Protein AF-A0A2D7Z9T7-F1 (afdb_monomer_lite)

Structure (mmCIF, N/CA/C/O backbone):
data_AF-A0A2D7Z9T7-F1
#
_entry.id   AF-A0A2D7Z9T7-F1
#
loop_
_atom_site.group_PDB
_atom_site.id
_atom_site.type_symbol
_atom_site.label_atom_id
_atom_site.label_alt_id
_atom_site.label_comp_id
_atom_site.label_asym_id
_atom_site.label_entity_id
_atom_site.label_seq_id
_atom_site.pdbx_PDB_ins_code
_atom_site.Cartn_x
_atom_site.Cartn_y
_atom_site.Cartn_z
_atom_site.occupancy
_atom_site.B_iso_or_equiv
_atom_site.auth_seq_id
_atom_site.auth_comp_id
_atom_site.auth_asym_id
_atom_site.auth_atom_id
_atom_site.pdbx_PDB_model_num
ATOM 1 N N . LEU A 1 1 ? -11.580 -12.393 18.324 1.00 92.81 1 LEU A N 1
ATOM 2 C CA . LEU A 1 1 ? -10.703 -13.572 18.514 1.00 92.81 1 LEU A CA 1
ATOM 3 C C . LEU A 1 1 ? -9.735 -13.265 19.648 1.00 92.81 1 LEU A C 1
ATOM 5 O O . LEU A 1 1 ? -9.061 -12.244 19.582 1.00 92.81 1 LEU A O 1
ATOM 9 N N . HIS A 1 2 ? -9.665 -14.118 20.665 1.00 92.62 2 HIS A N 1
ATOM 10 C CA . HIS A 1 2 ? -8.714 -13.982 21.772 1.00 92.62 2 HIS A CA 1
ATOM 11 C C . HIS A 1 2 ? -8.076 -15.336 22.107 1.00 92.62 2 HIS A C 1
ATOM 13 O O . HIS A 1 2 ? -8.517 -16.373 21.616 1.00 92.62 2 HIS A O 1
ATOM 19 N N . GLY A 1 3 ? -6.976 -15.310 22.858 1.00 88.88 3 GLY A N 1
ATOM 20 C CA . GLY A 1 3 ? -6.193 -16.492 23.225 1.00 88.88 3 GLY A CA 1
ATOM 21 C C . GLY A 1 3 ? -4.723 -16.148 23.470 1.00 88.88 3 GLY A C 1
ATOM 22 O O . GLY A 1 3 ? -4.293 -15.025 23.186 1.00 88.88 3 GLY A O 1
ATOM 23 N N . HIS A 1 4 ? -3.925 -17.102 23.960 1.00 85.69 4 HIS A N 1
ATOM 24 C CA . HIS A 1 4 ? -2.505 -16.872 24.268 1.00 85.69 4 HIS A CA 1
ATOM 25 C C . HIS A 1 4 ? -1.682 -16.477 23.024 1.00 85.69 4 HIS A C 1
ATOM 27 O O . HIS A 1 4 ? -2.089 -16.695 21.876 1.00 85.69 4 HIS A O 1
ATOM 33 N N . ASN A 1 5 ? -0.498 -15.896 23.224 1.00 85.31 5 ASN A N 1
ATOM 34 C CA . ASN A 1 5 ? 0.429 -15.620 22.122 1.00 85.31 5 ASN A CA 1
ATOM 35 C C . ASN A 1 5 ? 0.828 -16.932 21.436 1.00 85.31 5 ASN A C 1
ATOM 37 O O . ASN A 1 5 ? 1.138 -17.912 22.108 1.00 85.31 5 ASN A O 1
ATOM 41 N N . GLY A 1 6 ? 0.766 -16.968 20.104 1.00 84.75 6 GLY A N 1
ATOM 42 C CA . GLY A 1 6 ? 1.018 -18.188 19.329 1.00 84.75 6 GLY A CA 1
ATOM 43 C C . GLY A 1 6 ? -0.188 -19.119 19.131 1.00 84.75 6 GLY A C 1
ATOM 44 O O . GLY A 1 6 ? -0.030 -20.153 18.501 1.00 84.75 6 GLY A O 1
ATOM 45 N N . SER A 1 7 ? -1.394 -18.755 19.582 1.00 86.75 7 SER A N 1
ATOM 46 C CA . SER A 1 7 ? -2.640 -19.516 19.317 1.00 86.75 7 SER A CA 1
ATOM 47 C C . SER A 1 7 ? -3.146 -19.447 17.864 1.00 86.75 7 SER A C 1
ATOM 49 O O . SER A 1 7 ? -4.191 -20.002 17.548 1.00 86.75 7 SER A O 1
ATOM 51 N N . GLY A 1 8 ? -2.441 -18.748 16.966 1.00 87.88 8 GLY A N 1
ATOM 52 C CA . GLY A 1 8 ? -2.819 -18.643 15.550 1.00 87.88 8 GLY A CA 1
ATOM 53 C C . GLY A 1 8 ? -3.804 -17.518 15.203 1.00 87.88 8 GLY A C 1
ATOM 54 O O . GLY A 1 8 ? -4.267 -17.471 14.068 1.00 87.88 8 GLY A O 1
ATOM 55 N N . LYS A 1 9 ? -4.093 -16.579 16.123 1.00 91.62 9 LYS A N 1
ATOM 56 C CA . LYS A 1 9 ? -4.969 -15.408 15.875 1.00 91.62 9 LYS A CA 1
ATOM 57 C C . LYS A 1 9 ? -4.615 -14.663 14.579 1.00 91.62 9 LYS A C 1
ATOM 59 O O . LYS A 1 9 ? -5.445 -14.571 13.678 1.00 91.62 9 LYS A O 1
ATOM 64 N N . SER A 1 10 ? -3.371 -14.192 14.474 1.00 91.88 10 SER A N 1
ATOM 65 C CA . SER A 1 10 ? -2.872 -13.465 13.302 1.00 91.88 10 SER A CA 1
ATOM 66 C C . SER A 1 10 ? -2.886 -14.333 12.048 1.00 91.88 10 SER A C 1
ATOM 68 O O . SER A 1 10 ? -3.281 -13.869 10.988 1.00 91.88 10 SER A O 1
ATOM 70 N N . THR A 1 11 ? -2.557 -15.624 12.166 1.00 90.75 11 THR A N 1
ATOM 71 C CA . THR A 1 11 ? -2.605 -16.571 11.042 1.00 90.75 11 THR A CA 1
ATOM 72 C C . THR A 1 11 ? -4.018 -16.691 10.471 1.00 90.75 11 THR A C 1
ATOM 74 O O . THR A 1 11 ? -4.186 -16.622 9.257 1.00 90.75 11 THR A O 1
ATOM 77 N N . ILE A 1 12 ? -5.047 -16.800 11.321 1.00 90.00 12 ILE A N 1
ATOM 78 C CA . ILE A 1 12 ? -6.453 -16.830 10.884 1.00 90.00 12 ILE A CA 1
ATOM 79 C C . ILE A 1 12 ? -6.825 -15.524 10.179 1.00 90.00 12 ILE A C 1
ATOM 81 O O . ILE A 1 12 ? -7.392 -15.563 9.087 1.00 90.00 12 ILE A O 1
ATOM 85 N N . LEU A 1 13 ? -6.479 -14.372 10.759 1.00 92.12 13 LEU A N 1
ATOM 86 C CA . LEU A 1 13 ? -6.768 -13.076 10.140 1.00 92.12 13 LEU A CA 1
ATOM 87 C C . LEU A 1 13 ? -6.070 -12.906 8.789 1.00 92.12 13 LEU A C 1
ATOM 89 O O . LEU A 1 13 ? -6.691 -12.451 7.832 1.00 92.12 13 LEU A O 1
ATOM 93 N N . GLU A 1 14 ? -4.805 -13.301 8.682 1.00 90.56 14 GLU A N 1
ATOM 94 C CA . GLU A 1 14 ? -4.027 -13.212 7.449 1.00 90.56 14 GLU A CA 1
ATOM 95 C C . GLU A 1 14 ? -4.497 -14.202 6.377 1.00 90.56 14 GLU A C 1
ATOM 97 O O . GLU A 1 14 ? -4.422 -13.879 5.189 1.00 90.56 14 GLU A O 1
ATOM 102 N N . MET A 1 15 ? -5.026 -15.369 6.761 1.00 87.88 15 MET A N 1
ATOM 103 C CA . MET A 1 15 ? -5.710 -16.294 5.848 1.00 87.88 15 MET A CA 1
ATOM 104 C C . MET A 1 15 ? -7.046 -15.723 5.356 1.00 87.88 15 MET A C 1
ATOM 106 O O . MET A 1 15 ? -7.349 -15.801 4.164 1.00 87.88 15 MET A O 1
ATOM 110 N N . LEU A 1 16 ? -7.827 -15.083 6.234 1.00 86.44 16 LEU A N 1
ATOM 111 C CA . LEU A 1 16 ? -9.088 -14.429 5.864 1.00 86.44 16 LEU A CA 1
ATOM 112 C C . LEU A 1 16 ? -8.838 -13.237 4.936 1.00 86.44 16 LEU A C 1
ATOM 114 O O . LEU A 1 16 ? -9.374 -13.194 3.830 1.00 86.44 16 LEU A O 1
ATOM 118 N N . ALA A 1 17 ? -7.912 -12.347 5.303 1.00 87.00 17 ALA A N 1
ATOM 119 C CA . ALA A 1 17 ? -7.374 -11.289 4.444 1.00 87.00 17 ALA A CA 1
ATOM 120 C C . ALA A 1 17 ? -6.626 -11.840 3.211 1.00 87.00 17 ALA A C 1
ATOM 122 O O . ALA A 1 17 ? -6.247 -11.072 2.325 1.00 87.00 17 ALA A O 1
ATOM 123 N N . GLY A 1 18 ? -6.443 -13.168 3.163 1.00 83.69 18 GLY A N 1
ATOM 124 C CA . GLY A 1 18 ? -5.671 -14.022 2.260 1.00 83.69 18 GLY A CA 1
ATOM 125 C C . GLY A 1 18 ? -4.431 -13.392 1.663 1.00 83.69 18 GLY A C 1
ATOM 126 O O . GLY A 1 18 ? -4.227 -13.341 0.442 1.00 83.69 18 GLY A O 1
ATOM 127 N N . ILE A 1 19 ? -3.633 -12.939 2.615 1.00 86.62 19 ILE A N 1
ATOM 128 C CA . ILE A 1 19 ? -2.188 -12.810 2.559 1.00 86.62 19 ILE A CA 1
ATOM 129 C C . ILE A 1 19 ? -1.578 -14.216 2.597 1.00 86.62 19 ILE A C 1
ATOM 131 O O . ILE A 1 19 ? -0.729 -14.530 1.761 1.00 86.62 19 ILE A O 1
ATOM 135 N N . LEU A 1 20 ? -2.071 -15.070 3.502 1.00 86.19 20 LEU A N 1
ATOM 136 C CA . LEU A 1 20 ? -1.688 -16.477 3.609 1.00 86.19 20 LEU A CA 1
ATOM 137 C C . LEU A 1 20 ? -2.659 -17.383 2.831 1.00 86.19 20 LEU A C 1
ATOM 139 O O . LEU A 1 20 ? -3.858 -17.091 2.779 1.00 86.19 20 LEU A O 1
ATOM 143 N N . PRO A 1 21 ? -2.166 -18.466 2.201 1.00 80.06 21 PRO A N 1
ATOM 144 C CA . PRO A 1 21 ? -3.026 -19.470 1.585 1.00 80.06 21 PRO A CA 1
ATOM 145 C C . PRO A 1 21 ? -3.794 -20.261 2.654 1.00 80.06 21 PRO A C 1
ATOM 147 O O . PRO A 1 21 ? -3.313 -20.440 3.770 1.00 80.06 21 PRO A O 1
ATOM 150 N N . ILE A 1 22 ? -4.982 -20.753 2.296 1.00 78.50 22 ILE A N 1
ATOM 151 C CA . ILE A 1 22 ? -5.738 -21.700 3.121 1.00 78.50 22 ILE A CA 1
ATOM 152 C C . ILE A 1 22 ? -5.303 -23.106 2.704 1.00 78.50 22 ILE A C 1
ATOM 154 O O . ILE A 1 22 ? -5.584 -23.535 1.586 1.00 78.50 22 ILE A O 1
ATOM 158 N N . GLU A 1 23 ? -4.597 -23.808 3.587 1.00 68.81 23 GLU A N 1
ATOM 159 C CA . GLU A 1 23 ? -4.204 -25.205 3.391 1.00 68.81 23 GLU A CA 1
ATOM 160 C C . GLU A 1 23 ? -5.288 -26.112 4.002 1.00 68.81 23 GLU A C 1
ATOM 162 O O . GLU A 1 23 ? -5.270 -26.398 5.196 1.00 68.81 23 GLU A O 1
ATOM 167 N N . GLY A 1 24 ? -6.291 -26.507 3.207 1.00 65.38 24 GLY A N 1
ATOM 168 C CA . GLY A 1 24 ? -7.377 -27.389 3.659 1.00 65.38 24 GLY A CA 1
ATOM 169 C C . GLY A 1 24 ? -8.678 -27.262 2.863 1.00 65.38 24 GLY A C 1
ATOM 170 O O . GLY A 1 24 ? -8.745 -26.561 1.852 1.00 65.38 24 GLY A O 1
ATOM 171 N N . GLU A 1 25 ? -9.730 -27.940 3.329 1.00 57.81 25 GLU A N 1
ATOM 172 C CA . GLU A 1 25 ? -11.087 -27.791 2.793 1.00 57.81 25 GLU A CA 1
ATOM 173 C C . GLU A 1 25 ? -11.672 -26.445 3.243 1.00 57.81 25 GLU A C 1
ATOM 175 O O . GLU A 1 25 ? -12.164 -26.287 4.356 1.00 57.81 25 GLU A O 1
ATOM 180 N N . GLY A 1 26 ? -11.581 -25.433 2.381 1.00 57.78 26 GLY A N 1
ATOM 181 C CA . GLY A 1 26 ? -12.123 -24.110 2.664 1.00 57.78 26 GLY A CA 1
ATOM 182 C C . GLY A 1 26 ? -12.153 -23.232 1.423 1.00 57.78 26 GLY A C 1
ATOM 183 O O . GLY A 1 26 ? -11.244 -23.260 0.595 1.00 57.78 26 GLY A O 1
ATOM 184 N N . ARG A 1 27 ? -13.214 -22.434 1.276 1.00 59.38 27 ARG A N 1
ATOM 185 C CA . ARG A 1 27 ? -13.302 -21.400 0.239 1.00 59.38 27 ARG A CA 1
ATOM 186 C C . ARG A 1 27 ? -13.216 -20.033 0.892 1.00 59.38 27 ARG A C 1
ATOM 188 O O . ARG A 1 27 ? -13.957 -19.732 1.822 1.00 59.38 27 ARG A O 1
ATOM 195 N N . ARG A 1 28 ? -12.318 -19.194 0.381 1.00 67.25 28 ARG A N 1
ATOM 196 C CA . ARG A 1 28 ? -12.213 -17.796 0.797 1.00 67.25 28 ARG A CA 1
ATOM 197 C C . ARG A 1 28 ? -13.310 -16.986 0.117 1.00 67.25 28 ARG A C 1
ATOM 199 O O . ARG A 1 28 ? -13.302 -16.840 -1.102 1.00 67.25 28 ARG A O 1
ATOM 206 N N . LEU A 1 29 ? -14.202 -16.422 0.920 1.00 66.00 29 LEU A N 1
ATOM 207 C CA . LEU A 1 29 ? -15.176 -15.424 0.495 1.00 66.00 29 LEU A CA 1
ATOM 208 C C . LEU A 1 29 ? -14.816 -14.121 1.195 1.00 66.00 29 LEU A C 1
ATOM 210 O O . LEU A 1 29 ? -15.293 -13.838 2.288 1.00 66.00 29 LEU A O 1
ATOM 214 N N . LEU A 1 30 ? -13.893 -13.366 0.600 1.00 70.06 30 LEU A N 1
ATOM 215 C CA . LEU A 1 30 ? -13.708 -11.991 1.037 1.00 70.06 30 LEU A CA 1
ATOM 216 C C . LEU A 1 30 ? -14.730 -11.102 0.343 1.00 70.06 30 LEU A C 1
ATOM 218 O O . LEU A 1 30 ? -14.898 -11.243 -0.873 1.00 70.06 30 LEU A O 1
ATOM 222 N N . PRO A 1 31 ? -15.315 -10.144 1.075 1.00 72.88 31 PRO A N 1
ATOM 223 C CA . PRO A 1 31 ? -16.017 -9.039 0.458 1.00 72.88 31 PRO A CA 1
ATOM 224 C C . PRO A 1 31 ? -15.155 -8.300 -0.559 1.00 72.88 31 PRO A C 1
ATOM 226 O O . PRO A 1 31 ? -13.913 -8.360 -0.546 1.00 72.88 31 PRO A O 1
ATOM 229 N N . GLU A 1 32 ? -15.838 -7.561 -1.428 1.00 76.75 32 GLU A N 1
ATOM 230 C CA . GLU A 1 32 ? -15.180 -6.695 -2.395 1.00 76.75 32 GLU A CA 1
ATOM 231 C C . GLU A 1 32 ? -14.305 -5.664 -1.665 1.00 76.75 32 GLU A C 1
ATOM 233 O O . GLU A 1 32 ? -13.109 -5.559 -1.944 1.00 76.75 32 GLU A O 1
ATOM 238 N N . HIS A 1 33 ? -14.865 -5.009 -0.650 1.00 84.50 33 HIS A N 1
ATOM 239 C CA . HIS A 1 33 ? -14.225 -3.929 0.091 1.00 84.50 33 HIS A CA 1
ATOM 240 C C . HIS A 1 33 ? -13.934 -4.337 1.538 1.00 84.50 33 HIS A C 1
ATOM 242 O O . HIS A 1 33 ? -14.832 -4.742 2.282 1.00 84.50 33 HIS A O 1
ATOM 248 N N . VAL A 1 34 ? -12.665 -4.224 1.944 1.00 88.38 34 VAL A N 1
ATOM 249 C CA . VAL A 1 34 ? -12.186 -4.651 3.267 1.00 88.38 34 VAL A CA 1
ATOM 250 C C . VAL A 1 34 ? -11.322 -3.563 3.901 1.00 88.38 34 VAL A C 1
ATOM 252 O O . VAL A 1 34 ? -10.376 -3.082 3.280 1.00 88.38 34 VAL A O 1
ATOM 255 N N . GLY A 1 35 ? -11.599 -3.213 5.157 1.00 92.56 35 GLY A N 1
ATOM 256 C CA . GLY A 1 35 ? -10.672 -2.456 6.001 1.00 92.56 35 GLY A CA 1
ATOM 257 C C . GLY A 1 35 ? -9.645 -3.401 6.625 1.00 92.56 35 GLY A C 1
ATOM 258 O O . GLY A 1 35 ? -10.013 -4.455 7.134 1.00 92.56 35 GLY A O 1
ATOM 259 N N . LEU A 1 36 ? -8.354 -3.068 6.591 1.00 94.81 36 LEU A N 1
ATOM 260 C CA . LEU A 1 36 ? -7.308 -3.969 7.089 1.00 94.81 36 LEU A CA 1
ATOM 261 C C . LEU A 1 36 ? -6.232 -3.225 7.876 1.00 94.81 36 LEU A C 1
ATOM 263 O O . LEU A 1 36 ? -5.575 -2.334 7.333 1.00 94.81 36 LEU A O 1
ATOM 267 N N . CYS A 1 37 ? -6.010 -3.668 9.113 1.00 95.88 37 CYS A N 1
ATOM 268 C CA . CYS A 1 37 ? -4.878 -3.303 9.957 1.00 95.88 37 CYS A CA 1
ATOM 269 C C . CYS A 1 37 ? -4.138 -4.583 10.381 1.00 95.88 37 CYS A C 1
ATOM 271 O O . CYS A 1 37 ? -4.680 -5.403 11.122 1.00 95.88 37 CYS A O 1
ATOM 273 N N . LEU A 1 38 ? -2.911 -4.766 9.886 1.00 94.44 38 LEU A N 1
ATOM 274 C CA . LEU A 1 38 ? -2.041 -5.889 10.260 1.00 94.44 38 LEU A CA 1
ATOM 275 C C . LEU A 1 38 ? -1.375 -5.620 11.610 1.00 94.44 38 LEU A C 1
ATOM 277 O O . LEU A 1 38 ? -1.237 -4.462 11.991 1.00 94.44 38 LEU A O 1
ATOM 281 N N . GLN A 1 39 ? -0.874 -6.650 12.301 1.00 92.12 39 GLN A N 1
ATOM 282 C CA . GLN A 1 39 ? -0.190 -6.475 13.593 1.00 92.12 39 GLN A CA 1
ATOM 283 C C . GLN A 1 39 ? 1.003 -5.508 13.503 1.00 92.12 39 GLN A C 1
ATOM 285 O O . GLN A 1 39 ? 1.308 -4.776 14.442 1.00 92.12 39 GLN A O 1
ATOM 290 N N . ARG A 1 40 ? 1.698 -5.504 12.357 1.00 87.50 40 ARG A N 1
ATOM 291 C CA . ARG A 1 40 ? 2.822 -4.608 12.061 1.00 87.50 40 ARG A CA 1
ATOM 292 C C . ARG A 1 40 ? 2.800 -4.196 10.595 1.00 87.50 40 ARG A C 1
ATOM 294 O O . ARG A 1 40 ? 2.657 -5.055 9.726 1.00 87.50 40 ARG A O 1
ATOM 301 N N . GLY A 1 41 ? 3.032 -2.912 10.339 1.00 86.88 41 GLY A N 1
ATOM 302 C CA . GLY A 1 41 ? 3.152 -2.369 8.991 1.00 86.88 41 GLY A CA 1
ATOM 303 C C . GLY A 1 41 ? 1.841 -2.418 8.201 1.00 86.88 41 GLY A C 1
ATOM 304 O O . GLY A 1 41 ? 0.757 -2.247 8.748 1.00 86.88 41 GLY A O 1
ATOM 305 N N . GLY A 1 42 ? 1.950 -2.660 6.896 1.00 87.75 42 GLY A N 1
ATOM 306 C CA . GLY A 1 42 ? 0.848 -2.566 5.942 1.00 87.75 42 GLY A CA 1
ATOM 307 C C . GLY A 1 42 ? 0.742 -1.192 5.279 1.00 87.75 42 GLY A C 1
ATOM 308 O O . GLY A 1 42 ? -0.338 -0.791 4.855 1.00 87.75 42 GLY A O 1
ATOM 309 N N . SER A 1 43 ? 1.855 -0.461 5.182 1.00 88.31 43 SER A N 1
ATOM 310 C CA . SER A 1 43 ? 1.918 0.849 4.534 1.00 88.31 43 SER A CA 1
ATOM 311 C C . SER A 1 43 ? 3.189 0.987 3.710 1.00 88.31 43 SER A C 1
ATOM 313 O O . SER A 1 43 ? 4.249 0.504 4.099 1.00 88.31 43 SER A O 1
ATOM 315 N N . VAL A 1 44 ? 3.092 1.727 2.608 1.00 91.69 44 VAL A N 1
ATOM 316 C CA . VAL A 1 44 ? 4.263 2.271 1.913 1.00 91.69 44 VAL A CA 1
ATOM 317 C C . VAL A 1 44 ? 4.735 3.501 2.682 1.00 91.69 44 VAL A C 1
ATOM 319 O O . VAL A 1 44 ? 3.952 4.420 2.931 1.00 91.69 44 VAL A O 1
ATOM 322 N N . LEU A 1 45 ? 5.999 3.512 3.100 1.00 92.00 45 LEU A N 1
ATOM 323 C CA . LEU A 1 45 ? 6.512 4.500 4.055 1.00 92.00 45 LEU A CA 1
ATOM 324 C C . LEU A 1 45 ? 6.648 5.916 3.472 1.00 92.00 45 LEU A C 1
ATOM 326 O O . LEU A 1 45 ? 6.542 6.901 4.206 1.00 92.00 45 LEU A O 1
ATOM 330 N N . ASP A 1 46 ? 6.833 6.033 2.158 1.00 93.50 46 ASP A N 1
ATOM 331 C CA . ASP A 1 46 ? 6.984 7.318 1.462 1.00 93.50 46 ASP A CA 1
ATOM 332 C C . ASP A 1 46 ? 5.666 8.029 1.115 1.00 93.50 46 ASP A C 1
ATOM 334 O O . ASP A 1 46 ? 5.672 9.171 0.628 1.00 93.50 46 ASP A O 1
ATOM 338 N N . LEU A 1 47 ? 4.528 7.384 1.384 1.00 94.75 47 LEU A N 1
ATOM 339 C CA . LEU A 1 47 ? 3.227 8.043 1.335 1.00 94.75 47 LEU A CA 1
ATOM 340 C C . LEU A 1 47 ? 3.100 9.031 2.490 1.00 94.75 47 LEU A C 1
ATOM 342 O O . LEU A 1 47 ? 3.634 8.812 3.579 1.00 94.75 47 LEU A O 1
ATOM 346 N N . THR A 1 48 ? 2.372 10.124 2.267 1.00 96.75 48 THR A N 1
ATOM 347 C CA . THR A 1 48 ? 1.947 10.972 3.385 1.00 96.75 48 THR A CA 1
ATOM 348 C C . THR A 1 48 ? 0.778 10.337 4.130 1.00 96.75 48 THR A C 1
ATOM 350 O O . THR A 1 48 ? 0.087 9.472 3.594 1.00 96.75 48 THR A O 1
ATOM 353 N N . VAL A 1 49 ? 0.517 10.779 5.361 1.00 97.62 49 VAL A N 1
ATOM 354 C CA . VAL A 1 49 ? -0.643 10.318 6.145 1.00 97.62 49 VAL A CA 1
ATOM 355 C C . VAL A 1 49 ? -1.954 10.500 5.379 1.00 97.62 49 VAL A C 1
ATOM 357 O O . VAL A 1 49 ? -2.772 9.585 5.325 1.00 97.62 49 VAL A O 1
ATOM 360 N N . GLY A 1 50 ? -2.140 11.661 4.745 1.00 97.00 50 GLY A N 1
ATOM 361 C CA . GLY A 1 50 ? -3.324 11.931 3.934 1.00 97.00 50 GLY A CA 1
ATOM 362 C C . GLY A 1 50 ? -3.441 10.982 2.745 1.00 97.00 50 GLY A C 1
ATOM 363 O O . GLY A 1 50 ? -4.517 10.466 2.476 1.00 97.00 50 GLY A O 1
ATOM 364 N N . GLU A 1 51 ? -2.334 10.696 2.064 1.00 95.38 51 GLU A N 1
ATOM 365 C CA . GLU A 1 51 ? -2.340 9.777 0.924 1.00 95.38 51 GLU A CA 1
ATOM 366 C C . GLU A 1 51 ? -2.564 8.329 1.326 1.00 95.38 51 GLU A C 1
ATOM 368 O O . GLU A 1 51 ? -3.242 7.606 0.605 1.00 95.38 51 GLU A O 1
ATOM 373 N N . ARG A 1 52 ? -2.014 7.916 2.469 1.00 95.31 52 ARG A N 1
ATOM 374 C CA . ARG A 1 52 ? -2.220 6.589 3.041 1.00 95.31 52 ARG A CA 1
ATOM 375 C C . ARG A 1 52 ? -3.688 6.366 3.406 1.00 95.31 52 ARG A C 1
ATOM 377 O O . ARG A 1 52 ? -4.214 5.286 3.125 1.00 95.31 52 ARG A O 1
ATOM 384 N N . LEU A 1 53 ? -4.337 7.386 3.976 1.00 96.44 53 LEU A N 1
ATOM 385 C CA . LEU A 1 53 ? -5.776 7.381 4.233 1.00 96.44 53 LEU A CA 1
ATOM 386 C C . LEU A 1 53 ? -6.562 7.315 2.923 1.00 96.44 53 LEU A C 1
ATOM 388 O O . LEU A 1 53 ? -7.397 6.432 2.772 1.00 96.44 53 LEU A O 1
ATOM 392 N N . THR A 1 54 ? -6.261 8.187 1.958 1.00 93.81 54 THR A N 1
ATOM 393 C CA . THR A 1 54 ? -6.913 8.166 0.641 1.00 93.81 54 THR A CA 1
ATOM 394 C C . THR A 1 54 ? -6.778 6.804 -0.032 1.00 93.81 54 THR A C 1
ATOM 396 O O . THR A 1 54 ? -7.773 6.271 -0.500 1.00 93.81 54 THR A O 1
ATOM 399 N N . GLU A 1 55 ? -5.593 6.189 -0.014 1.00 91.19 55 GLU A N 1
ATOM 400 C CA . GLU A 1 55 ? -5.390 4.862 -0.598 1.00 91.19 55 GLU A CA 1
ATOM 401 C C . GLU A 1 55 ? -6.214 3.780 0.113 1.00 91.19 55 GLU A C 1
ATOM 403 O O . GLU A 1 55 ? -6.749 2.900 -0.555 1.00 91.19 55 GLU A O 1
ATOM 408 N N . ALA A 1 56 ? -6.364 3.844 1.440 1.00 93.06 56 ALA A N 1
ATOM 409 C CA . ALA A 1 56 ? -7.219 2.912 2.178 1.00 93.06 56 ALA A CA 1
ATOM 410 C C . ALA A 1 56 ? -8.701 3.073 1.823 1.00 93.06 56 ALA A C 1
ATOM 412 O O . ALA A 1 56 ? -9.389 2.084 1.583 1.00 93.06 56 ALA A O 1
ATOM 413 N N . LEU A 1 57 ? -9.179 4.317 1.793 1.00 92.56 57 LEU A N 1
ATOM 414 C CA . LEU A 1 57 ? -10.581 4.640 1.551 1.00 92.56 57 LEU A CA 1
ATOM 415 C C . LEU A 1 57 ? -10.981 4.381 0.094 1.00 92.56 57 LEU A C 1
ATOM 417 O O . LEU A 1 57 ? -12.029 3.789 -0.145 1.00 92.56 57 LEU A O 1
ATOM 421 N N . ASP A 1 58 ? -10.126 4.736 -0.869 1.00 89.81 58 ASP A N 1
ATOM 422 C CA . ASP A 1 58 ? -10.335 4.431 -2.290 1.00 89.81 58 ASP A CA 1
ATOM 423 C C . ASP A 1 58 ? -10.385 2.915 -2.521 1.00 89.81 58 ASP A C 1
ATOM 425 O O . ASP A 1 58 ? -11.239 2.419 -3.256 1.00 89.81 58 ASP A O 1
ATOM 429 N N . ALA A 1 59 ? -9.496 2.164 -1.862 1.00 87.56 59 ALA A N 1
ATOM 430 C CA . ALA A 1 59 ? -9.459 0.708 -1.947 1.00 87.56 59 ALA A CA 1
ATOM 431 C C . ALA A 1 59 ? -10.688 0.037 -1.306 1.00 87.56 59 ALA A C 1
ATOM 433 O O . ALA A 1 59 ? -11.069 -1.061 -1.708 1.00 87.56 59 ALA A O 1
ATOM 434 N N . ALA A 1 60 ? -11.323 0.709 -0.345 1.00 88.38 60 ALA A N 1
ATOM 435 C CA . ALA A 1 60 ? -12.594 0.311 0.243 1.00 88.38 60 ALA A CA 1
ATOM 436 C C . ALA A 1 60 ? -13.819 0.854 -0.520 1.00 88.38 60 ALA A C 1
ATOM 438 O O . ALA A 1 60 ? -14.938 0.665 -0.065 1.00 88.38 60 ALA A O 1
ATOM 439 N N . GLY A 1 61 ? -13.643 1.535 -1.657 1.00 86.44 61 GLY A N 1
ATOM 440 C CA . GLY A 1 61 ? -14.759 2.061 -2.448 1.00 86.44 61 GLY A CA 1
ATOM 441 C C . GLY A 1 61 ? -15.482 3.258 -1.815 1.00 86.44 61 GLY A C 1
ATOM 442 O O . GLY A 1 61 ? -16.551 3.650 -2.290 1.00 86.44 61 GLY A O 1
ATOM 443 N N . CYS A 1 62 ? -14.908 3.861 -0.771 1.00 89.06 62 CYS A N 1
ATOM 444 C CA . CYS A 1 62 ? -15.493 5.001 -0.078 1.00 89.06 62 CYS A CA 1
ATOM 445 C C . CYS A 1 62 ? -15.520 6.243 -0.977 1.00 89.06 62 CYS A C 1
ATOM 447 O O . CYS A 1 62 ? -14.591 6.515 -1.739 1.00 89.06 62 CYS A O 1
ATOM 449 N N . ARG A 1 63 ? -16.560 7.064 -0.825 1.00 88.12 63 ARG A N 1
ATOM 450 C CA . ARG A 1 63 ? -16.573 8.439 -1.334 1.00 88.12 63 ARG A CA 1
ATOM 451 C C . ARG A 1 63 ? -16.480 9.380 -0.151 1.00 88.12 63 ARG A C 1
ATOM 453 O O . ARG A 1 63 ? -17.286 9.286 0.763 1.00 88.12 63 ARG A O 1
ATOM 460 N N . PHE A 1 64 ? -15.503 10.270 -0.189 1.00 91.25 64 PHE A N 1
ATOM 461 C CA . PHE A 1 64 ? -15.249 11.219 0.882 1.00 91.25 64 PHE A CA 1
ATOM 462 C C . PHE A 1 64 ? -14.678 12.512 0.297 1.00 91.25 64 PHE A C 1
ATOM 464 O O . PHE A 1 64 ? -14.015 12.522 -0.744 1.00 91.25 64 PHE A O 1
ATOM 471 N N . SER A 1 65 ? -14.957 13.618 0.966 1.00 95.06 65 SER A N 1
ATOM 472 C CA . SER A 1 65 ? -14.402 14.933 0.687 1.00 95.06 65 SER A CA 1
ATOM 473 C C . SER A 1 65 ? -13.079 15.137 1.427 1.00 95.06 65 SER A C 1
ATOM 475 O O . SER A 1 65 ? -12.743 14.447 2.394 1.00 95.06 65 SER A O 1
ATOM 477 N N . ASN A 1 66 ? -12.306 16.135 0.993 1.00 93.69 66 ASN A N 1
ATOM 478 C CA . ASN A 1 66 ? -11.099 16.525 1.720 1.00 93.69 66 ASN A CA 1
ATOM 479 C C . ASN A 1 66 ? -11.418 16.985 3.151 1.00 93.69 66 ASN A C 1
ATOM 481 O O . ASN A 1 66 ? -10.632 16.697 4.051 1.00 93.69 66 ASN A O 1
ATOM 485 N N . GLU A 1 67 ? -12.546 17.662 3.368 1.00 95.75 67 GLU A N 1
ATOM 486 C CA . GLU A 1 67 ? -12.981 18.115 4.696 1.00 95.75 67 GLU A CA 1
ATOM 487 C C . GLU A 1 67 ? -13.287 16.927 5.608 1.00 95.75 67 GLU A C 1
ATOM 489 O O . GLU A 1 67 ? -12.712 16.832 6.687 1.00 95.75 67 GLU A O 1
ATOM 494 N N . GLU A 1 68 ? -14.057 15.948 5.130 1.00 95.19 68 GLU A N 1
ATOM 495 C CA . GLU A 1 68 ? -14.322 14.705 5.865 1.00 95.19 68 GLU A CA 1
ATOM 496 C C . GLU A 1 68 ? -13.036 13.944 6.211 1.00 95.19 68 GLU A C 1
ATOM 498 O O . GLU A 1 68 ? -12.879 13.457 7.332 1.00 95.19 68 GLU A O 1
ATOM 503 N N . SER A 1 69 ? -12.072 13.889 5.281 1.00 95.44 69 SER A N 1
ATOM 504 C CA . SER A 1 69 ? -10.763 13.279 5.552 1.00 95.44 69 SER A CA 1
ATOM 505 C C . SER A 1 69 ? -9.995 14.015 6.656 1.00 95.44 69 SER A C 1
ATOM 507 O O . SER A 1 69 ? -9.327 13.383 7.472 1.00 95.44 69 SER A O 1
ATOM 509 N N . LEU A 1 70 ? -10.092 15.349 6.703 1.00 96.50 70 LEU A N 1
ATOM 510 C CA . LEU A 1 70 ? -9.437 16.168 7.720 1.00 96.50 70 LEU A CA 1
ATOM 511 C C . LEU A 1 70 ? -10.096 15.965 9.079 1.00 96.50 70 LEU A C 1
ATOM 513 O O . LEU A 1 70 ? -9.376 15.725 10.042 1.00 96.50 70 LEU A O 1
ATOM 517 N N . THR A 1 71 ? -11.428 15.978 9.138 1.00 96.31 71 THR A N 1
ATOM 518 C CA . THR A 1 71 ? -12.194 15.706 10.359 1.00 96.31 71 THR A CA 1
ATOM 519 C C . THR A 1 71 ? -11.910 14.304 10.896 1.00 96.31 71 THR A C 1
ATOM 521 O O . THR A 1 71 ? -11.738 14.125 12.099 1.00 96.31 71 THR A O 1
ATOM 524 N N . TRP A 1 72 ? -11.775 13.301 10.022 1.00 96.12 72 TRP A N 1
ATOM 525 C CA . TRP A 1 72 ? -11.383 11.954 10.441 1.00 96.12 72 TRP A CA 1
ATOM 526 C C . TRP A 1 72 ? -9.973 11.922 11.039 1.00 96.12 72 TRP A C 1
ATOM 528 O O . TRP A 1 72 ? -9.762 11.375 12.120 1.00 96.12 72 TRP A O 1
ATOM 538 N N . LEU A 1 73 ? -8.995 12.556 10.388 1.00 97.31 73 LEU A N 1
ATOM 539 C CA . LEU A 1 73 ? -7.638 12.645 10.935 1.00 97.31 73 LEU A CA 1
ATOM 540 C C . LEU A 1 73 ? -7.576 13.487 12.221 1.00 97.31 73 LEU A C 1
ATOM 542 O O . LEU A 1 73 ? -6.702 13.253 13.057 1.00 97.31 73 LEU A O 1
ATOM 546 N N . GLU A 1 74 ? -8.466 14.466 12.380 1.00 96.81 74 GLU A N 1
ATOM 547 C CA . GLU A 1 74 ? -8.595 15.292 13.584 1.00 96.81 74 GLU A CA 1
ATOM 548 C C . GLU A 1 74 ? -9.133 14.472 14.754 1.00 96.81 74 GLU A C 1
ATOM 550 O O . GLU A 1 74 ? -8.551 14.512 15.836 1.00 96.81 74 GLU A O 1
ATOM 555 N N . ARG A 1 75 ? -10.155 13.642 14.507 1.00 94.56 75 ARG A N 1
ATOM 556 C CA . ARG A 1 75 ? -10.701 12.673 15.469 1.00 94.56 75 ARG A CA 1
ATOM 557 C C . ARG A 1 75 ? -9.617 11.730 16.001 1.00 94.56 75 ARG A C 1
ATOM 559 O O . ARG A 1 75 ? -9.531 11.497 17.200 1.00 94.56 75 ARG A O 1
ATOM 566 N N . TRP A 1 76 ? -8.712 11.284 15.130 1.00 96.12 76 TRP A N 1
ATOM 567 C CA . TRP A 1 76 ? -7.533 10.498 15.515 1.00 96.12 76 TRP A CA 1
ATOM 568 C C . TRP A 1 76 ? -6.353 11.343 16.031 1.00 96.12 76 TRP A C 1
ATOM 570 O O . TRP A 1 76 ? -5.292 10.811 16.347 1.00 96.12 76 TRP A O 1
ATOM 580 N N . GLY A 1 77 ? -6.470 12.667 16.121 1.00 95.81 77 GLY A N 1
ATOM 581 C CA . GLY A 1 77 ? -5.419 13.556 16.627 1.00 95.81 77 GLY A CA 1
ATOM 582 C C . GLY A 1 77 ? -4.144 13.590 15.773 1.00 95.81 77 GLY A C 1
ATOM 583 O O . GLY A 1 77 ? -3.065 13.885 16.289 1.00 95.81 77 GLY A O 1
ATOM 584 N N . ILE A 1 78 ? -4.230 13.259 14.479 1.00 96.56 78 ILE A N 1
ATOM 585 C CA . ILE A 1 78 ? -3.082 13.172 13.558 1.00 96.56 78 ILE A CA 1
ATOM 586 C C . ILE A 1 78 ? -3.205 14.097 12.332 1.00 96.56 78 ILE A C 1
ATOM 588 O O . ILE A 1 78 ? -2.307 14.136 11.492 1.00 96.56 78 ILE A O 1
ATOM 592 N N . GLN A 1 79 ? -4.262 14.913 12.251 1.00 97.31 79 GLN A N 1
ATOM 593 C CA . GLN A 1 79 ? -4.483 15.891 11.173 1.00 97.31 79 GLN A CA 1
ATOM 594 C C . GLN A 1 79 ? -3.274 16.807 10.926 1.00 97.31 79 GLN A C 1
ATOM 596 O O . GLN A 1 79 ? -2.886 17.024 9.781 1.00 97.31 79 GLN A O 1
ATOM 601 N N . HIS A 1 80 ? -2.620 17.290 11.986 1.00 96.69 80 HIS A N 1
ATOM 602 C CA . HIS A 1 80 ? -1.438 18.158 11.894 1.00 96.69 80 HIS A CA 1
ATOM 603 C C . HIS A 1 80 ? -0.226 17.494 11.205 1.00 96.69 80 HIS A C 1
ATOM 605 O O . HIS A 1 80 ? 0.719 18.177 10.815 1.00 96.69 80 HIS A O 1
ATOM 611 N N . ARG A 1 81 ? -0.235 16.162 11.045 1.00 97.31 81 ARG A N 1
ATOM 612 C CA . ARG A 1 81 ? 0.780 15.378 10.322 1.00 97.31 81 ARG A CA 1
ATOM 613 C C . ARG A 1 81 ? 0.295 14.877 8.964 1.00 97.31 81 ARG A C 1
ATOM 615 O O . ARG A 1 81 ? 1.002 14.081 8.354 1.00 97.31 81 ARG A O 1
ATOM 622 N N . ARG A 1 82 ? -0.851 15.344 8.457 1.00 97.12 82 ARG A N 1
ATOM 623 C CA . ARG A 1 82 ? -1.434 14.901 7.175 1.00 97.12 82 ARG A CA 1
ATOM 624 C C . ARG A 1 82 ? -0.423 14.861 6.025 1.00 97.12 82 ARG A C 1
ATOM 626 O O . ARG A 1 82 ? -0.405 13.896 5.265 1.00 97.12 82 ARG A O 1
ATOM 633 N N . ASP A 1 83 ? 0.430 15.876 5.925 1.00 96.88 83 ASP A N 1
ATOM 634 C CA . ASP A 1 83 ? 1.413 16.009 4.842 1.00 96.88 83 ASP A CA 1
ATOM 635 C C . ASP A 1 83 ? 2.795 15.423 5.191 1.00 96.88 83 ASP A C 1
ATOM 637 O O . ASP A 1 83 ? 3.709 15.424 4.366 1.00 96.88 83 ASP A O 1
ATOM 641 N N . SER A 1 84 ? 2.965 14.891 6.406 1.00 97.44 84 SER A N 1
ATOM 642 C CA . SER A 1 84 ? 4.180 14.172 6.800 1.00 97.44 84 SER A CA 1
ATOM 643 C C . SER A 1 84 ? 4.190 12.775 6.184 1.00 97.44 84 SER A C 1
ATOM 645 O O . SER A 1 84 ? 3.156 12.108 6.138 1.00 97.44 84 SER A O 1
ATOM 647 N N . ARG A 1 85 ? 5.366 12.314 5.737 1.00 96.38 85 ARG A N 1
ATOM 648 C CA . ARG A 1 85 ? 5.556 10.923 5.300 1.00 96.38 85 ARG A CA 1
ATOM 649 C C . ARG A 1 85 ? 5.371 9.970 6.476 1.00 96.38 85 ARG A C 1
ATOM 651 O O . ARG A 1 85 ? 5.825 10.280 7.579 1.00 96.38 85 ARG A O 1
ATOM 658 N N . VAL A 1 86 ? 4.787 8.800 6.226 1.00 95.69 86 VAL A N 1
ATOM 659 C CA . VAL A 1 86 ? 4.631 7.737 7.233 1.00 95.69 86 VAL A CA 1
ATOM 660 C C . VAL A 1 86 ? 5.997 7.331 7.808 1.00 95.69 86 VAL A C 1
ATOM 662 O O . VAL A 1 86 ? 6.119 7.130 9.015 1.00 95.69 86 VAL A O 1
ATOM 665 N N . ALA A 1 87 ? 7.052 7.346 6.985 1.00 94.44 87 ALA A N 1
ATOM 666 C CA . ALA A 1 87 ? 8.443 7.125 7.390 1.00 94.44 87 ALA A CA 1
ATOM 667 C C . ALA A 1 87 ? 8.931 8.037 8.535 1.00 94.44 87 ALA A C 1
ATOM 669 O O . ALA A 1 87 ? 9.827 7.656 9.281 1.00 94.44 87 ALA A O 1
ATOM 670 N N . HIS A 1 88 ? 8.375 9.247 8.670 1.00 95.94 88 HIS A N 1
ATOM 671 C CA . HIS A 1 88 ? 8.798 10.239 9.669 1.00 95.94 88 HIS A CA 1
ATOM 672 C C . HIS A 1 88 ? 7.957 10.211 10.953 1.00 95.94 88 HIS A C 1
ATOM 674 O O . HIS A 1 88 ? 8.164 11.035 11.845 1.00 95.94 88 HIS A O 1
ATOM 680 N N . LEU A 1 89 ? 6.981 9.311 11.038 1.00 95.12 89 LEU A N 1
ATOM 681 C CA . LEU A 1 89 ? 6.143 9.141 12.216 1.00 95.12 89 LEU A CA 1
ATOM 682 C C . LEU A 1 89 ? 6.815 8.222 13.238 1.00 95.12 89 LEU A C 1
ATOM 684 O O . LEU A 1 89 ? 7.549 7.303 12.876 1.00 95.12 89 LEU A O 1
ATOM 688 N N . SER A 1 90 ? 6.520 8.429 14.523 1.00 94.25 90 SER A N 1
ATOM 689 C CA . SER A 1 90 ? 6.860 7.435 15.545 1.00 94.25 90 SER A CA 1
ATOM 690 C C . SER A 1 90 ? 6.082 6.135 15.309 1.00 94.25 90 SER A C 1
ATOM 692 O O . SER A 1 90 ? 5.013 6.153 14.701 1.00 94.25 90 SER A O 1
ATOM 694 N N . ALA A 1 91 ? 6.563 5.005 15.835 1.00 92.19 91 ALA A N 1
ATOM 695 C CA . ALA A 1 91 ? 5.873 3.719 15.679 1.00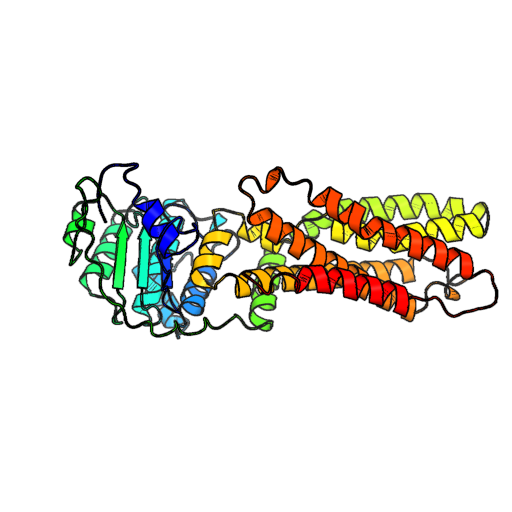 92.19 91 ALA A CA 1
ATOM 696 C C . ALA A 1 91 ? 4.401 3.768 16.145 1.00 92.19 91 ALA A C 1
ATOM 698 O O . ALA A 1 91 ? 3.526 3.230 15.473 1.00 92.19 91 ALA A O 1
ATOM 699 N N . GLY A 1 92 ? 4.105 4.476 17.242 1.00 93.31 92 GLY A N 1
ATOM 700 C CA . GLY A 1 92 ? 2.727 4.651 17.718 1.00 93.31 92 GLY A CA 1
ATOM 701 C C . GLY A 1 92 ? 1.876 5.564 16.829 1.00 93.31 92 GLY A C 1
ATOM 702 O O . GLY A 1 92 ? 0.691 5.315 16.630 1.00 93.31 92 GLY A O 1
ATOM 703 N N . GLN A 1 93 ? 2.477 6.589 16.216 1.00 95.25 93 GLN A N 1
ATOM 704 C CA . GLN A 1 93 ? 1.789 7.416 15.218 1.00 95.25 93 GLN A CA 1
ATOM 705 C C . GLN A 1 93 ? 1.514 6.641 13.925 1.00 95.25 93 GLN A C 1
ATOM 707 O O . GLN A 1 93 ? 0.434 6.788 13.363 1.00 95.25 93 GLN A O 1
ATOM 712 N N . GLN A 1 94 ? 2.450 5.802 13.466 1.00 95.12 94 GLN A N 1
ATOM 713 C CA . GLN A 1 94 ? 2.222 4.903 12.328 1.00 95.12 94 GLN A CA 1
ATOM 714 C C . GLN A 1 94 ? 1.065 3.954 12.630 1.00 95.12 94 GLN A C 1
ATOM 716 O O . GLN A 1 94 ? 0.112 3.890 11.859 1.00 95.12 94 GLN A O 1
ATOM 721 N N . ARG A 1 95 ? 1.091 3.323 13.812 1.00 94.94 95 ARG A N 1
ATOM 722 C CA . ARG A 1 95 ? 0.019 2.439 14.271 1.00 94.94 95 ARG A CA 1
ATOM 723 C C . ARG A 1 95 ? -1.340 3.120 14.233 1.00 94.94 95 ARG A C 1
ATOM 725 O O . ARG A 1 95 ? -2.297 2.583 13.687 1.00 94.94 95 ARG A O 1
ATOM 732 N N . ARG A 1 96 ? -1.407 4.322 14.794 1.00 95.50 96 ARG A N 1
ATOM 733 C CA . ARG A 1 96 ? -2.608 5.148 14.804 1.00 95.50 96 ARG A CA 1
ATOM 734 C C . ARG A 1 96 ? -3.129 5.419 13.394 1.00 95.50 96 ARG A C 1
ATOM 736 O O . ARG A 1 96 ? -4.329 5.320 13.174 1.00 95.50 96 ARG A O 1
ATOM 743 N N . VAL A 1 97 ? -2.248 5.732 12.442 1.00 96.44 97 VAL A N 1
ATOM 744 C CA . VAL A 1 97 ? -2.631 5.926 11.036 1.00 96.44 97 VAL A CA 1
ATOM 745 C C . VAL A 1 97 ? -3.171 4.630 10.431 1.00 96.44 97 VAL A C 1
ATOM 747 O O . VAL A 1 97 ? -4.212 4.676 9.782 1.00 96.44 97 VAL A O 1
ATOM 750 N N . ASP A 1 98 ? -2.531 3.485 10.665 1.00 95.69 98 ASP A N 1
ATOM 751 C CA . ASP A 1 98 ? -2.984 2.195 10.128 1.00 95.69 98 ASP A CA 1
ATOM 752 C C . ASP A 1 98 ? -4.369 1.799 10.664 1.00 95.69 98 ASP A C 1
ATOM 754 O O . ASP A 1 98 ? -5.238 1.381 9.893 1.00 95.69 98 ASP A O 1
ATOM 758 N N . VAL A 1 99 ? -4.609 1.987 11.965 1.00 96.44 99 VAL A N 1
ATOM 759 C CA . VAL A 1 99 ? -5.914 1.731 12.595 1.00 96.44 99 VAL A CA 1
ATOM 760 C C . VAL A 1 99 ? -6.971 2.711 12.072 1.00 96.44 99 VAL A C 1
ATOM 762 O O . VAL A 1 99 ? -8.057 2.284 11.676 1.00 96.44 99 VAL A O 1
ATOM 765 N N . ALA A 1 100 ? -6.643 4.005 11.978 1.00 96.00 100 ALA A N 1
ATOM 766 C CA . ALA A 1 100 ? -7.534 5.021 11.418 1.00 96.00 100 ALA A CA 1
ATOM 767 C C . ALA A 1 100 ? -7.899 4.736 9.952 1.00 96.00 100 ALA A C 1
ATOM 769 O O . ALA A 1 100 ? -9.033 4.973 9.542 1.00 96.00 100 ALA A O 1
ATOM 770 N N . CYS A 1 101 ? -6.965 4.213 9.154 1.00 95.88 101 CYS A N 1
ATOM 771 C CA . CYS A 1 101 ? -7.218 3.812 7.771 1.00 95.88 101 CYS A CA 1
ATOM 772 C C . CYS A 1 101 ? -8.184 2.624 7.689 1.00 95.88 101 CYS A C 1
ATOM 774 O O . CYS A 1 101 ? -9.117 2.645 6.889 1.00 95.88 101 CYS A O 1
ATOM 776 N N . ALA A 1 102 ? -7.976 1.600 8.522 1.00 95.25 102 ALA A N 1
ATOM 777 C CA . ALA A 1 102 ? -8.819 0.409 8.535 1.00 95.25 102 ALA A CA 1
ATOM 778 C C . ALA A 1 102 ? -10.246 0.710 9.014 1.00 95.25 102 ALA A C 1
ATOM 780 O O . ALA A 1 102 ? -11.202 0.290 8.369 1.00 95.25 102 ALA A O 1
ATOM 781 N N . LEU A 1 103 ? -10.398 1.473 10.100 1.00 95.00 103 LEU A N 1
ATOM 782 C CA . LEU A 1 103 ? -11.710 1.869 10.624 1.00 95.00 103 LEU A CA 1
ATOM 783 C C . LEU A 1 103 ? -12.397 2.918 9.747 1.00 95.00 103 LEU A C 1
ATOM 785 O O . LEU A 1 103 ? -13.616 2.877 9.590 1.00 95.00 103 LEU A O 1
ATOM 789 N N . GLY A 1 104 ? -11.624 3.804 9.113 1.00 94.12 104 GLY A N 1
ATOM 790 C CA . GLY A 1 104 ? -12.140 4.775 8.151 1.00 94.12 104 GLY A CA 1
ATOM 791 C C . GLY A 1 104 ? -12.890 4.100 7.001 1.00 94.12 104 GLY A C 1
ATOM 792 O O . GLY A 1 104 ? -13.930 4.590 6.572 1.00 94.12 104 GLY A O 1
ATOM 793 N N . ALA A 1 105 ? -12.420 2.933 6.551 1.00 91.44 105 ALA A N 1
ATOM 794 C CA . ALA A 1 105 ? -13.082 2.158 5.506 1.00 91.44 105 ALA A CA 1
ATOM 795 C C . ALA A 1 105 ? -14.542 1.799 5.858 1.00 91.44 105 ALA A C 1
ATOM 797 O O . ALA A 1 105 ? -15.411 1.847 4.990 1.00 91.44 105 ALA A O 1
ATOM 798 N N . GLY A 1 106 ? -14.833 1.494 7.128 1.00 89.88 106 GLY A N 1
ATOM 799 C CA . GLY A 1 106 ? -16.208 1.280 7.595 1.00 89.88 106 GLY A CA 1
ATOM 800 C C . GLY A 1 106 ? -16.941 2.565 7.958 1.00 89.88 106 GLY A C 1
ATOM 801 O O . GLY A 1 106 ? -18.125 2.692 7.667 1.00 89.88 106 GLY A O 1
ATOM 802 N N . PHE A 1 107 ? -16.247 3.543 8.547 1.00 90.06 107 PHE A N 1
ATOM 803 C CA . PHE A 1 107 ? -16.830 4.838 8.915 1.00 90.06 107 PHE A CA 1
ATOM 804 C C . PHE A 1 107 ? -17.363 5.613 7.696 1.00 90.06 107 PHE A C 1
ATOM 806 O O . PHE A 1 107 ? -18.398 6.271 7.760 1.00 90.06 107 PHE A O 1
ATOM 813 N N . PHE A 1 108 ? -16.700 5.502 6.547 1.00 90.25 108 PHE A N 1
ATOM 814 C CA . PHE A 1 108 ? -17.176 6.091 5.292 1.00 90.25 108 PHE A CA 1
ATOM 815 C C . PHE A 1 108 ? -18.087 5.150 4.482 1.00 90.25 108 PHE A C 1
ATOM 817 O O . PHE A 1 108 ? -18.403 5.446 3.330 1.00 90.25 108 PHE A O 1
ATOM 824 N N . GLY A 1 109 ? -18.517 4.029 5.073 1.00 83.31 109 GLY A N 1
ATOM 825 C CA . GLY A 1 109 ? -19.519 3.122 4.509 1.00 83.31 109 GLY A CA 1
ATOM 826 C C . GLY A 1 109 ? -19.063 2.309 3.295 1.00 83.31 109 GLY A C 1
ATOM 827 O O . GLY A 1 109 ? -19.912 1.823 2.554 1.00 83.31 109 GLY A O 1
ATOM 828 N N . GLY A 1 110 ? -17.755 2.187 3.052 1.00 82.88 110 GLY A N 1
ATOM 829 C CA . GLY A 1 110 ? -17.233 1.443 1.903 1.00 82.88 110 GLY A CA 1
ATOM 830 C C . GLY A 1 110 ? -16.963 -0.033 2.188 1.00 82.88 110 GLY A C 1
ATOM 831 O O . GLY A 1 110 ? -17.223 -0.877 1.337 1.00 82.88 110 GLY A O 1
ATOM 832 N N . ALA A 1 111 ? -16.462 -0.367 3.381 1.00 87.25 111 ALA A N 1
ATOM 833 C CA . ALA A 1 111 ? -16.095 -1.738 3.732 1.00 87.25 111 ALA A CA 1
ATOM 834 C C . ALA A 1 111 ? -17.256 -2.543 4.331 1.00 87.25 111 ALA A C 1
ATOM 836 O O . ALA A 1 111 ? -17.941 -2.080 5.235 1.00 87.25 111 ALA A O 1
ATOM 837 N N . GLU A 1 112 ? -17.389 -3.796 3.895 1.00 87.25 112 GLU A N 1
ATOM 838 C CA . GLU A 1 112 ? -18.317 -4.785 4.472 1.00 87.25 112 GLU A CA 1
ATOM 839 C C . GLU A 1 112 ? -17.667 -5.580 5.618 1.00 87.25 112 GLU A C 1
ATOM 841 O O . GLU A 1 112 ? -18.345 -6.109 6.496 1.00 87.25 112 GLU A O 1
ATOM 846 N N . LEU A 1 113 ? -16.333 -5.668 5.616 1.00 89.88 113 LEU A N 1
ATOM 847 C CA . LEU A 1 113 ? -15.544 -6.355 6.634 1.00 89.88 113 LEU A CA 1
ATOM 848 C C . LEU A 1 113 ? -14.323 -5.517 7.006 1.00 89.88 113 LEU A C 1
ATOM 850 O O . LEU A 1 113 ? -13.609 -5.023 6.136 1.00 89.88 113 LEU A O 1
ATOM 854 N N . ILE A 1 114 ? -14.037 -5.412 8.297 1.00 93.81 114 ILE A N 1
ATOM 855 C CA . ILE A 1 114 ? -12.831 -4.776 8.820 1.00 93.81 114 ILE A CA 1
ATOM 856 C C . ILE A 1 114 ? -12.075 -5.788 9.659 1.00 93.81 114 ILE A C 1
ATOM 858 O O . ILE A 1 114 ? -12.620 -6.360 10.596 1.00 93.81 114 ILE A O 1
ATOM 862 N N . ILE A 1 115 ? -10.810 -6.002 9.324 1.00 95.31 115 ILE A N 1
ATOM 863 C CA . ILE A 1 115 ? -9.916 -6.923 10.011 1.00 95.31 115 ILE A CA 1
ATOM 864 C C . ILE A 1 115 ? -8.871 -6.106 10.767 1.00 95.31 115 ILE A C 1
ATOM 866 O O . ILE A 1 115 ? -8.112 -5.348 10.157 1.00 95.31 115 ILE A O 1
ATOM 870 N N . LEU A 1 116 ? -8.821 -6.278 12.086 1.00 96.62 116 LEU A N 1
ATOM 871 C CA . LEU A 1 116 ? -7.882 -5.595 12.971 1.00 96.62 116 LEU A CA 1
ATOM 872 C C . LEU A 1 116 ? -7.079 -6.623 13.772 1.00 96.62 116 LEU A C 1
ATOM 874 O O . LEU A 1 116 ? -7.648 -7.391 14.545 1.00 96.62 116 LEU A O 1
ATOM 878 N N . ASP A 1 117 ? -5.760 -6.626 13.611 1.00 96.00 117 ASP A N 1
ATOM 879 C CA . ASP A 1 117 ? -4.865 -7.494 14.379 1.00 96.00 117 ASP A CA 1
ATOM 880 C C . ASP A 1 117 ? -4.106 -6.687 15.438 1.00 96.00 117 ASP A C 1
ATOM 882 O O . ASP A 1 117 ? -3.235 -5.890 15.094 1.00 96.00 117 ASP A O 1
ATOM 886 N N . GLU A 1 118 ? -4.478 -6.864 16.708 1.00 95.06 118 GLU A N 1
ATOM 887 C CA . GLU A 1 118 ? -4.017 -6.138 17.904 1.00 95.06 118 GLU A CA 1
ATOM 888 C C . GLU A 1 118 ? -4.091 -4.602 17.783 1.00 95.06 118 GLU A C 1
ATOM 890 O O . GLU A 1 118 ? -3.091 -3.923 18.039 1.00 95.06 118 GLU A O 1
ATOM 895 N N . PRO A 1 119 ? -5.215 -4.008 17.322 1.00 95.38 119 PRO A N 1
ATOM 896 C CA . PRO A 1 119 ? -5.312 -2.578 16.984 1.00 95.38 119 PRO A CA 1
ATOM 897 C C . PRO A 1 119 ? -4.850 -1.631 18.100 1.00 95.38 119 PRO A C 1
ATOM 899 O O . PRO A 1 119 ? -4.274 -0.585 17.817 1.00 95.38 119 PRO A O 1
ATOM 902 N N . GLU A 1 120 ? -5.038 -2.015 19.357 1.00 94.38 120 GLU A N 1
ATOM 903 C CA . GLU A 1 120 ? -4.629 -1.286 20.555 1.00 94.38 120 GLU A CA 1
ATOM 904 C C . GLU A 1 120 ? -3.108 -1.229 20.766 1.00 94.38 120 GLU A C 1
ATOM 906 O O . GLU A 1 120 ? -2.598 -0.295 21.391 1.00 94.38 120 GLU A O 1
ATOM 911 N N . ALA A 1 121 ? -2.366 -2.212 20.250 1.00 92.44 121 ALA A N 1
ATOM 912 C CA . ALA A 1 121 ? -0.943 -2.351 20.512 1.00 92.44 121 ALA A CA 1
ATOM 913 C C . ALA A 1 121 ? -0.157 -1.200 19.874 1.00 92.44 121 ALA A C 1
ATOM 915 O O . ALA A 1 121 ? -0.084 -1.078 18.653 1.00 92.44 121 ALA A O 1
ATOM 916 N N . GLY A 1 122 ? 0.469 -0.365 20.708 1.00 88.62 122 GLY A N 1
ATOM 917 C CA . GLY A 1 122 ? 1.251 0.795 20.272 1.00 88.62 122 GLY A CA 1
ATOM 918 C C . GLY A 1 122 ? 0.457 2.098 20.150 1.00 88.62 122 GLY A C 1
ATOM 919 O O . GLY A 1 122 ? 1.060 3.124 19.831 1.00 88.62 122 GLY A O 1
ATOM 920 N N . LEU A 1 123 ? -0.851 2.092 20.428 1.00 94.06 123 LEU A N 1
ATOM 921 C CA . LEU A 1 123 ? -1.617 3.325 20.615 1.00 94.06 123 LEU A CA 1
ATOM 922 C C . LEU A 1 123 ? -1.318 3.933 21.992 1.00 94.06 123 LEU A C 1
ATOM 924 O O . LEU A 1 123 ? -1.103 3.228 22.976 1.00 94.06 123 LEU A O 1
ATOM 928 N N . ASP A 1 124 ? -1.305 5.261 22.058 1.00 91.38 124 ASP A N 1
ATOM 929 C CA . ASP A 1 124 ? -1.354 5.992 23.323 1.00 91.38 124 ASP A CA 1
ATOM 930 C C . ASP A 1 124 ? -2.793 6.041 23.867 1.00 91.38 124 ASP A C 1
ATOM 932 O O . ASP A 1 124 ? -3.736 5.600 23.209 1.00 91.38 124 ASP A O 1
ATOM 936 N N . ALA A 1 125 ? -2.970 6.597 25.071 1.00 90.88 125 ALA A N 1
ATOM 937 C CA . ALA A 1 125 ? -4.271 6.652 25.742 1.00 90.88 125 ALA A CA 1
ATOM 938 C C . ALA A 1 125 ? -5.362 7.277 24.856 1.00 90.88 125 ALA A C 1
ATOM 940 O O . ALA A 1 125 ? -6.417 6.685 24.667 1.00 90.88 125 ALA A O 1
ATOM 941 N N . THR A 1 126 ? -5.074 8.416 24.218 1.00 92.19 126 THR A N 1
ATOM 942 C CA . THR A 1 126 ? -6.032 9.085 23.327 1.00 92.19 126 THR A CA 1
ATOM 943 C C . THR A 1 126 ? -6.394 8.235 22.107 1.00 92.19 126 THR A C 1
ATOM 945 O O . THR A 1 126 ? -7.557 8.199 21.716 1.00 92.19 126 THR A O 1
ATOM 948 N N . GLY A 1 127 ? -5.425 7.538 21.501 1.00 93.44 127 GLY A N 1
ATOM 949 C CA . GLY A 1 127 ? -5.693 6.636 20.380 1.00 93.44 127 GLY A CA 1
ATOM 950 C C . GLY A 1 127 ? -6.522 5.417 20.786 1.00 93.44 127 GLY A C 1
ATOM 951 O O . GLY A 1 127 ? -7.392 4.993 20.031 1.00 93.44 127 GLY A O 1
ATOM 952 N N . ARG A 1 128 ? -6.280 4.873 21.983 1.00 94.62 128 ARG A N 1
ATOM 953 C CA . ARG A 1 128 ? -7.044 3.752 22.545 1.00 94.62 128 ARG A CA 1
ATOM 954 C C . ARG A 1 128 ? -8.482 4.154 22.868 1.00 94.62 128 ARG A C 1
ATOM 956 O O . ARG A 1 128 ? -9.401 3.427 22.501 1.00 94.62 128 ARG A O 1
ATOM 963 N N . ASP A 1 129 ? -8.676 5.322 23.475 1.00 94.06 129 ASP A N 1
ATOM 964 C CA . ASP A 1 129 ? -10.009 5.867 23.735 1.00 94.06 129 ASP A CA 1
ATOM 965 C C . ASP A 1 129 ? -10.792 6.023 22.433 1.00 94.06 129 ASP A C 1
ATOM 967 O O . ASP A 1 129 ? -11.963 5.662 22.372 1.00 94.06 129 ASP A O 1
ATOM 971 N N . GLU A 1 130 ? -10.145 6.528 21.378 1.00 94.94 130 GLU A N 1
ATOM 972 C CA . GLU A 1 130 ? -10.781 6.695 20.073 1.00 94.94 130 GLU A CA 1
ATOM 973 C C . GLU A 1 130 ? -11.087 5.360 19.385 1.00 94.94 130 GLU A C 1
ATOM 975 O O . GLU A 1 130 ? -12.165 5.201 18.817 1.00 94.94 130 GLU A O 1
ATOM 980 N N . LEU A 1 131 ? -10.192 4.372 19.487 1.00 95.44 131 LEU A N 1
ATOM 981 C CA . LEU A 1 131 ? -10.460 3.006 19.036 1.00 95.44 131 LEU A CA 1
ATOM 982 C C . LEU A 1 131 ? -11.728 2.456 19.702 1.00 95.44 131 LEU A C 1
ATOM 984 O O . LEU A 1 131 ? -12.641 2.024 19.004 1.00 95.44 131 LEU A O 1
ATOM 988 N N . LEU A 1 132 ? -11.812 2.508 21.034 1.00 94.31 132 LEU A N 1
ATOM 989 C CA . LEU A 1 132 ? -12.978 2.021 21.777 1.00 94.31 132 LEU A CA 1
ATOM 990 C C . LEU A 1 132 ? -14.244 2.806 21.419 1.00 94.31 132 LEU A C 1
ATOM 992 O O . LEU A 1 132 ? -15.310 2.211 21.279 1.00 94.31 132 LEU A O 1
ATOM 996 N N . ARG A 1 133 ? -14.135 4.125 21.217 1.00 92.56 133 ARG A N 1
ATOM 997 C CA . ARG A 1 133 ? -15.244 4.970 20.752 1.00 92.56 133 ARG A CA 1
ATOM 998 C C . ARG A 1 133 ? -15.744 4.512 19.382 1.00 92.56 133 ARG A C 1
ATOM 1000 O O . ARG A 1 133 ? -16.927 4.248 19.237 1.00 92.56 133 ARG A O 1
ATOM 1007 N N . CYS A 1 134 ? -14.848 4.313 18.414 1.00 91.62 134 CYS A N 1
ATOM 1008 C CA . CYS A 1 134 ? -15.194 3.810 17.082 1.00 91.62 134 CYS A CA 1
ATOM 1009 C C . CYS A 1 134 ? -15.854 2.421 17.112 1.00 91.62 134 CYS A C 1
ATOM 1011 O O . CYS A 1 134 ? -16.756 2.164 16.318 1.00 91.62 134 CYS A O 1
ATOM 1013 N N . LEU A 1 135 ? -15.411 1.527 18.003 1.00 90.81 135 LEU A N 1
ATOM 1014 C CA . LEU A 1 135 ? -16.017 0.201 18.161 1.00 90.81 135 LEU A CA 1
ATOM 1015 C C . LEU A 1 135 ? -17.416 0.283 18.796 1.00 90.81 135 LEU A C 1
ATOM 1017 O O . LEU A 1 135 ? -18.333 -0.390 18.333 1.00 90.81 135 LEU A O 1
ATOM 1021 N N . ASN A 1 136 ? -17.596 1.141 19.806 1.00 88.44 136 ASN A N 1
ATOM 1022 C CA . ASN A 1 136 ? -18.861 1.298 20.531 1.00 88.44 136 ASN A CA 1
ATOM 1023 C C . ASN A 1 136 ? -19.920 2.095 19.761 1.00 88.44 136 ASN A C 1
ATOM 1025 O O . ASN A 1 136 ? -21.099 1.751 19.820 1.00 88.44 136 ASN A O 1
ATOM 1029 N N . ASP A 1 137 ? -19.513 3.141 19.034 1.00 83.44 137 ASP A N 1
ATOM 1030 C CA . ASP A 1 137 ? -20.418 4.010 18.269 1.00 83.44 137 ASP A CA 1
ATOM 1031 C C . ASP A 1 137 ? -21.144 3.246 17.150 1.00 83.44 137 ASP A C 1
ATOM 1033 O O . ASP A 1 137 ? -22.138 3.743 16.624 1.00 83.44 137 ASP A O 1
ATOM 1037 N N . ARG A 1 138 ? -20.673 2.026 16.842 1.00 69.19 138 ARG A N 1
ATOM 1038 C CA . ARG A 1 138 ? -21.012 1.206 15.678 1.00 69.19 138 ARG A CA 1
ATOM 1039 C C . ARG A 1 138 ? -20.699 1.967 14.391 1.00 69.19 138 ARG A C 1
ATOM 1041 O O . ARG A 1 138 ? -21.076 3.116 14.184 1.00 69.19 138 ARG A O 1
ATOM 1048 N N . LEU A 1 139 ? -19.939 1.330 13.509 1.00 70.56 139 LEU A N 1
ATOM 1049 C CA . LEU A 1 139 ? -19.586 1.962 12.245 1.00 70.56 139 LEU A CA 1
ATOM 1050 C C . LEU A 1 139 ? -20.867 2.253 11.454 1.00 70.56 139 LEU A C 1
ATOM 1052 O O . LEU A 1 139 ? -21.849 1.522 11.528 1.00 70.56 139 LEU A O 1
ATOM 1056 N N . THR A 1 140 ? -20.862 3.356 10.720 1.00 57.69 140 THR A N 1
ATOM 1057 C CA . THR A 1 140 ? -22.007 3.912 9.980 1.00 57.69 140 THR A CA 1
ATOM 1058 C C . THR A 1 140 ? -22.540 2.988 8.876 1.00 57.69 140 THR A C 1
ATOM 1060 O O . THR A 1 140 ? -23.610 3.257 8.335 1.00 57.69 140 THR A O 1
ATOM 1063 N N . GLY A 1 141 ? -21.828 1.903 8.551 1.00 58.00 141 GLY A N 1
ATOM 1064 C CA . GLY A 1 141 ? -22.275 0.826 7.666 1.00 58.00 141 GLY A CA 1
ATOM 1065 C C . GLY A 1 141 ? -22.476 -0.497 8.409 1.00 58.00 141 GLY A C 1
ATOM 1066 O O . GLY A 1 141 ? -21.957 -0.687 9.506 1.00 58.00 141 GLY A O 1
ATOM 1067 N N . GLU A 1 142 ? -23.160 -1.456 7.779 1.00 71.31 142 GLU A N 1
ATOM 1068 C CA . GLU A 1 142 ? -23.332 -2.847 8.254 1.00 71.31 142 GLU A CA 1
ATOM 1069 C C . GLU A 1 142 ? -22.008 -3.654 8.273 1.00 71.31 142 GLU A C 1
ATOM 1071 O O . GLU A 1 142 ? -21.998 -4.877 8.146 1.00 71.31 142 GLU A O 1
ATOM 1076 N N . ALA A 1 143 ? -20.869 -2.968 8.409 1.00 84.75 143 ALA A N 1
ATOM 1077 C CA . ALA A 1 143 ? -19.538 -3.535 8.370 1.00 84.75 143 ALA A CA 1
ATOM 1078 C C . ALA A 1 143 ? -19.314 -4.459 9.571 1.00 84.75 143 ALA A C 1
ATOM 1080 O O . ALA A 1 143 ? -19.348 -4.030 10.727 1.00 84.75 143 ALA A O 1
ATOM 1081 N N . ALA A 1 144 ? -19.006 -5.723 9.299 1.00 90.00 144 ALA A N 1
ATOM 1082 C CA . ALA A 1 144 ? -18.543 -6.637 10.327 1.00 90.00 144 ALA A CA 1
ATOM 1083 C C . ALA A 1 144 ? -17.112 -6.264 10.740 1.00 90.00 144 ALA A C 1
ATOM 1085 O O . ALA A 1 144 ? -16.248 -6.062 9.887 1.00 90.00 144 ALA A O 1
ATOM 1086 N N . VAL A 1 145 ? -16.825 -6.215 12.043 1.00 92.75 145 VAL A N 1
ATOM 1087 C CA . VAL A 1 145 ? -15.465 -5.982 12.552 1.00 92.75 145 VAL A CA 1
ATOM 1088 C C . VAL A 1 145 ? -14.936 -7.264 13.184 1.00 92.75 145 VAL A C 1
ATOM 1090 O O . VAL A 1 145 ? -15.488 -7.779 14.154 1.00 92.75 145 VAL A O 1
ATOM 1093 N N . LEU A 1 146 ? -13.844 -7.787 12.633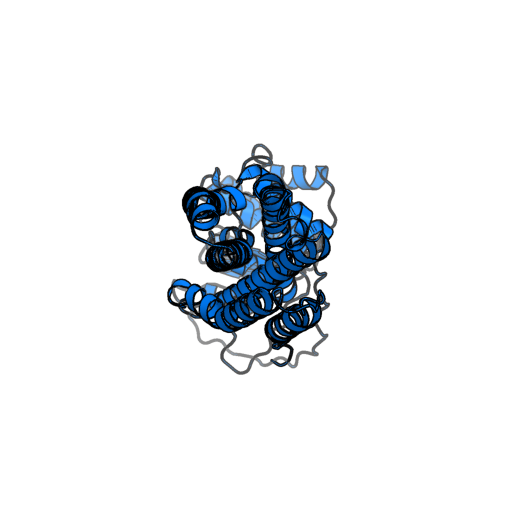 1.00 94.50 146 LEU A N 1
ATOM 1094 C CA . LEU A 1 146 ? -13.131 -8.945 13.145 1.00 94.50 146 LEU A CA 1
ATOM 1095 C C . LEU A 1 146 ? -11.814 -8.498 13.780 1.00 94.50 146 LEU A C 1
ATOM 1097 O O . LEU A 1 146 ? -10.893 -8.060 13.093 1.00 94.50 146 LEU A O 1
ATOM 1101 N N . ILE A 1 147 ? -11.723 -8.653 15.100 1.00 95.88 147 ILE A N 1
ATOM 1102 C CA . ILE A 1 147 ? -10.572 -8.203 15.888 1.00 95.88 147 ILE A CA 1
ATOM 1103 C C . ILE A 1 147 ? -9.843 -9.406 16.480 1.00 95.88 147 ILE A C 1
ATOM 1105 O O . ILE A 1 147 ? -10.476 -10.275 17.088 1.00 95.88 147 ILE A O 1
ATOM 1109 N N . ALA A 1 148 ? -8.521 -9.459 16.344 1.00 96.12 148 ALA A N 1
ATOM 1110 C CA . ALA A 1 148 ? -7.659 -10.279 17.188 1.00 96.12 148 ALA A CA 1
ATOM 1111 C C . ALA A 1 148 ? -7.051 -9.406 18.281 1.00 96.12 148 ALA A C 1
ATOM 1113 O O . ALA A 1 148 ? -6.410 -8.408 17.985 1.00 96.12 148 ALA A O 1
ATOM 1114 N N . THR A 1 149 ? -7.256 -9.769 19.542 1.00 94.62 149 THR A N 1
ATOM 1115 C CA . THR A 1 149 ? -6.733 -9.002 20.678 1.00 94.62 149 THR A CA 1
ATOM 1116 C C . THR A 1 149 ? -6.631 -9.895 21.916 1.00 94.62 149 THR A C 1
ATOM 1118 O O . THR A 1 149 ? -7.234 -10.970 21.984 1.00 94.62 149 THR A O 1
ATOM 1121 N N . HIS A 1 150 ? -5.831 -9.465 22.884 1.00 92.06 150 HIS A N 1
ATOM 1122 C CA . HIS A 1 150 ? -5.802 -9.999 24.246 1.00 92.06 150 HIS A CA 1
ATOM 1123 C C . HIS A 1 150 ? -6.196 -8.933 25.285 1.00 92.06 150 HIS A C 1
ATOM 1125 O O . HIS A 1 150 ? -6.133 -9.192 26.485 1.00 92.06 150 HIS A O 1
ATOM 1131 N N . ASP A 1 151 ? -6.591 -7.743 24.831 1.00 93.38 151 ASP A N 1
ATOM 1132 C CA . ASP A 1 151 ? -6.939 -6.610 25.670 1.00 93.38 151 ASP A CA 1
ATOM 1133 C C . ASP A 1 151 ? -8.388 -6.700 26.161 1.00 93.38 151 ASP A C 1
ATOM 1135 O O . ASP A 1 151 ? -9.330 -6.811 25.376 1.00 93.38 151 ASP A O 1
ATOM 1139 N N . SER A 1 152 ? -8.575 -6.640 27.479 1.00 92.69 152 SER A N 1
ATOM 1140 C CA . SER A 1 152 ? -9.884 -6.820 28.107 1.00 92.69 152 SER A CA 1
ATOM 1141 C C . SER A 1 152 ? -10.905 -5.743 27.739 1.00 92.69 152 SER A C 1
ATOM 1143 O O . SER A 1 152 ? -12.093 -6.048 27.680 1.00 92.69 152 SER A O 1
ATOM 1145 N N . GLU A 1 153 ? -10.478 -4.500 27.499 1.00 93.44 153 GLU A N 1
ATOM 1146 C CA . GLU A 1 153 ? -11.401 -3.415 27.145 1.00 93.44 153 GLU A CA 1
ATOM 1147 C C . GLU A 1 153 ? -11.886 -3.571 25.704 1.00 93.44 153 GLU A C 1
ATOM 1149 O O . GLU A 1 153 ? -13.081 -3.448 25.440 1.00 93.44 153 GLU A O 1
ATOM 1154 N N . VAL A 1 154 ? -10.983 -3.926 24.783 1.00 93.81 154 VAL A N 1
ATOM 1155 C CA . VAL A 1 154 ? -11.345 -4.207 23.385 1.00 93.81 154 VAL A CA 1
ATOM 1156 C C . VAL A 1 154 ? -12.244 -5.444 23.297 1.00 93.81 154 VAL A C 1
ATOM 1158 O O . VAL A 1 154 ? -13.235 -5.433 22.570 1.00 93.81 154 VAL A O 1
ATOM 1161 N N . ILE A 1 155 ? -11.949 -6.494 24.074 1.00 93.81 155 ILE A N 1
ATOM 1162 C CA . ILE A 1 155 ? -12.812 -7.682 24.187 1.00 93.81 155 ILE A CA 1
ATOM 1163 C C . ILE A 1 155 ? -14.199 -7.294 24.715 1.00 93.81 155 ILE A C 1
ATOM 1165 O O . ILE A 1 155 ? -15.199 -7.766 24.179 1.00 93.81 155 ILE A O 1
ATOM 1169 N N . GLY A 1 156 ? -14.266 -6.424 25.726 1.00 92.19 156 GLY A N 1
ATOM 1170 C CA . GLY A 1 156 ? -15.524 -5.945 26.303 1.00 92.19 156 GLY A CA 1
ATOM 1171 C C . GLY A 1 156 ? -16.386 -5.121 25.341 1.00 92.19 156 GLY A C 1
ATOM 1172 O O . GLY A 1 156 ? -17.600 -5.078 25.515 1.00 92.19 156 GLY A O 1
ATOM 1173 N N . ALA A 1 157 ? -15.783 -4.509 24.318 1.00 90.69 157 ALA A N 1
ATOM 1174 C CA . ALA A 1 157 ? -16.490 -3.773 23.268 1.00 90.69 157 ALA A CA 1
ATOM 1175 C C . ALA A 1 157 ? -17.023 -4.671 22.128 1.00 90.69 157 ALA A C 1
ATOM 1177 O O . ALA A 1 157 ? -17.740 -4.190 21.255 1.00 90.69 157 ALA A O 1
ATOM 1178 N N . CYS A 1 158 ? -16.670 -5.962 22.093 1.00 91.62 158 CYS A N 1
ATOM 1179 C CA . CYS A 1 158 ? -17.073 -6.876 21.019 1.00 91.62 158 CYS A CA 1
ATOM 1180 C C . CYS A 1 158 ? -18.437 -7.531 21.297 1.00 91.62 158 CYS A C 1
ATOM 1182 O O . CYS A 1 158 ? -18.655 -8.075 22.376 1.00 91.62 158 CYS A O 1
ATOM 1184 N N . ASP A 1 159 ? -19.313 -7.615 20.285 1.00 91.25 159 ASP A N 1
ATOM 1185 C CA . ASP A 1 159 ? -20.607 -8.312 20.416 1.00 91.25 159 ASP A CA 1
ATOM 1186 C C . ASP A 1 159 ? -20.451 -9.836 20.598 1.00 91.25 159 ASP A C 1
ATOM 1188 O O . ASP A 1 159 ? -21.302 -10.503 21.189 1.00 91.25 159 ASP A O 1
ATOM 1192 N N . ARG A 1 160 ? -19.373 -10.415 20.049 1.00 91.69 160 ARG A N 1
ATOM 1193 C CA . ARG A 1 160 ? -19.063 -11.851 20.118 1.00 91.69 160 ARG A CA 1
ATOM 1194 C C . ARG A 1 160 ? -17.579 -12.071 20.351 1.00 91.69 160 ARG A C 1
ATOM 1196 O O . ARG A 1 160 ? -16.732 -11.440 19.720 1.00 91.69 160 ARG A O 1
ATOM 1203 N N . THR A 1 161 ? -17.263 -13.047 21.193 1.00 92.75 161 THR A N 1
ATOM 1204 C CA . THR A 1 161 ? -15.889 -13.458 21.477 1.00 92.75 161 THR A CA 1
ATOM 1205 C C . THR A 1 161 ? -15.707 -14.932 21.131 1.00 92.75 161 THR A C 1
ATOM 1207 O O . THR A 1 161 ? -16.608 -15.752 21.282 1.00 92.75 161 THR A O 1
ATOM 1210 N N . ILE A 1 162 ? -14.533 -15.259 20.597 1.00 92.00 162 ILE A N 1
ATOM 1211 C CA . ILE A 1 162 ? -14.118 -16.629 20.283 1.00 92.00 162 ILE A CA 1
ATOM 1212 C C . ILE A 1 162 ? -12.754 -16.811 20.931 1.00 92.00 162 ILE A C 1
ATOM 1214 O O . ILE A 1 162 ? -11.850 -16.006 20.660 1.00 92.00 162 ILE A O 1
ATOM 1218 N N . ASP A 1 163 ? -12.642 -17.810 21.801 1.00 91.44 163 ASP A N 1
ATOM 1219 C CA . ASP A 1 163 ? -11.401 -18.219 22.456 1.00 91.44 163 ASP A CA 1
ATOM 1220 C C . ASP A 1 163 ? -10.738 -19.327 21.633 1.00 91.44 163 ASP A C 1
ATOM 1222 O O . ASP A 1 163 ? -11.313 -20.396 21.442 1.00 91.44 163 ASP A O 1
ATOM 1226 N N . LEU A 1 164 ? -9.535 -19.064 21.124 1.00 89.12 164 LEU A N 1
ATOM 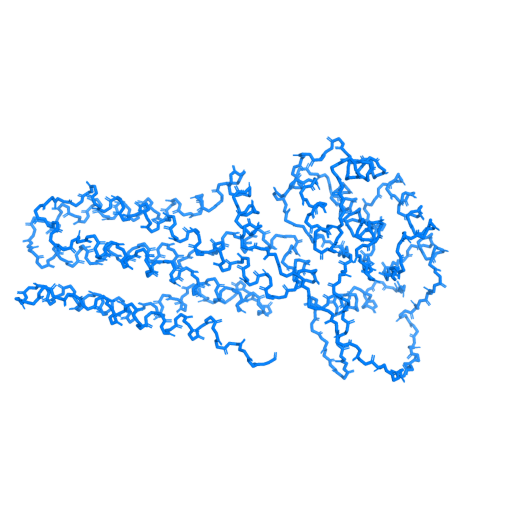1227 C CA . LEU A 1 164 ? -8.768 -20.033 20.336 1.00 89.12 164 LEU A CA 1
ATOM 1228 C C . LEU A 1 164 ? -7.991 -21.040 21.197 1.00 89.12 164 LEU A C 1
ATOM 1230 O O . LEU A 1 164 ? -7.314 -21.908 20.654 1.00 89.12 164 LEU A O 1
ATOM 1234 N N . THR A 1 165 ? -8.034 -20.921 22.525 1.00 84.06 165 THR A N 1
ATOM 1235 C CA . THR A 1 165 ? -7.383 -21.881 23.433 1.00 84.06 165 THR A CA 1
ATOM 1236 C C . THR A 1 165 ? -8.239 -23.113 23.716 1.00 84.06 165 THR A C 1
ATOM 1238 O O . THR A 1 165 ? -7.738 -24.111 24.235 1.00 84.06 165 THR A O 1
ATOM 1241 N N . VAL A 1 166 ? -9.516 -23.063 23.339 1.00 84.75 166 VAL A N 1
ATOM 1242 C CA . VAL A 1 166 ? -10.495 -24.131 23.538 1.00 84.75 166 VAL A CA 1
ATOM 1243 C C . VAL A 1 166 ? -10.791 -24.791 22.185 1.00 84.75 166 VAL A C 1
ATOM 1245 O O . VAL A 1 166 ? -10.801 -24.095 21.166 1.00 84.75 166 VAL A O 1
ATOM 1248 N N . PRO A 1 167 ? -11.025 -26.117 22.129 1.00 78.38 167 PRO A N 1
ATOM 1249 C CA . PRO A 1 167 ? -11.476 -26.769 20.905 1.00 78.38 167 PRO A CA 1
ATOM 1250 C C . PRO A 1 167 ? -12.724 -26.076 20.348 1.00 78.38 167 PRO A C 1
ATOM 1252 O O . PRO A 1 167 ? -13.726 -25.934 21.048 1.00 78.38 167 PRO A O 1
ATOM 1255 N N . LEU A 1 168 ? -12.648 -25.632 19.094 1.00 77.00 168 LEU A N 1
ATOM 1256 C CA . LEU A 1 168 ? -13.767 -24.999 18.408 1.00 77.00 168 LEU A CA 1
ATOM 1257 C C . LEU A 1 168 ? -14.711 -26.078 17.882 1.00 77.00 168 LEU A C 1
ATOM 1259 O O . LEU A 1 168 ? -14.300 -26.938 17.101 1.00 77.00 168 LEU A O 1
ATOM 1263 N N . GLU A 1 169 ? -15.982 -26.006 18.263 1.00 73.25 169 GLU A N 1
ATOM 1264 C CA . GLU A 1 169 ? -17.033 -26.731 17.553 1.00 73.25 169 GLU A CA 1
ATOM 1265 C C . GLU A 1 169 ? -17.272 -26.032 16.211 1.00 73.25 169 GLU A C 1
ATOM 1267 O O . GLU A 1 169 ? -17.757 -24.901 16.147 1.00 73.25 169 GLU A O 1
ATOM 1272 N N . VAL A 1 170 ? -16.855 -26.685 15.125 1.00 68.75 170 VAL A N 1
ATOM 1273 C CA . VAL A 1 170 ? -17.004 -26.158 13.768 1.00 68.75 170 VAL A CA 1
ATOM 1274 C C . VAL A 1 170 ? -18.352 -26.604 13.222 1.00 68.75 170 VAL A C 1
ATOM 1276 O O . VAL A 1 170 ? -18.517 -27.740 12.780 1.00 68.75 170 VAL A O 1
ATOM 1279 N N . GLU A 1 171 ? -19.323 -25.698 13.233 1.00 68.44 171 GLU A N 1
ATOM 1280 C CA . GLU A 1 171 ? -20.577 -25.904 12.519 1.00 68.44 171 GLU A CA 1
ATOM 1281 C C . GLU A 1 171 ? -20.393 -25.524 11.045 1.00 68.44 171 GLU A C 1
ATOM 1283 O O . GLU A 1 171 ? -19.986 -24.407 10.711 1.00 68.44 171 GLU A O 1
ATOM 1288 N N . THR A 1 172 ? -20.666 -26.468 10.142 1.00 67.50 172 THR A N 1
ATOM 1289 C CA . THR A 1 172 ? -20.585 -26.204 8.702 1.00 67.50 172 THR A CA 1
ATOM 1290 C C . THR A 1 172 ? -21.891 -25.568 8.254 1.00 67.50 172 THR A C 1
ATOM 1292 O O . THR A 1 172 ? -22.904 -26.247 8.108 1.00 67.50 172 THR A O 1
ATOM 1295 N N . ILE A 1 173 ? -21.870 -24.256 8.040 1.00 68.69 173 ILE A N 1
ATOM 1296 C CA . ILE A 1 173 ? -23.044 -23.525 7.565 1.00 68.69 173 ILE A CA 1
ATOM 1297 C C . ILE A 1 173 ? -23.092 -23.646 6.034 1.00 68.69 173 ILE A C 1
ATOM 1299 O O . ILE A 1 173 ? -22.125 -23.248 5.374 1.00 68.69 173 ILE A O 1
ATOM 1303 N N . PRO A 1 174 ? -24.180 -24.172 5.436 1.00 62.28 174 PRO A N 1
ATOM 1304 C CA . PRO A 1 174 ? -24.362 -24.125 3.992 1.00 62.28 174 PRO A CA 1
ATOM 1305 C C . PRO A 1 174 ? -24.512 -22.662 3.568 1.00 62.28 174 PRO A C 1
A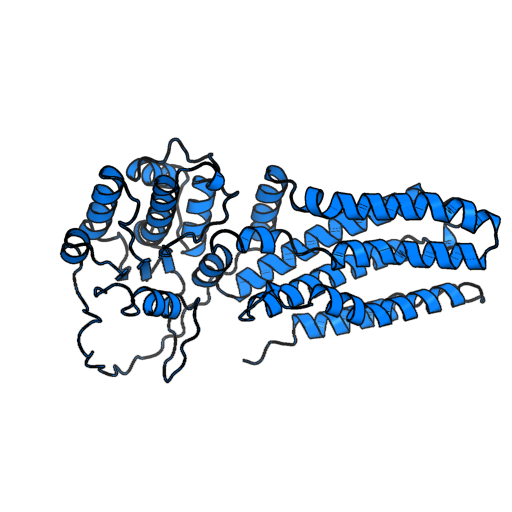TOM 1307 O O . PRO A 1 174 ? -25.560 -22.049 3.751 1.00 62.28 174 PRO A O 1
ATOM 1310 N N . LEU A 1 175 ? -23.430 -22.087 3.045 1.00 63.81 175 LEU A N 1
ATOM 1311 C CA . LEU A 1 175 ? -23.416 -20.717 2.553 1.00 63.81 175 LEU A CA 1
ATOM 1312 C C . LEU A 1 175 ? -23.817 -20.705 1.078 1.00 63.81 175 LEU A C 1
ATOM 1314 O O . LEU A 1 175 ? -23.150 -21.319 0.240 1.00 63.81 175 LEU A O 1
ATOM 1318 N N . GLU A 1 176 ? -24.886 -19.982 0.752 1.00 58.00 176 GLU A N 1
ATOM 1319 C CA . GLU A 1 176 ? -25.178 -19.619 -0.632 1.00 58.00 176 GLU A CA 1
ATOM 1320 C C . GLU A 1 176 ? -24.083 -18.653 -1.097 1.00 58.00 176 GLU A C 1
ATOM 1322 O O . GLU A 1 176 ? -23.922 -17.551 -0.570 1.00 58.00 176 GLU A O 1
ATOM 1327 N N . ILE A 1 177 ? -23.250 -19.109 -2.033 1.00 55.59 177 ILE A N 1
ATOM 1328 C CA . ILE A 1 177 ? -22.119 -18.323 -2.517 1.00 55.59 177 ILE A CA 1
ATOM 1329 C C . ILE A 1 177 ? -22.661 -17.286 -3.492 1.00 55.59 177 ILE A C 1
ATOM 1331 O O . ILE A 1 177 ? -22.765 -17.543 -4.693 1.00 55.59 177 ILE A O 1
ATOM 1335 N N . THR A 1 178 ? -22.952 -16.090 -2.997 1.00 56.72 178 THR A N 1
ATOM 1336 C CA . THR A 1 178 ? -22.992 -14.923 -3.872 1.00 56.72 178 THR A CA 1
ATOM 1337 C C . THR A 1 178 ? -21.548 -14.662 -4.303 1.00 56.72 178 THR A C 1
ATOM 1339 O O . THR A 1 178 ? -20.686 -14.476 -3.438 1.00 56.72 178 THR A O 1
ATOM 1342 N N . PRO A 1 179 ? -21.215 -14.711 -5.605 1.00 56.66 179 PRO A N 1
ATOM 1343 C CA . PRO A 1 179 ? -19.866 -14.389 -6.038 1.00 56.66 179 PRO A CA 1
ATOM 1344 C C . PRO A 1 179 ? -19.540 -12.974 -5.561 1.00 56.66 179 PRO A C 1
ATOM 1346 O O . PRO A 1 179 ? -20.293 -12.041 -5.842 1.00 56.66 179 PRO A O 1
ATOM 1349 N N . ALA A 1 180 ? -18.436 -12.835 -4.823 1.00 59.00 180 ALA A N 1
ATOM 1350 C CA . ALA A 1 180 ? -17.957 -11.533 -4.386 1.00 59.00 180 ALA A CA 1
ATOM 1351 C C . ALA A 1 180 ? -17.869 -10.598 -5.600 1.00 59.00 180 ALA A C 1
ATOM 1353 O O . ALA A 1 180 ? -17.391 -10.996 -6.672 1.00 59.00 180 ALA A O 1
ATOM 1354 N N . GLY A 1 181 ? -18.356 -9.368 -5.431 1.00 58.94 181 GLY A N 1
ATOM 1355 C CA . GLY A 1 181 ? -18.237 -8.333 -6.446 1.00 58.94 181 GLY A CA 1
ATOM 1356 C C . GLY A 1 181 ? -16.781 -8.168 -6.888 1.00 58.94 181 GLY A C 1
ATOM 1357 O O . GLY A 1 181 ? -15.826 -8.427 -6.144 1.00 58.94 181 GLY A O 1
ATOM 1358 N N . ARG A 1 182 ? -16.578 -7.829 -8.164 1.00 61.09 182 ARG A N 1
ATOM 1359 C CA . ARG A 1 182 ? -15.225 -7.639 -8.690 1.00 61.09 182 ARG A CA 1
ATOM 1360 C C . ARG A 1 182 ? -14.676 -6.329 -8.159 1.00 61.09 182 ARG A C 1
ATOM 1362 O O . ARG A 1 182 ? -15.050 -5.291 -8.690 1.00 61.09 182 ARG A O 1
ATOM 1369 N N . ARG A 1 183 ? -13.687 -6.427 -7.263 1.00 69.75 183 ARG A N 1
ATOM 1370 C CA . ARG A 1 183 ? -12.892 -5.285 -6.794 1.00 69.75 183 ARG A CA 1
ATOM 1371 C C . ARG A 1 183 ? -12.568 -4.354 -7.942 1.00 69.75 183 ARG A C 1
ATOM 1373 O O . ARG A 1 183 ? -11.921 -4.767 -8.914 1.00 69.75 183 ARG A O 1
ATOM 1380 N N . LYS A 1 184 ? -13.008 -3.105 -7.821 1.00 67.88 184 LYS A N 1
ATOM 1381 C CA . LYS A 1 184 ? -12.676 -2.071 -8.791 1.00 67.88 184 LYS A CA 1
ATOM 1382 C C . LYS A 1 184 ? -11.156 -1.932 -8.872 1.00 67.88 184 LYS A C 1
ATOM 1384 O O . LYS A 1 184 ? -10.502 -1.465 -7.943 1.00 67.88 184 LYS A O 1
ATOM 1389 N N . ALA A 1 185 ? -10.589 -2.359 -9.997 1.00 68.00 185 ALA A N 1
ATOM 1390 C CA . ALA A 1 185 ? -9.175 -2.157 -10.256 1.00 68.00 185 ALA A CA 1
ATOM 1391 C C . ALA A 1 185 ? -8.896 -0.647 -10.368 1.00 68.00 185 ALA A C 1
ATOM 1393 O O . ALA A 1 185 ? -9.707 0.067 -10.975 1.00 68.00 185 ALA A O 1
ATOM 1394 N N . PRO A 1 186 ? -7.771 -0.157 -9.818 1.00 76.31 186 PRO A N 1
ATOM 1395 C CA . PRO A 1 186 ? -7.380 1.229 -9.996 1.00 76.31 186 PRO A CA 1
ATOM 1396 C C . PRO A 1 186 ? -7.260 1.556 -11.484 1.00 76.31 186 PRO A C 1
ATOM 1398 O O . PRO A 1 186 ? -6.858 0.718 -12.297 1.00 76.31 186 PRO A O 1
ATOM 1401 N N . SER A 1 187 ? -7.598 2.785 -11.861 1.00 84.31 187 SER A N 1
ATOM 1402 C CA . SER A 1 187 ? -7.412 3.210 -13.248 1.00 84.31 187 SER A CA 1
ATOM 1403 C C . SER A 1 187 ? -5.913 3.319 -13.587 1.00 84.31 187 SER A C 1
ATOM 1405 O O . SER A 1 187 ? -5.094 3.623 -12.714 1.00 84.31 187 SER A O 1
ATOM 1407 N N . PRO A 1 188 ? -5.503 3.163 -14.862 1.00 82.12 188 PRO A N 1
ATOM 1408 C CA . PRO A 1 188 ? -4.116 3.412 -15.266 1.00 82.12 188 PRO A CA 1
ATOM 1409 C C . PRO A 1 188 ? -3.609 4.794 -14.816 1.00 82.12 188 PRO A C 1
ATOM 1411 O O . PRO A 1 188 ? -2.482 4.952 -14.350 1.00 82.12 188 PRO A O 1
ATOM 1414 N N . LEU A 1 189 ? -4.467 5.815 -14.869 1.00 85.88 189 LEU A N 1
ATOM 1415 C CA . LEU A 1 189 ? -4.116 7.159 -14.411 1.00 85.88 189 LEU A CA 1
ATOM 1416 C C . LEU A 1 189 ? -3.824 7.215 -12.905 1.00 85.88 189 LEU A C 1
ATOM 1418 O O . LEU A 1 189 ? -2.936 7.960 -12.494 1.00 85.88 189 LEU A O 1
ATOM 1422 N N . GLU A 1 190 ? -4.518 6.432 -12.079 1.00 85.31 190 GLU A N 1
ATOM 1423 C CA . GLU A 1 190 ? -4.223 6.322 -10.646 1.00 85.31 190 GLU A CA 1
ATOM 1424 C C . GLU A 1 190 ? -2.868 5.663 -10.399 1.00 85.31 190 GLU A C 1
ATOM 1426 O O . GLU A 1 190 ? -2.084 6.188 -9.606 1.00 85.31 190 GLU A O 1
ATOM 1431 N N . HIS A 1 191 ? -2.542 4.588 -11.123 1.00 85.94 191 HIS A N 1
ATOM 1432 C CA . HIS A 1 191 ? -1.219 3.961 -11.052 1.00 85.94 191 HIS A CA 1
ATOM 1433 C C . HIS A 1 191 ? -0.101 4.954 -11.403 1.00 85.94 191 HIS A C 1
ATOM 1435 O O . HIS A 1 191 ? 0.881 5.073 -10.667 1.00 85.94 191 HIS A O 1
ATOM 1441 N N . LEU A 1 192 ? -0.280 5.734 -12.475 1.00 86.62 192 LEU A N 1
ATOM 1442 C CA . LEU A 1 192 ? 0.668 6.773 -12.885 1.00 86.62 192 LEU A CA 1
ATOM 1443 C C . LEU A 1 192 ? 0.781 7.899 -11.843 1.00 86.62 192 LEU A C 1
ATOM 1445 O O . LEU A 1 192 ? 1.880 8.364 -11.533 1.00 86.62 192 LEU A O 1
ATOM 1449 N N . ARG A 1 193 ? -0.343 8.355 -11.280 1.00 89.56 193 ARG A N 1
ATOM 1450 C CA . ARG A 1 193 ? -0.356 9.385 -10.228 1.00 89.56 193 ARG A CA 1
ATOM 1451 C C . ARG A 1 193 ? 0.330 8.898 -8.958 1.00 89.56 193 ARG A C 1
ATOM 1453 O O . ARG A 1 193 ? 1.088 9.657 -8.365 1.00 89.56 193 ARG A O 1
ATOM 1460 N N . TRP A 1 194 ? 0.085 7.661 -8.540 1.00 90.19 194 TRP A N 1
ATOM 1461 C CA . TRP A 1 194 ? 0.757 7.038 -7.399 1.00 90.19 194 TRP A CA 1
ATOM 1462 C C . TRP A 1 194 ? 2.272 6.978 -7.626 1.00 90.19 194 TRP A C 1
ATOM 1464 O O . TRP A 1 194 ? 3.033 7.542 -6.841 1.00 90.19 194 TRP A O 1
ATOM 1474 N N . PHE A 1 195 ? 2.696 6.436 -8.771 1.00 89.31 195 PHE A N 1
ATOM 1475 C CA . PHE A 1 195 ? 4.106 6.336 -9.147 1.00 89.31 195 PHE A CA 1
ATOM 1476 C C . PHE A 1 195 ? 4.796 7.701 -9.204 1.00 89.31 195 PHE A C 1
ATOM 1478 O O . PHE A 1 195 ? 5.811 7.920 -8.552 1.00 89.31 195 PHE A O 1
ATOM 1485 N N . SER A 1 196 ? 4.215 8.659 -9.931 1.00 88.56 196 SER A N 1
ATOM 1486 C CA . SER A 1 196 ? 4.816 9.986 -10.107 1.00 88.56 196 SER A CA 1
ATOM 1487 C C . SER A 1 196 ? 4.945 10.776 -8.803 1.00 88.56 196 SER A C 1
ATOM 1489 O O . SER A 1 196 ? 5.809 11.647 -8.707 1.00 88.56 196 SER A O 1
ATOM 1491 N N . ARG A 1 197 ? 4.077 10.538 -7.811 1.00 91.19 197 ARG A N 1
ATOM 1492 C CA . ARG A 1 197 ? 4.172 11.183 -6.493 1.00 91.19 197 ARG A CA 1
ATOM 1493 C C . ARG A 1 197 ? 5.332 10.616 -5.686 1.00 91.19 197 ARG A C 1
ATOM 1495 O O . ARG A 1 197 ? 6.119 11.395 -5.155 1.00 91.19 197 ARG A O 1
ATOM 1502 N N . LEU A 1 198 ? 5.463 9.291 -5.646 1.00 91.06 198 LEU A N 1
ATOM 1503 C CA . LEU A 1 198 ? 6.561 8.619 -4.951 1.00 91.06 198 LEU A CA 1
ATOM 1504 C C . LEU A 1 198 ? 7.910 8.897 -5.620 1.00 91.06 198 LEU A C 1
ATOM 1506 O O . LEU A 1 198 ? 8.866 9.259 -4.936 1.00 91.06 198 LEU A O 1
ATOM 1510 N N . GLU A 1 199 ? 7.976 8.849 -6.950 1.00 89.81 199 GLU A N 1
ATOM 1511 C CA . GLU A 1 199 ? 9.220 9.106 -7.680 1.00 89.81 199 GLU A CA 1
ATOM 1512 C C . GLU A 1 199 ? 9.696 10.553 -7.507 1.00 89.81 199 GLU A C 1
ATOM 1514 O O . GLU A 1 199 ? 10.870 10.780 -7.241 1.00 89.81 199 GLU A O 1
ATOM 1519 N N . ARG A 1 200 ? 8.797 11.549 -7.542 1.00 89.69 200 ARG A N 1
ATOM 1520 C CA . ARG A 1 200 ? 9.169 12.955 -7.275 1.00 89.69 200 ARG A CA 1
ATOM 1521 C C . ARG A 1 200 ? 9.723 13.184 -5.868 1.00 89.69 200 ARG A C 1
ATOM 1523 O O . ARG A 1 200 ? 10.420 14.167 -5.643 1.00 89.69 200 ARG A O 1
ATOM 1530 N N . ARG A 1 201 ? 9.382 12.315 -4.916 1.00 89.25 201 ARG A N 1
ATOM 1531 C CA . ARG A 1 201 ? 9.765 12.433 -3.504 1.00 89.25 201 ARG A CA 1
ATOM 1532 C C . ARG A 1 201 ? 11.025 11.674 -3.137 1.00 89.25 201 ARG A C 1
ATOM 1534 O O . ARG A 1 201 ? 11.724 12.098 -2.217 1.00 89.25 201 ARG A O 1
ATOM 1541 N N . THR A 1 202 ? 11.248 10.539 -3.778 1.00 88.62 202 THR A N 1
ATOM 1542 C CA . THR A 1 202 ? 12.328 9.609 -3.435 1.00 88.62 202 THR A CA 1
ATOM 1543 C C . THR A 1 202 ? 13.441 9.636 -4.472 1.00 88.62 202 THR A C 1
ATOM 1545 O O . THR A 1 202 ? 14.587 9.364 -4.129 1.00 88.62 202 THR A O 1
ATOM 1548 N N . LEU A 1 203 ? 13.112 9.962 -5.732 1.00 87.69 203 LEU A N 1
ATOM 1549 C CA . LEU A 1 203 ? 13.972 9.783 -6.905 1.00 87.69 203 LEU A CA 1
ATOM 1550 C C . LEU A 1 203 ? 14.597 8.385 -6.945 1.00 87.69 203 LEU A C 1
ATOM 1552 O O . LEU A 1 203 ? 15.702 8.201 -7.453 1.00 87.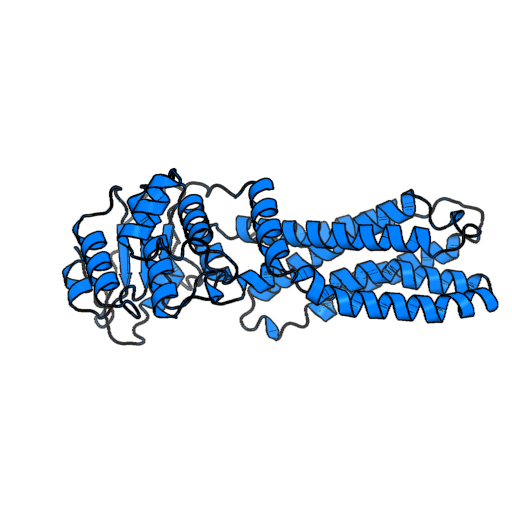69 203 LEU A O 1
ATOM 1556 N N . GLN A 1 204 ? 13.916 7.394 -6.367 1.00 84.31 204 GLN A N 1
ATOM 1557 C CA . GLN A 1 204 ? 14.504 6.094 -6.090 1.00 84.31 204 GLN A CA 1
ATOM 1558 C C . GLN A 1 204 ? 14.787 5.337 -7.379 1.00 84.31 204 GLN A C 1
ATOM 1560 O O . GLN A 1 204 ? 15.842 4.713 -7.497 1.00 84.31 204 GLN A O 1
ATOM 1565 N N . SER A 1 205 ? 13.914 5.465 -8.382 1.00 80.94 205 SER A N 1
ATOM 1566 C CA . SER A 1 205 ? 14.161 4.869 -9.692 1.00 80.94 205 SER A CA 1
ATOM 1567 C C . SER A 1 205 ? 15.415 5.460 -10.343 1.00 80.94 205 SER A C 1
ATOM 1569 O O . SER A 1 205 ? 16.180 4.740 -10.984 1.00 80.94 205 SER A O 1
ATOM 1571 N N . THR A 1 206 ? 15.663 6.756 -10.128 1.00 80.56 206 THR A N 1
ATOM 1572 C CA . THR A 1 206 ? 16.861 7.447 -10.614 1.00 80.56 206 THR A CA 1
ATOM 1573 C C . THR A 1 206 ? 18.098 7.031 -9.828 1.00 80.56 206 THR A C 1
ATOM 1575 O O . THR A 1 206 ? 19.111 6.686 -10.430 1.00 80.56 206 THR A O 1
ATOM 1578 N N . ALA A 1 207 ? 18.015 7.000 -8.499 1.00 82.44 207 ALA A N 1
ATOM 1579 C CA . ALA A 1 207 ? 19.121 6.643 -7.620 1.00 82.44 207 ALA A CA 1
ATOM 1580 C C . ALA A 1 207 ? 19.628 5.215 -7.872 1.00 82.44 207 ALA A C 1
ATOM 1582 O O . ALA A 1 207 ? 20.838 5.004 -7.939 1.00 82.44 207 ALA A O 1
ATOM 1583 N N . HIS A 1 208 ? 18.726 4.248 -8.076 1.00 76.62 208 HIS A N 1
ATOM 1584 C CA . HIS A 1 208 ? 19.119 2.868 -8.383 1.00 76.62 208 HIS A CA 1
ATOM 1585 C C . HIS A 1 208 ? 19.718 2.737 -9.782 1.00 76.62 208 HIS A C 1
ATOM 1587 O O . HIS A 1 208 ? 20.697 2.013 -9.961 1.00 76.62 208 HIS A O 1
ATOM 1593 N N . ARG A 1 209 ? 19.190 3.466 -10.774 1.00 77.12 209 ARG A N 1
ATOM 1594 C CA . ARG A 1 209 ? 19.613 3.366 -12.183 1.00 77.12 209 ARG A CA 1
ATOM 1595 C C . ARG A 1 209 ? 20.870 4.146 -12.520 1.00 77.12 209 ARG A C 1
ATOM 1597 O O . ARG A 1 209 ? 21.623 3.731 -13.401 1.00 77.12 209 ARG A O 1
ATOM 1604 N N . PHE A 1 210 ? 21.130 5.236 -11.810 1.00 79.44 210 PHE A N 1
ATOM 1605 C CA . PHE A 1 210 ? 22.229 6.145 -12.110 1.00 79.44 210 PHE A CA 1
ATOM 1606 C C . PHE A 1 210 ? 23.617 5.472 -12.126 1.00 79.44 210 PHE A C 1
ATOM 1608 O O . PHE A 1 210 ? 24.331 5.674 -13.109 1.00 79.44 210 PHE A O 1
ATOM 1615 N N . PRO A 1 211 ? 24.012 4.621 -11.151 1.00 81.31 211 PRO A N 1
ATOM 1616 C CA . PRO A 1 211 ? 25.318 3.955 -11.182 1.00 81.31 211 PRO A CA 1
ATOM 1617 C C . PRO A 1 211 ? 25.521 3.082 -12.426 1.00 81.31 211 PRO A C 1
ATOM 1619 O O . PRO A 1 211 ? 26.576 3.135 -13.055 1.00 81.31 211 PRO A O 1
ATOM 1622 N N . MET A 1 212 ? 24.497 2.320 -12.825 1.00 75.81 212 MET A N 1
ATOM 1623 C CA . MET A 1 212 ? 24.559 1.484 -14.029 1.00 75.81 212 MET A CA 1
ATOM 1624 C C . MET A 1 212 ? 24.587 2.324 -15.306 1.00 75.81 212 MET A C 1
ATOM 1626 O O . MET A 1 212 ? 25.331 2.001 -16.232 1.00 75.81 212 MET A O 1
ATOM 1630 N N . GLY A 1 213 ? 23.829 3.423 -15.347 1.00 76.00 213 GLY A N 1
ATOM 1631 C CA . GLY A 1 213 ? 23.881 4.380 -16.451 1.00 76.00 213 GLY A CA 1
ATOM 1632 C C . GLY A 1 213 ? 25.269 5.010 -16.606 1.00 76.00 213 GLY A C 1
ATOM 1633 O O . GLY A 1 213 ? 25.795 5.069 -17.715 1.00 76.00 213 GLY A O 1
ATOM 1634 N N . LEU A 1 214 ? 25.905 5.403 -15.497 1.00 79.12 214 LEU A N 1
ATOM 1635 C CA . LEU A 1 214 ? 27.255 5.969 -15.489 1.00 79.12 214 LEU A CA 1
ATOM 1636 C C . LEU A 1 214 ? 28.298 4.962 -15.992 1.00 79.12 214 LEU A C 1
ATOM 1638 O O . LEU A 1 214 ? 29.115 5.302 -16.845 1.00 79.12 214 LEU A O 1
ATOM 1642 N N . LEU A 1 215 ? 28.253 3.719 -15.499 1.00 78.94 215 LEU A N 1
ATOM 1643 C CA . LEU A 1 215 ? 29.155 2.650 -15.942 1.00 78.94 215 LEU A CA 1
ATOM 1644 C C . LEU A 1 215 ? 28.991 2.359 -17.436 1.00 78.94 215 LEU A C 1
ATOM 1646 O O . LEU A 1 215 ? 29.982 2.210 -18.147 1.00 78.94 215 LEU A O 1
ATOM 1650 N N . THR A 1 216 ? 27.747 2.340 -17.915 1.00 75.25 216 THR A N 1
ATOM 1651 C CA . THR A 1 216 ? 27.430 2.155 -19.335 1.00 75.25 216 THR A CA 1
ATOM 1652 C C . THR A 1 216 ? 28.016 3.284 -20.181 1.00 75.25 216 THR A C 1
ATOM 1654 O O . THR A 1 216 ? 28.695 3.025 -21.173 1.00 75.25 216 THR A O 1
ATOM 1657 N N . ALA A 1 217 ? 27.808 4.538 -19.771 1.00 73.44 217 ALA A N 1
ATOM 1658 C CA . ALA A 1 217 ? 28.331 5.703 -20.476 1.00 73.44 217 ALA A CA 1
ATOM 1659 C C . ALA A 1 217 ? 29.869 5.735 -20.482 1.00 73.44 217 ALA A C 1
ATOM 1661 O O . ALA A 1 217 ? 30.472 6.044 -21.509 1.00 73.44 217 ALA A O 1
ATOM 1662 N N . ALA A 1 218 ? 30.513 5.372 -19.368 1.00 78.31 218 ALA A N 1
ATOM 1663 C CA . ALA A 1 218 ? 31.968 5.291 -19.271 1.00 78.31 218 ALA A CA 1
ATOM 1664 C C . ALA A 1 218 ? 32.539 4.193 -20.183 1.00 78.31 218 ALA A C 1
ATOM 1666 O O . ALA A 1 218 ? 33.464 4.453 -20.952 1.00 78.31 218 ALA A O 1
ATOM 1667 N N . ALA A 1 219 ? 31.953 2.991 -20.159 1.00 75.19 219 ALA A N 1
ATOM 1668 C CA . ALA A 1 219 ? 32.351 1.895 -21.040 1.00 75.19 219 ALA A CA 1
ATOM 1669 C C . ALA A 1 219 ? 32.205 2.281 -22.521 1.00 75.19 219 ALA A C 1
ATOM 1671 O O . ALA A 1 219 ? 33.094 2.000 -23.327 1.00 75.19 219 ALA A O 1
ATOM 1672 N N . ALA A 1 220 ? 31.128 2.987 -22.873 1.00 72.38 220 ALA A N 1
ATOM 1673 C CA . ALA A 1 220 ? 30.923 3.514 -24.216 1.00 72.38 220 ALA A CA 1
ATOM 1674 C C . ALA A 1 220 ? 31.998 4.532 -24.610 1.00 72.38 220 ALA A C 1
ATOM 1676 O O . ALA A 1 220 ? 32.638 4.387 -25.648 1.00 72.38 220 ALA A O 1
ATOM 1677 N N . ALA A 1 221 ? 32.244 5.531 -23.759 1.00 72.50 221 ALA A N 1
ATOM 1678 C CA . ALA A 1 221 ? 33.218 6.586 -24.022 1.00 72.50 221 ALA A CA 1
ATOM 1679 C C . ALA A 1 221 ? 34.648 6.047 -24.194 1.00 72.50 221 ALA A C 1
ATOM 1681 O O . ALA A 1 221 ? 35.418 6.597 -24.975 1.00 72.50 221 ALA A O 1
ATOM 1682 N N . MET A 1 222 ? 35.001 4.964 -23.495 1.00 76.38 222 MET A N 1
ATOM 1683 C CA . MET A 1 222 ? 36.315 4.321 -23.615 1.00 76.38 222 MET A CA 1
ATOM 1684 C C . MET A 1 222 ? 36.434 3.423 -24.856 1.00 76.38 222 MET A C 1
ATOM 1686 O O . MET A 1 222 ? 37.507 3.347 -25.458 1.00 76.38 222 MET A O 1
ATOM 1690 N N . SER A 1 223 ? 35.352 2.735 -25.232 1.00 74.00 223 SER A N 1
ATOM 1691 C CA . SER A 1 223 ? 35.359 1.742 -26.316 1.00 74.00 223 SER A CA 1
ATO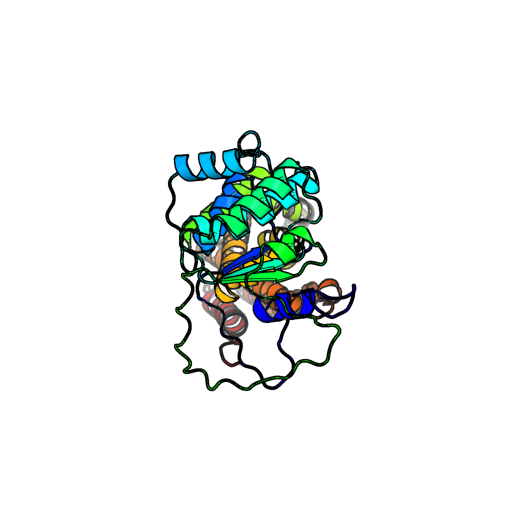M 1692 C C . SER A 1 223 ? 35.098 2.335 -27.698 1.00 74.00 223 SER A C 1
ATOM 1694 O O . SER A 1 223 ? 35.634 1.824 -28.676 1.00 74.00 223 SER A O 1
ATOM 1696 N N . LEU A 1 224 ? 34.323 3.420 -27.802 1.00 72.75 224 LEU A N 1
ATOM 1697 C CA . LEU A 1 224 ? 34.004 4.042 -29.087 1.00 72.75 224 LEU A CA 1
ATOM 1698 C C . LEU A 1 224 ? 35.285 4.549 -29.789 1.00 72.75 224 LEU A C 1
ATOM 1700 O O . LEU A 1 224 ? 35.629 4.007 -30.838 1.00 72.75 224 LEU A O 1
ATOM 1704 N N . PRO A 1 225 ? 36.072 5.501 -29.251 1.00 72.19 225 PRO A N 1
ATOM 1705 C CA . PRO A 1 225 ? 37.192 6.085 -30.001 1.00 72.19 225 PRO A CA 1
ATOM 1706 C C . PRO A 1 225 ? 38.228 5.052 -30.461 1.00 72.19 225 PRO A C 1
ATOM 1708 O O . PRO A 1 225 ? 38.785 5.164 -31.551 1.00 72.19 225 PRO A O 1
ATOM 1711 N N . THR A 1 226 ? 38.462 4.026 -29.640 1.00 72.69 226 THR A N 1
ATOM 1712 C CA . THR A 1 226 ? 39.358 2.911 -29.958 1.00 72.69 226 THR A CA 1
ATOM 1713 C C . THR A 1 226 ? 38.784 2.010 -31.046 1.00 72.69 226 THR A C 1
ATOM 1715 O O . THR A 1 226 ? 39.504 1.660 -31.976 1.00 72.69 226 THR A O 1
ATOM 1718 N N . ALA A 1 227 ? 37.494 1.679 -30.991 1.00 65.44 227 ALA A N 1
ATOM 1719 C CA . ALA A 1 227 ? 36.842 0.877 -32.019 1.00 65.44 227 ALA A CA 1
ATOM 1720 C C . ALA A 1 227 ? 36.788 1.594 -33.383 1.00 65.44 227 ALA A C 1
ATOM 1722 O O . ALA A 1 227 ? 37.034 0.953 -34.402 1.00 65.44 227 ALA A O 1
ATOM 1723 N N . ALA A 1 228 ? 36.566 2.917 -33.406 1.00 67.00 228 ALA A N 1
ATOM 1724 C CA . ALA A 1 228 ? 36.551 3.717 -34.641 1.00 67.00 228 ALA A CA 1
ATOM 1725 C C . ALA A 1 228 ? 37.910 3.721 -35.345 1.00 67.00 228 ALA A C 1
ATOM 1727 O O . ALA A 1 228 ? 37.980 3.800 -36.568 1.00 67.00 228 ALA A O 1
ATOM 1728 N N . ALA A 1 229 ? 38.991 3.662 -34.567 1.00 71.00 229 ALA A N 1
ATOM 1729 C CA . ALA A 1 229 ? 40.352 3.703 -35.080 1.00 71.00 229 ALA A CA 1
ATOM 1730 C C . ALA A 1 229 ? 40.849 2.348 -35.617 1.00 71.00 229 ALA A C 1
ATOM 1732 O O . ALA A 1 229 ? 41.855 2.320 -36.322 1.00 71.00 229 ALA A O 1
ATOM 1733 N N . LEU A 1 230 ? 40.190 1.233 -35.271 1.00 69.12 230 LEU A N 1
ATOM 1734 C CA . LEU A 1 230 ? 40.655 -0.121 -35.594 1.00 69.12 230 LEU A CA 1
ATOM 1735 C C . LEU A 1 230 ? 40.134 -0.616 -36.950 1.00 69.12 230 LEU A C 1
ATOM 1737 O O . LEU A 1 230 ? 40.929 -0.795 -37.869 1.00 69.12 230 LEU A O 1
ATOM 1741 N N . ASN A 1 231 ? 38.825 -0.869 -37.077 1.00 73.62 231 ASN A N 1
ATOM 1742 C CA . ASN A 1 231 ? 38.151 -1.150 -38.351 1.00 73.62 231 ASN A CA 1
ATOM 1743 C C . ASN A 1 231 ? 36.614 -1.027 -38.215 1.00 73.62 231 ASN A C 1
ATOM 1745 O O . ASN A 1 231 ? 36.077 -0.920 -37.111 1.00 73.62 231 ASN A O 1
ATOM 1749 N N . GLU A 1 232 ? 35.909 -1.113 -39.347 1.00 66.69 232 GLU A N 1
ATOM 1750 C CA . GLU A 1 232 ? 34.442 -1.042 -39.425 1.00 66.69 232 GLU A CA 1
ATOM 1751 C C . GLU A 1 232 ? 33.730 -2.202 -38.698 1.00 66.69 232 GLU A C 1
ATOM 1753 O O . GLU A 1 232 ? 32.753 -1.973 -37.989 1.00 66.69 232 GLU A O 1
ATOM 1758 N N . GLN A 1 233 ? 34.272 -3.425 -38.757 1.00 65.44 233 GLN A N 1
ATOM 1759 C CA . GLN A 1 233 ? 33.732 -4.613 -38.076 1.00 65.44 233 GLN A CA 1
ATOM 1760 C C . GLN A 1 233 ? 33.741 -4.488 -36.539 1.00 65.44 233 GLN A C 1
ATOM 1762 O O . GLN A 1 233 ? 32.782 -4.851 -35.854 1.00 65.44 233 GLN A O 1
ATOM 1767 N N . VAL A 1 234 ? 34.843 -3.992 -35.973 1.00 67.94 234 VAL A N 1
ATOM 1768 C CA . VAL A 1 234 ? 35.060 -3.799 -34.536 1.00 67.94 234 VAL A CA 1
ATOM 1769 C C . VAL A 1 234 ? 34.159 -2.675 -34.052 1.00 67.94 234 VAL A C 1
ATOM 1771 O O . VAL A 1 234 ? 33.476 -2.845 -33.047 1.00 67.94 234 VAL A O 1
ATOM 1774 N N . TRP A 1 235 ? 34.069 -1.577 -34.806 1.00 66.00 235 TRP A N 1
ATOM 1775 C CA . TRP A 1 235 ? 33.121 -0.503 -34.530 1.00 66.00 235 TRP A CA 1
ATOM 1776 C C . TRP A 1 235 ? 31.664 -0.985 -34.560 1.00 66.00 235 TRP A C 1
ATOM 1778 O O . TRP A 1 235 ? 30.931 -0.729 -33.606 1.00 66.00 235 TRP A O 1
ATOM 1788 N N . ALA A 1 236 ? 31.255 -1.757 -35.573 1.00 64.88 236 ALA A N 1
ATOM 1789 C CA . ALA A 1 236 ? 29.913 -2.339 -35.650 1.00 64.88 236 ALA A CA 1
ATOM 1790 C C . ALA A 1 236 ? 29.608 -3.251 -34.448 1.00 64.88 236 ALA A C 1
ATOM 1792 O O . ALA A 1 236 ? 28.526 -3.172 -33.863 1.00 64.88 236 ALA A O 1
ATOM 1793 N N . THR A 1 237 ? 30.584 -4.053 -34.015 1.00 66.62 237 THR A N 1
ATOM 1794 C CA . THR A 1 237 ? 30.453 -4.926 -32.837 1.00 66.62 237 THR A CA 1
ATOM 1795 C C . THR A 1 237 ? 30.327 -4.113 -31.542 1.00 66.62 237 THR A C 1
ATOM 1797 O O . THR A 1 237 ? 29.470 -4.399 -30.705 1.00 66.62 237 THR A O 1
ATOM 1800 N N . THR A 1 238 ? 31.132 -3.059 -31.376 1.00 67.81 238 THR A N 1
ATOM 1801 C CA . THR A 1 238 ? 31.066 -2.151 -30.220 1.00 67.81 238 THR A CA 1
ATOM 1802 C C . THR A 1 238 ? 29.737 -1.397 -30.166 1.00 67.81 238 THR A C 1
ATOM 1804 O O . THR A 1 238 ? 29.120 -1.317 -29.104 1.00 67.81 238 THR A O 1
ATOM 1807 N N . VAL A 1 239 ? 29.242 -0.902 -31.303 1.00 66.31 239 VAL A N 1
ATOM 1808 C CA . VAL A 1 239 ? 27.924 -0.257 -31.404 1.00 66.31 239 VAL A CA 1
ATOM 1809 C C . VAL A 1 239 ? 26.802 -1.257 -31.106 1.00 66.31 239 VAL A C 1
ATOM 1811 O O . VAL A 1 239 ? 25.885 -0.927 -30.356 1.00 66.31 239 VAL A O 1
ATOM 1814 N N . GLY A 1 240 ? 26.891 -2.495 -31.602 1.00 66.94 240 GLY A N 1
ATOM 1815 C CA . GLY A 1 240 ? 25.943 -3.569 -31.288 1.00 66.94 240 GLY A CA 1
ATOM 1816 C C . GLY A 1 240 ? 25.869 -3.890 -29.790 1.00 66.94 240 GLY A C 1
ATOM 1817 O O . GLY A 1 240 ? 24.779 -4.003 -29.230 1.00 66.94 240 GLY A O 1
ATOM 1818 N N . LEU A 1 241 ? 27.014 -3.946 -29.104 1.00 67.62 241 LEU A N 1
ATOM 1819 C CA . LEU A 1 241 ? 27.066 -4.122 -27.648 1.00 67.62 241 LEU A CA 1
ATOM 1820 C C . LEU A 1 241 ? 26.445 -2.933 -26.898 1.00 67.62 241 LEU A C 1
ATOM 1822 O O . LEU A 1 241 ? 25.728 -3.133 -25.915 1.00 67.62 241 LEU A O 1
ATOM 1826 N N . LEU A 1 242 ? 26.663 -1.705 -27.375 1.00 68.94 242 LEU A N 1
ATOM 1827 C CA . LEU A 1 242 ? 26.071 -0.496 -26.794 1.00 68.94 242 LEU A CA 1
ATOM 1828 C C . LEU A 1 242 ? 24.555 -0.434 -26.968 1.00 68.94 242 LEU A C 1
ATOM 1830 O O . LEU A 1 242 ? 23.854 -0.034 -26.044 1.00 68.94 242 LEU A O 1
ATOM 1834 N N . ILE A 1 243 ? 24.039 -0.893 -28.105 1.00 68.06 243 ILE A N 1
ATOM 1835 C CA . ILE A 1 243 ? 22.601 -1.012 -28.379 1.00 68.06 243 ILE A CA 1
ATOM 1836 C C . ILE A 1 243 ? 21.905 -1.927 -27.352 1.00 68.06 243 ILE A C 1
ATOM 1838 O O . ILE A 1 243 ? 20.748 -1.698 -27.009 1.00 68.06 243 ILE A O 1
ATOM 1842 N N . ILE A 1 244 ? 22.600 -2.931 -26.809 1.00 68.62 244 ILE A N 1
ATOM 1843 C CA . ILE A 1 244 ? 22.038 -3.901 -25.853 1.00 68.62 244 ILE A CA 1
ATOM 1844 C C . ILE A 1 244 ? 22.089 -3.393 -24.401 1.00 68.62 244 ILE A C 1
ATOM 1846 O O . ILE A 1 244 ? 21.285 -3.805 -23.561 1.00 68.62 244 ILE A O 1
ATOM 1850 N N . MET A 1 245 ? 22.987 -2.460 -24.083 1.00 71.06 245 MET A N 1
ATOM 1851 C CA . MET A 1 245 ? 23.167 -1.957 -22.716 1.00 71.06 245 MET A CA 1
ATOM 1852 C C . MET A 1 245 ? 21.911 -1.393 -22.024 1.00 71.06 245 MET A C 1
ATOM 1854 O O . MET A 1 245 ? 21.758 -1.646 -20.831 1.00 71.06 245 MET A O 1
ATOM 1858 N N . PRO A 1 246 ? 20.969 -0.703 -22.693 1.00 68.75 246 PRO A N 1
ATOM 1859 C CA . PRO A 1 246 ? 19.732 -0.228 -22.061 1.00 68.75 246 PRO A CA 1
ATOM 1860 C C . PRO A 1 246 ? 18.848 -1.379 -21.614 1.00 68.75 246 PRO A C 1
ATOM 1862 O O . PRO A 1 246 ? 18.242 -1.322 -20.547 1.00 68.75 246 PRO A O 1
ATOM 1865 N N . ILE A 1 247 ? 18.809 -2.444 -22.418 1.00 70.62 247 ILE A N 1
ATOM 1866 C CA . ILE A 1 247 ? 18.057 -3.656 -22.108 1.00 70.62 247 ILE A CA 1
ATOM 1867 C C . ILE A 1 247 ? 18.649 -4.273 -20.843 1.00 70.62 247 ILE A C 1
ATOM 1869 O O . ILE A 1 247 ? 17.905 -4.597 -19.923 1.00 70.62 247 ILE A O 1
ATOM 1873 N N . ILE A 1 248 ? 19.978 -4.354 -20.740 1.00 71.50 248 ILE A N 1
ATOM 1874 C CA . ILE A 1 248 ? 20.671 -4.842 -19.539 1.00 71.50 248 ILE A CA 1
ATOM 1875 C C . ILE A 1 248 ? 20.410 -3.921 -18.338 1.00 71.50 248 ILE A C 1
ATOM 1877 O O . ILE A 1 248 ? 20.038 -4.401 -17.270 1.00 71.50 248 ILE A O 1
ATOM 1881 N N . MET A 1 249 ? 20.542 -2.605 -18.505 1.00 70.69 249 MET A N 1
ATOM 1882 C CA . MET A 1 249 ? 20.318 -1.609 -17.453 1.00 70.69 249 MET A CA 1
ATOM 1883 C C . MET A 1 249 ? 18.903 -1.699 -16.869 1.00 70.69 249 MET A C 1
ATOM 1885 O O . MET A 1 249 ? 18.734 -1.660 -15.650 1.00 70.69 249 MET A O 1
ATOM 1889 N N . VAL A 1 250 ? 17.895 -1.862 -17.728 1.00 70.75 250 VAL A N 1
ATOM 1890 C CA . VAL A 1 250 ? 16.499 -2.062 -17.324 1.00 70.75 250 VAL A CA 1
ATOM 1891 C C . VAL A 1 250 ? 16.295 -3.435 -16.672 1.00 70.75 250 VAL A C 1
ATOM 1893 O O . VAL A 1 250 ? 15.561 -3.548 -15.696 1.00 70.75 250 VAL A O 1
ATOM 1896 N N . SER A 1 251 ? 16.971 -4.469 -17.172 1.00 68.19 251 SER A N 1
ATOM 1897 C CA . SER A 1 251 ? 16.787 -5.863 -16.745 1.00 68.19 251 SER A CA 1
ATOM 1898 C C . SER A 1 251 ? 17.456 -6.213 -15.416 1.00 68.19 251 SER A C 1
ATOM 1900 O O . SER A 1 251 ? 17.011 -7.120 -14.719 1.00 68.19 251 SER A O 1
ATOM 1902 N N . VAL A 1 252 ? 18.537 -5.527 -15.047 1.00 69.69 252 VAL A N 1
ATOM 1903 C CA . VAL A 1 252 ? 19.300 -5.839 -13.825 1.00 69.69 252 VAL A CA 1
ATOM 1904 C C . VAL A 1 252 ? 18.585 -5.350 -12.560 1.00 69.69 252 VAL A C 1
ATOM 1906 O O . VAL A 1 252 ? 18.782 -5.902 -11.472 1.00 69.69 252 VAL A O 1
ATOM 1909 N N . GLN A 1 253 ? 17.740 -4.327 -12.682 1.00 72.50 253 GLN A N 1
ATOM 1910 C CA . GLN A 1 253 ? 17.194 -3.618 -11.531 1.00 72.50 253 GLN A CA 1
ATOM 1911 C C . GLN A 1 253 ? 15.762 -4.026 -11.220 1.00 72.50 253 GLN A C 1
ATOM 1913 O O . GLN A 1 253 ? 14.920 -4.149 -12.108 1.00 72.50 253 GLN A O 1
ATOM 1918 N N . LYS A 1 254 ? 15.484 -4.212 -9.927 1.00 78.56 254 LYS A N 1
ATOM 1919 C CA . LYS A 1 254 ? 14.128 -4.485 -9.453 1.00 78.56 254 LYS A CA 1
ATOM 1920 C C . LYS A 1 254 ? 13.218 -3.288 -9.758 1.00 78.56 254 LYS A C 1
ATOM 1922 O O . LYS A 1 254 ? 13.663 -2.151 -9.590 1.00 78.56 254 LYS A O 1
ATOM 1927 N N . PRO A 1 255 ? 11.950 -3.516 -10.141 1.00 82.69 255 PRO A N 1
ATOM 1928 C CA . PRO A 1 255 ? 10.977 -2.441 -10.294 1.00 82.69 255 PRO A CA 1
ATOM 1929 C C . PRO A 1 255 ? 10.863 -1.614 -9.014 1.00 82.69 255 PRO A C 1
ATOM 1931 O O . PRO A 1 255 ? 10.708 -2.174 -7.925 1.00 82.69 255 PRO A O 1
ATOM 1934 N N . THR A 1 256 ? 10.884 -0.288 -9.138 1.00 86.12 256 THR A N 1
ATOM 1935 C CA . THR A 1 256 ? 10.928 0.602 -7.968 1.00 86.12 256 THR A CA 1
ATOM 1936 C C . THR A 1 256 ? 9.672 0.459 -7.108 1.00 86.12 256 THR A C 1
ATOM 1938 O O . THR A 1 256 ? 9.756 0.363 -5.885 1.00 86.12 256 THR A O 1
ATOM 1941 N N . ALA A 1 257 ? 8.508 0.312 -7.749 1.00 87.69 257 ALA A N 1
ATOM 1942 C CA . ALA A 1 257 ? 7.246 0.055 -7.060 1.00 87.69 257 ALA A CA 1
ATOM 1943 C C . ALA A 1 257 ? 7.260 -1.212 -6.197 1.00 87.69 257 ALA A C 1
ATOM 1945 O O . ALA A 1 257 ? 6.637 -1.234 -5.137 1.00 87.69 257 ALA A O 1
ATOM 1946 N N . LEU A 1 258 ? 7.970 -2.261 -6.626 1.00 86.00 258 LEU A N 1
ATOM 1947 C CA . LEU A 1 258 ? 8.092 -3.479 -5.831 1.00 86.00 258 LEU A CA 1
ATOM 1948 C C . LEU A 1 258 ? 8.940 -3.235 -4.581 1.00 86.00 258 LEU A C 1
ATOM 1950 O O . LEU A 1 258 ? 8.610 -3.774 -3.532 1.00 86.00 258 LEU A O 1
ATOM 1954 N N . ILE A 1 259 ? 9.983 -2.404 -4.672 1.00 85.69 259 ILE A N 1
ATOM 1955 C CA . ILE A 1 259 ? 10.810 -2.033 -3.516 1.00 85.69 259 ILE A CA 1
ATOM 1956 C C . ILE A 1 259 ? 9.953 -1.294 -2.482 1.00 85.69 259 ILE A C 1
ATOM 1958 O O . ILE A 1 259 ? 9.887 -1.735 -1.340 1.00 85.69 259 ILE A O 1
ATOM 1962 N N . TRP A 1 260 ? 9.216 -0.258 -2.901 1.00 88.88 260 TRP A N 1
ATOM 1963 C CA . TRP A 1 260 ? 8.304 0.486 -2.020 1.00 88.88 260 TRP A CA 1
ATOM 1964 C C . TRP A 1 260 ? 7.254 -0.406 -1.354 1.00 88.88 260 TRP A C 1
ATOM 1966 O O . TRP A 1 260 ? 6.937 -0.230 -0.183 1.00 88.88 260 TRP A O 1
ATOM 1976 N N . LEU A 1 261 ? 6.701 -1.372 -2.094 1.00 87.88 261 LEU A N 1
ATOM 1977 C CA . LEU A 1 261 ? 5.708 -2.303 -1.558 1.00 87.88 261 LEU A CA 1
ATOM 1978 C C . LEU A 1 261 ? 6.333 -3.349 -0.623 1.00 87.88 261 LEU A C 1
ATOM 1980 O O . LEU A 1 261 ? 5.679 -3.792 0.313 1.00 87.88 261 LEU A O 1
ATOM 1984 N N . GLN A 1 262 ? 7.573 -3.775 -0.847 1.00 84.56 262 GLN A N 1
ATOM 1985 C CA . GLN A 1 262 ? 8.227 -4.771 0.010 1.00 84.56 262 GLN A CA 1
ATOM 1986 C C . GLN A 1 262 ? 8.614 -4.216 1.387 1.00 84.56 262 GLN A C 1
ATOM 1988 O O . GLN A 1 262 ? 8.840 -4.991 2.318 1.00 84.56 262 GLN A O 1
ATOM 1993 N N . GLU A 1 263 ? 8.645 -2.896 1.549 1.00 83.12 263 GLU A N 1
ATOM 1994 C CA . GLU A 1 263 ? 8.840 -2.266 2.849 1.00 83.12 263 GLU A CA 1
ATOM 1995 C C . GLU A 1 263 ? 7.632 -2.493 3.768 1.00 83.12 263 GLU A C 1
ATOM 1997 O O . GLU A 1 263 ? 6.479 -2.380 3.355 1.00 83.12 263 GLU A O 1
ATOM 2002 N N . GLN A 1 264 ? 7.905 -2.831 5.036 1.00 85.12 264 GLN A N 1
ATOM 2003 C CA . GLN A 1 264 ? 6.908 -2.923 6.114 1.00 85.12 264 GLN A CA 1
ATOM 2004 C C . GLN A 1 264 ? 5.616 -3.667 5.727 1.00 85.12 264 GLN A C 1
ATOM 2006 O O . GLN A 1 264 ? 4.525 -3.237 6.084 1.00 85.12 264 GLN A O 1
ATOM 2011 N N . ARG A 1 265 ? 5.707 -4.784 4.989 1.00 89.19 265 ARG A N 1
ATOM 2012 C CA . ARG A 1 265 ? 4.540 -5.590 4.563 1.00 89.19 265 ARG A CA 1
ATOM 2013 C C . ARG A 1 265 ? 3.510 -4.820 3.707 1.00 89.19 265 ARG A C 1
ATOM 2015 O O . ARG A 1 265 ? 2.358 -5.242 3.599 1.00 89.19 265 ARG A O 1
ATOM 2022 N N . GLY A 1 266 ? 3.896 -3.720 3.053 1.00 88.81 266 GLY A N 1
ATOM 2023 C CA . GLY A 1 266 ? 3.008 -2.939 2.180 1.00 88.81 266 GLY A CA 1
ATOM 2024 C C . GLY A 1 266 ? 2.426 -3.754 1.016 1.00 88.81 266 GLY A C 1
ATOM 2025 O O . GLY A 1 266 ? 1.271 -3.567 0.635 1.00 88.81 266 GLY A O 1
ATOM 2026 N N . PHE A 1 267 ? 3.189 -4.715 0.494 1.00 88.75 267 PHE A N 1
ATOM 2027 C CA . PHE A 1 267 ? 2.794 -5.632 -0.572 1.00 88.75 267 PHE A CA 1
ATOM 2028 C C . PHE A 1 267 ? 1.630 -6.514 -0.131 1.00 88.75 267 PHE A C 1
ATOM 2030 O O . PHE A 1 267 ? 0.668 -6.691 -0.872 1.00 88.75 267 PHE A O 1
ATOM 2037 N N . GLU A 1 268 ? 1.696 -7.041 1.087 1.00 88.81 268 GLU A N 1
ATOM 2038 C CA . GLU A 1 268 ? 0.681 -7.933 1.639 1.00 88.81 268 GLU A CA 1
ATOM 2039 C C . GLU A 1 268 ? -0.624 -7.182 1.892 1.00 88.81 268 GLU A C 1
ATOM 2041 O O . GLU A 1 268 ? -1.678 -7.635 1.448 1.00 88.81 268 GLU A O 1
ATOM 2046 N N . TRP A 1 269 ? -0.548 -5.991 2.496 1.00 91.94 269 TRP A N 1
ATOM 2047 C CA . TRP A 1 269 ? -1.715 -5.125 2.677 1.00 91.94 269 TRP A CA 1
ATOM 2048 C C . TRP A 1 269 ? -2.350 -4.747 1.334 1.00 91.94 269 TRP A C 1
ATOM 2050 O O . TRP A 1 269 ? -3.544 -4.951 1.119 1.00 91.94 269 TRP A O 1
ATOM 2060 N N . THR A 1 270 ? -1.538 -4.285 0.382 1.00 89.38 270 THR A N 1
ATOM 2061 C CA . THR A 1 270 ? -2.024 -3.871 -0.941 1.00 89.38 270 THR A CA 1
ATOM 2062 C C . THR A 1 270 ? -2.656 -5.059 -1.683 1.00 89.38 270 THR A C 1
ATOM 2064 O O . THR A 1 270 ? -3.686 -4.903 -2.337 1.00 89.38 270 THR A O 1
ATOM 2067 N N . ARG A 1 271 ? -2.105 -6.274 -1.538 1.00 87.06 271 ARG A N 1
ATOM 2068 C CA . ARG A 1 271 ? -2.659 -7.506 -2.127 1.00 87.06 271 ARG A CA 1
ATOM 2069 C C . ARG A 1 271 ? -3.992 -7.868 -1.489 1.00 87.06 271 ARG A C 1
ATOM 2071 O O . ARG A 1 271 ? -4.914 -8.268 -2.198 1.00 87.06 271 ARG A O 1
ATOM 2078 N N . ALA A 1 272 ? -4.077 -7.748 -0.170 1.00 87.69 272 ALA A N 1
ATOM 2079 C CA . ALA A 1 272 ? -5.256 -8.095 0.603 1.00 87.69 272 ALA A CA 1
ATOM 2080 C C . ALA A 1 272 ? -6.432 -7.156 0.324 1.00 87.69 272 ALA A C 1
ATOM 2082 O O . ALA A 1 272 ? -7.561 -7.640 0.229 1.00 87.69 272 ALA A O 1
ATOM 2083 N N . VAL A 1 273 ? -6.175 -5.858 0.117 1.00 87.94 273 VAL A N 1
ATOM 2084 C CA . VAL A 1 273 ? -7.221 -4.847 -0.103 1.00 87.94 273 VAL A CA 1
ATOM 2085 C C . VAL A 1 273 ? -7.517 -4.634 -1.595 1.00 87.94 273 VAL A C 1
ATOM 2087 O O . VAL A 1 273 ? -8.649 -4.832 -2.017 1.00 87.94 273 VAL A O 1
ATOM 2090 N N . LEU A 1 274 ? -6.521 -4.356 -2.446 1.00 83.25 274 LEU A N 1
ATOM 2091 C CA . LEU A 1 274 ? -6.752 -4.110 -3.885 1.00 83.25 274 LEU A CA 1
ATOM 2092 C C . LEU A 1 274 ? -6.888 -5.393 -4.720 1.00 83.25 274 LEU A C 1
ATOM 2094 O O . LEU A 1 274 ? -7.426 -5.375 -5.826 1.00 83.25 274 LEU A O 1
ATOM 2098 N N . GLY A 1 275 ? -6.406 -6.524 -4.204 1.00 82.19 275 GLY A N 1
ATOM 2099 C CA . GLY A 1 275 ? -6.386 -7.799 -4.919 1.00 82.19 275 GLY A CA 1
ATOM 2100 C C . GLY A 1 275 ? -5.122 -8.016 -5.759 1.00 82.19 275 GLY A C 1
ATOM 2101 O O . GLY A 1 275 ? -4.368 -7.098 -6.087 1.00 82.19 275 GLY A O 1
ATOM 2102 N N . GLY A 1 276 ? -4.882 -9.277 -6.135 1.00 80.75 276 GLY A N 1
ATOM 2103 C CA . GLY A 1 276 ? -3.652 -9.683 -6.831 1.00 80.75 276 GLY A CA 1
ATOM 2104 C C . GLY A 1 276 ? -3.478 -9.070 -8.226 1.00 80.75 276 GLY A C 1
ATOM 2105 O O . GLY A 1 276 ? -2.360 -8.721 -8.599 1.00 80.75 276 GLY A O 1
ATOM 2106 N N . ARG A 1 277 ? -4.574 -8.891 -8.982 1.00 81.06 277 ARG A N 1
ATOM 2107 C CA . ARG A 1 277 ? -4.534 -8.286 -10.327 1.00 81.06 277 ARG A CA 1
ATOM 2108 C C . ARG A 1 277 ? -4.112 -6.819 -10.273 1.00 81.06 277 ARG A C 1
ATOM 2110 O O . ARG A 1 277 ? -3.180 -6.445 -10.969 1.00 81.06 277 ARG A O 1
ATOM 2117 N N . ALA A 1 278 ? -4.706 -6.028 -9.379 1.00 82.62 278 ALA A N 1
ATOM 2118 C CA . ALA A 1 278 ? -4.376 -4.612 -9.225 1.00 82.62 278 ALA A CA 1
ATOM 2119 C C . ALA A 1 278 ? -2.910 -4.384 -8.818 1.00 82.62 278 ALA A C 1
ATOM 2121 O O . ALA A 1 278 ? -2.272 -3.453 -9.304 1.00 82.62 278 ALA A O 1
ATOM 2122 N N . ILE A 1 279 ? -2.350 -5.250 -7.962 1.00 84.50 279 ILE A N 1
ATOM 2123 C CA . ILE A 1 279 ? -0.920 -5.215 -7.620 1.00 84.50 279 ILE A CA 1
ATOM 2124 C C . ILE A 1 279 ? -0.039 -5.506 -8.828 1.00 84.50 279 ILE A C 1
ATOM 2126 O O . ILE A 1 279 ? 0.947 -4.803 -9.055 1.00 84.50 279 ILE A O 1
ATOM 2130 N N . ARG A 1 280 ? -0.392 -6.546 -9.592 1.00 86.62 280 ARG A N 1
ATOM 2131 C CA . ARG A 1 280 ? 0.357 -6.951 -10.777 1.00 86.62 280 ARG A CA 1
ATOM 2132 C C . ARG A 1 280 ? 0.352 -5.811 -11.783 1.00 86.62 280 ARG A C 1
ATOM 2134 O O . ARG A 1 280 ? 1.412 -5.403 -12.240 1.00 86.62 280 ARG A O 1
ATOM 2141 N N . ASP A 1 281 ? -0.824 -5.265 -12.061 1.00 87.12 281 ASP A N 1
ATOM 2142 C CA . ASP A 1 281 ? -1.007 -4.188 -13.023 1.00 87.12 281 ASP A CA 1
ATOM 2143 C C . ASP A 1 281 ? -0.272 -2.917 -12.559 1.00 87.12 281 ASP A C 1
ATOM 2145 O O . ASP A 1 281 ? 0.426 -2.301 -13.362 1.00 87.12 281 ASP A O 1
ATOM 2149 N N . ARG A 1 282 ? -0.292 -2.595 -11.252 1.00 88.38 282 ARG A N 1
ATOM 2150 C CA . ARG A 1 282 ? 0.513 -1.506 -10.669 1.00 88.38 282 ARG A CA 1
ATOM 2151 C C . ARG A 1 282 ? 1.999 -1.696 -10.961 1.00 88.38 282 ARG A C 1
ATOM 2153 O O . ARG A 1 282 ? 2.615 -0.798 -11.523 1.00 88.38 282 ARG A O 1
ATOM 2160 N N . ILE A 1 283 ? 2.565 -2.848 -10.603 1.00 88.19 283 ILE A N 1
ATOM 2161 C CA . ILE A 1 283 ? 4.003 -3.121 -10.735 1.00 88.19 283 ILE A CA 1
ATOM 2162 C C . ILE A 1 283 ? 4.434 -3.175 -12.206 1.00 88.19 283 ILE A C 1
ATOM 2164 O O . ILE A 1 283 ? 5.450 -2.578 -12.566 1.00 88.19 283 ILE A O 1
ATOM 2168 N N . LEU A 1 284 ? 3.657 -3.840 -13.065 1.00 87.94 284 LEU A N 1
ATOM 2169 C CA . LEU A 1 284 ? 3.929 -3.915 -14.501 1.00 87.94 284 LEU A CA 1
ATOM 2170 C C . LEU A 1 284 ? 3.876 -2.537 -15.152 1.00 87.94 284 LEU A C 1
ATOM 2172 O O . LEU A 1 284 ? 4.753 -2.198 -15.941 1.00 87.94 284 LEU A O 1
ATOM 2176 N N . MET A 1 285 ? 2.880 -1.726 -14.801 1.00 86.75 285 MET A N 1
ATOM 2177 C CA . MET A 1 285 ? 2.720 -0.396 -15.367 1.00 86.75 285 MET A CA 1
ATOM 2178 C C . MET A 1 285 ? 3.835 0.550 -14.917 1.00 86.75 285 MET A C 1
ATOM 2180 O O . MET A 1 285 ? 4.380 1.282 -15.743 1.00 86.75 285 MET A O 1
ATOM 2184 N N . THR A 1 286 ? 4.242 0.503 -13.645 1.00 86.62 286 THR A N 1
ATOM 2185 C CA . THR A 1 286 ? 5.409 1.267 -13.180 1.00 86.62 286 THR A CA 1
ATOM 2186 C C . THR A 1 286 ? 6.695 0.799 -13.843 1.00 86.62 286 THR A C 1
ATOM 2188 O O . THR A 1 286 ? 7.470 1.630 -14.303 1.00 86.62 286 THR A O 1
ATOM 2191 N N . ALA A 1 287 ? 6.893 -0.515 -13.989 1.00 86.31 287 ALA A N 1
ATOM 2192 C CA . ALA A 1 287 ? 8.060 -1.058 -14.673 1.00 86.31 287 ALA A CA 1
ATOM 2193 C C . ALA A 1 287 ? 8.097 -0.638 -16.149 1.00 86.31 287 ALA A C 1
ATOM 2195 O O . ALA A 1 287 ? 9.153 -0.254 -16.647 1.00 86.31 287 ALA A O 1
ATOM 2196 N N . ALA A 1 288 ? 6.951 -0.647 -16.834 1.00 86.19 288 ALA A N 1
ATOM 2197 C CA . ALA A 1 288 ? 6.836 -0.199 -18.216 1.00 86.19 288 ALA A CA 1
ATOM 2198 C C . ALA A 1 288 ? 7.191 1.287 -18.363 1.00 86.19 288 ALA A C 1
ATOM 2200 O O . ALA A 1 288 ? 7.997 1.638 -19.221 1.00 86.19 288 ALA A O 1
ATOM 2201 N N . LEU A 1 289 ? 6.638 2.151 -17.504 1.00 86.44 289 LEU A N 1
ATOM 2202 C CA . LEU A 1 289 ? 6.899 3.596 -17.509 1.00 86.44 289 LEU A CA 1
ATOM 2203 C C . LEU A 1 289 ? 8.366 3.914 -17.223 1.00 86.44 289 LEU A C 1
ATOM 2205 O O . LEU A 1 289 ? 8.991 4.682 -17.950 1.00 86.44 289 LEU A O 1
ATOM 2209 N N . GLU A 1 290 ? 8.920 3.295 -16.187 1.00 84.88 290 GLU A N 1
ATOM 2210 C CA . GLU A 1 290 ? 10.328 3.413 -15.832 1.00 84.88 290 GLU A CA 1
ATOM 2211 C C . GLU A 1 290 ? 11.228 3.018 -17.013 1.00 84.88 290 GLU A C 1
ATOM 2213 O O . GLU A 1 290 ? 12.106 3.775 -17.427 1.00 84.88 290 GLU A O 1
ATOM 2218 N N . SER A 1 291 ? 10.966 1.855 -17.605 1.00 84.44 291 SER A N 1
ATOM 2219 C CA . SER A 1 291 ? 11.755 1.321 -18.718 1.00 84.44 291 SER A CA 1
ATOM 2220 C C . SER A 1 291 ? 11.624 2.168 -19.978 1.00 84.44 291 SER A C 1
ATOM 2222 O O . SER A 1 291 ? 12.611 2.376 -20.681 1.00 84.44 291 SER A O 1
ATOM 2224 N N . LEU A 1 292 ? 10.429 2.698 -20.246 1.00 85.81 292 LEU A N 1
ATOM 2225 C CA . LEU A 1 292 ? 10.168 3.616 -21.350 1.00 85.81 292 LEU A CA 1
ATOM 2226 C C . LEU A 1 292 ? 11.009 4.892 -21.216 1.00 85.81 292 LEU A C 1
ATOM 2228 O O . LEU A 1 292 ? 11.698 5.267 -22.163 1.00 85.81 292 LEU A O 1
ATOM 2232 N N . VAL A 1 293 ? 10.990 5.534 -20.042 1.00 84.50 293 VAL A N 1
ATOM 2233 C CA . VAL A 1 293 ? 11.735 6.780 -19.791 1.00 84.50 293 VAL A CA 1
ATOM 2234 C C . VAL A 1 293 ? 13.234 6.563 -19.980 1.00 84.50 293 VAL A C 1
ATOM 2236 O O . VAL A 1 293 ? 13.877 7.323 -20.702 1.00 84.50 293 VAL A O 1
ATOM 2239 N N . TRP A 1 294 ? 13.793 5.504 -19.393 1.00 80.88 294 TRP A N 1
ATOM 2240 C CA . TRP A 1 294 ? 15.228 5.233 -19.492 1.00 80.88 294 TRP A CA 1
ATOM 2241 C C . TRP A 1 294 ? 15.664 4.811 -20.893 1.00 80.88 294 TRP A C 1
ATOM 2243 O O . TRP A 1 294 ? 16.711 5.259 -21.363 1.00 80.88 294 TRP A O 1
ATOM 2253 N N . SER A 1 295 ? 14.843 4.032 -21.599 1.00 79.81 295 SER A N 1
ATOM 2254 C CA . SER A 1 295 ? 15.134 3.670 -22.990 1.00 79.81 295 SER A CA 1
ATOM 2255 C C . SER A 1 295 ? 15.078 4.891 -23.911 1.00 79.81 295 SER A C 1
ATOM 2257 O O . SER A 1 295 ? 15.884 4.996 -24.832 1.00 79.81 295 SER A O 1
ATOM 2259 N N . LEU A 1 296 ? 14.182 5.847 -23.645 1.00 83.38 296 LEU A N 1
ATOM 2260 C CA . LEU A 1 296 ? 14.090 7.097 -24.400 1.00 83.38 296 LEU A CA 1
ATOM 2261 C C . LEU A 1 296 ? 15.284 8.023 -24.130 1.00 83.38 296 LEU A C 1
ATOM 2263 O O . LEU A 1 296 ? 15.872 8.542 -25.077 1.00 83.38 296 LEU A O 1
ATOM 2267 N N . ILE A 1 297 ? 15.688 8.184 -22.864 1.00 81.88 297 ILE A N 1
ATOM 2268 C CA . ILE A 1 297 ? 16.901 8.935 -22.493 1.00 81.88 297 ILE A CA 1
ATOM 2269 C C . ILE A 1 297 ? 18.120 8.350 -23.211 1.00 81.88 297 ILE A C 1
ATOM 2271 O O . ILE A 1 297 ? 18.907 9.093 -23.797 1.00 81.88 297 ILE A O 1
ATOM 2275 N N . PHE A 1 298 ? 18.254 7.023 -23.215 1.00 78.38 298 PHE A N 1
ATOM 2276 C CA . PHE A 1 298 ? 19.354 6.362 -23.902 1.00 78.38 298 PHE A CA 1
ATOM 2277 C C . PHE A 1 298 ? 19.287 6.523 -25.424 1.00 78.38 298 PHE A C 1
ATOM 2279 O O . PHE A 1 298 ? 20.303 6.811 -26.050 1.00 78.38 298 PHE A O 1
ATOM 2286 N N . ALA A 1 299 ? 18.107 6.377 -26.031 1.00 78.50 299 ALA A N 1
ATOM 2287 C CA . ALA A 1 299 ? 17.919 6.575 -27.466 1.00 78.50 299 ALA A CA 1
ATOM 2288 C C . ALA A 1 299 ? 18.323 7.995 -27.905 1.00 78.50 299 ALA A C 1
ATOM 2290 O O . ALA A 1 299 ? 18.988 8.163 -28.928 1.00 78.50 299 ALA A O 1
ATOM 2291 N N . ILE A 1 300 ? 17.974 9.008 -27.103 1.00 81.56 300 ILE A N 1
ATOM 2292 C CA . ILE A 1 300 ? 18.396 10.398 -27.316 1.00 81.56 300 ILE A CA 1
ATOM 2293 C C . ILE A 1 300 ? 19.915 10.524 -27.167 1.00 81.56 300 ILE A C 1
ATOM 2295 O O . ILE A 1 300 ? 20.564 11.113 -28.027 1.00 81.56 300 ILE A O 1
ATOM 2299 N N . TRP A 1 301 ? 20.497 9.948 -26.115 1.00 80.25 301 TRP A N 1
ATOM 2300 C CA . TRP A 1 301 ? 21.944 9.978 -25.893 1.00 80.25 301 TRP A CA 1
ATOM 2301 C C . TRP A 1 301 ? 22.725 9.332 -27.048 1.00 80.25 301 TRP A C 1
ATOM 2303 O O . TRP A 1 301 ? 23.664 9.937 -27.560 1.00 80.25 301 TRP A O 1
ATOM 2313 N N . MET A 1 302 ? 22.289 8.167 -27.538 1.00 73.75 302 MET A N 1
ATOM 2314 C CA . MET A 1 302 ? 22.888 7.493 -28.697 1.00 73.75 302 MET A CA 1
ATOM 2315 C C . MET A 1 302 ? 22.873 8.378 -29.944 1.00 73.75 302 MET A C 1
ATOM 2317 O O . MET A 1 302 ? 23.863 8.443 -30.667 1.00 73.75 302 MET A O 1
ATOM 2321 N N . ARG A 1 303 ? 21.767 9.093 -30.179 1.00 76.38 303 ARG A N 1
ATOM 2322 C CA . ARG A 1 303 ? 21.634 10.033 -31.301 1.00 76.38 303 ARG A CA 1
ATOM 2323 C C . ARG A 1 303 ? 22.600 11.219 -31.191 1.00 76.38 303 ARG A C 1
ATOM 2325 O O . ARG A 1 303 ? 22.988 11.756 -32.218 1.00 76.38 303 ARG A O 1
ATOM 2332 N N . LEU A 1 304 ? 22.954 11.634 -29.974 1.00 76.94 304 LEU A N 1
ATOM 2333 C CA . LEU A 1 304 ? 23.843 12.774 -29.722 1.00 76.94 304 LEU A CA 1
ATOM 2334 C C . LEU A 1 304 ? 25.331 12.402 -29.735 1.00 76.94 304 LEU A C 1
ATOM 2336 O O . LEU A 1 304 ? 26.160 13.249 -30.054 1.00 76.94 304 LEU A O 1
ATOM 2340 N N . VAL A 1 305 ? 25.676 11.173 -29.342 1.00 73.94 305 VAL A N 1
ATOM 2341 C CA . VAL A 1 305 ? 27.075 10.740 -29.178 1.00 73.94 305 VAL A CA 1
ATOM 2342 C C . VAL A 1 305 ? 27.632 10.055 -30.424 1.00 73.94 305 VAL A C 1
ATOM 2344 O O . VAL A 1 305 ? 28.834 10.137 -30.674 1.00 73.94 305 VAL A O 1
ATOM 2347 N N . ILE A 1 306 ? 26.792 9.378 -31.211 1.00 69.88 306 ILE A N 1
ATOM 2348 C CA . ILE A 1 306 ? 27.256 8.640 -32.389 1.00 69.88 306 ILE A CA 1
ATOM 2349 C C . ILE A 1 306 ? 27.443 9.607 -33.573 1.00 69.88 306 ILE A C 1
ATOM 2351 O O . ILE A 1 306 ? 26.505 10.329 -33.905 1.00 69.88 306 ILE A O 1
ATOM 2355 N N . PRO A 1 307 ? 28.621 9.617 -34.232 1.00 66.88 307 PRO A N 1
ATOM 2356 C CA . PRO A 1 307 ? 28.898 10.491 -35.373 1.00 66.88 307 PRO A CA 1
ATOM 2357 C C . PRO A 1 307 ? 27.902 10.335 -36.535 1.00 66.88 307 PRO A C 1
ATOM 2359 O O . PRO A 1 307 ? 27.500 9.220 -36.877 1.00 66.88 307 PRO A O 1
ATOM 2362 N N . ASP A 1 308 ? 27.582 11.446 -37.212 1.00 65.56 308 ASP A N 1
ATOM 2363 C CA . ASP A 1 308 ? 26.609 11.507 -38.321 1.00 65.56 308 ASP A CA 1
ATOM 2364 C C . ASP A 1 308 ? 26.938 10.575 -39.500 1.00 65.56 308 ASP A C 1
ATOM 2366 O O . ASP A 1 308 ? 26.032 10.106 -40.198 1.00 65.56 308 ASP A O 1
ATOM 2370 N N . SER A 1 309 ? 28.220 10.250 -39.693 1.00 57.84 309 SER A N 1
ATOM 2371 C CA . SER A 1 309 ? 28.708 9.311 -40.711 1.00 57.84 309 SER A CA 1
ATOM 2372 C C . SER A 1 309 ? 28.151 7.890 -40.567 1.00 57.84 309 SER A C 1
ATOM 2374 O O . SER A 1 309 ? 28.153 7.147 -41.541 1.00 57.84 309 SER A O 1
ATOM 2376 N N . PHE A 1 310 ? 27.620 7.527 -39.395 1.00 54.59 310 PHE A N 1
ATOM 2377 C CA . PHE A 1 310 ? 27.026 6.215 -39.108 1.00 54.59 310 PHE A CA 1
ATOM 2378 C C . PHE A 1 310 ? 25.509 6.278 -38.844 1.00 54.59 310 PHE A C 1
ATOM 2380 O O . PHE A 1 310 ? 24.897 5.309 -38.387 1.00 54.59 310 PHE A O 1
ATOM 2387 N N . SER A 1 311 ? 24.868 7.410 -39.161 1.00 59.62 311 SER A N 1
ATOM 2388 C CA . SER A 1 311 ? 23.426 7.638 -38.965 1.00 59.62 311 SER A CA 1
ATOM 2389 C C . SER A 1 311 ? 22.512 6.678 -39.745 1.00 59.62 311 SER A C 1
ATOM 2391 O O . SER A 1 311 ? 21.341 6.533 -39.384 1.00 59.62 311 SER A O 1
ATOM 2393 N N . SER A 1 312 ? 23.034 5.984 -40.763 1.00 58.12 312 SER A N 1
ATOM 2394 C CA . SER A 1 312 ? 22.325 4.938 -41.515 1.00 58.12 312 SER A CA 1
ATOM 2395 C C . SER A 1 312 ? 21.996 3.704 -40.663 1.00 58.12 312 SER A C 1
ATOM 2397 O O . SER A 1 312 ? 20.957 3.085 -40.878 1.00 58.12 312 SER A O 1
ATOM 2399 N N . ILE A 1 313 ? 22.828 3.375 -39.666 1.00 57.69 313 ILE A N 1
ATOM 2400 C CA . ILE A 1 313 ? 22.626 2.238 -38.749 1.00 57.69 313 ILE A CA 1
ATOM 2401 C C . ILE A 1 313 ? 21.615 2.611 -37.650 1.00 57.69 313 ILE A C 1
ATOM 2403 O O . ILE A 1 313 ? 20.738 1.821 -37.291 1.00 57.69 313 ILE A O 1
ATOM 2407 N N . LEU A 1 314 ? 21.678 3.851 -37.155 1.00 62.72 314 LEU A N 1
ATOM 2408 C CA . LEU A 1 314 ? 20.748 4.415 -36.169 1.00 62.72 314 LEU A CA 1
ATOM 2409 C C . LEU A 1 314 ? 19.585 5.165 -36.826 1.00 62.72 314 LEU A C 1
ATOM 2411 O O . LEU A 1 314 ? 19.346 6.356 -36.586 1.00 62.72 314 LEU A O 1
ATOM 2415 N N . THR A 1 315 ? 18.814 4.442 -37.635 1.00 68.50 315 THR A N 1
ATOM 2416 C CA . THR A 1 315 ? 17.541 4.968 -38.131 1.00 68.50 315 THR A CA 1
ATOM 2417 C C . THR A 1 315 ? 16.579 5.240 -36.970 1.00 68.50 315 THR A C 1
ATOM 2419 O O . THR A 1 315 ? 16.623 4.584 -35.923 1.00 68.50 315 THR A O 1
ATOM 2422 N N . THR A 1 316 ? 15.650 6.180 -37.159 1.00 69.69 316 THR A N 1
ATOM 2423 C CA . THR A 1 316 ? 14.551 6.426 -36.208 1.00 69.69 316 THR A CA 1
ATOM 2424 C C . THR A 1 316 ? 13.777 5.139 -35.893 1.00 69.69 316 THR A C 1
ATOM 2426 O O . THR A 1 316 ? 13.332 4.934 -34.764 1.00 69.69 316 THR A O 1
ATOM 2429 N N . THR A 1 317 ? 13.676 4.228 -36.864 1.00 68.44 317 THR A N 1
ATOM 2430 C CA . THR A 1 317 ? 13.079 2.899 -36.700 1.00 68.44 317 THR A CA 1
ATOM 2431 C C . THR A 1 317 ? 13.864 2.027 -35.717 1.00 68.44 317 THR A C 1
ATOM 2433 O O . THR A 1 317 ? 13.254 1.464 -34.811 1.00 68.44 317 THR A O 1
ATOM 2436 N N . CYS A 1 318 ? 15.198 1.962 -35.819 1.00 68.00 318 CYS A N 1
ATOM 2437 C CA . CYS A 1 318 ? 16.043 1.225 -34.867 1.00 68.00 318 CYS A CA 1
ATOM 2438 C C . CYS A 1 318 ? 15.889 1.766 -33.436 1.00 68.00 318 CYS A C 1
ATOM 2440 O O . CYS A 1 318 ? 15.687 1.000 -32.496 1.00 68.00 318 CYS A O 1
ATOM 2442 N N . LEU A 1 319 ? 15.916 3.093 -33.271 1.00 73.25 319 LEU A N 1
ATOM 2443 C CA . LEU A 1 319 ? 15.731 3.738 -31.965 1.00 73.25 319 LEU A CA 1
ATOM 2444 C C . LEU A 1 319 ? 14.345 3.457 -31.367 1.00 73.25 319 LEU A C 1
ATOM 2446 O O . LEU A 1 319 ? 14.227 3.220 -30.167 1.00 73.25 319 LEU A O 1
ATOM 2450 N N . THR A 1 320 ? 13.304 3.421 -32.201 1.00 73.69 320 THR A N 1
ATOM 2451 C CA . THR A 1 320 ? 11.939 3.092 -31.762 1.00 73.69 320 THR A CA 1
ATOM 2452 C C . THR A 1 320 ? 11.856 1.649 -31.266 1.00 73.69 320 THR A C 1
ATOM 2454 O O . THR A 1 320 ? 11.318 1.398 -30.189 1.00 73.69 320 THR A O 1
ATOM 2457 N N . TRP A 1 321 ? 12.438 0.697 -31.999 1.00 73.38 321 TRP A N 1
ATOM 2458 C CA . TRP A 1 321 ? 12.465 -0.705 -31.576 1.00 73.38 321 TRP A CA 1
ATOM 2459 C C . TRP A 1 321 ? 13.281 -0.930 -30.305 1.00 73.38 321 TRP A C 1
ATOM 2461 O O . TRP A 1 321 ? 12.880 -1.741 -29.475 1.00 73.38 321 TRP A O 1
ATOM 2471 N N . LEU A 1 322 ? 14.369 -0.183 -30.103 1.00 73.19 322 LEU A N 1
ATOM 2472 C CA . LEU A 1 322 ? 15.132 -0.231 -28.855 1.00 73.19 322 LEU A CA 1
ATOM 2473 C C . LEU A 1 322 ? 14.297 0.178 -27.649 1.00 73.19 322 LEU A C 1
ATOM 2475 O O . LEU A 1 322 ? 14.333 -0.492 -26.617 1.00 73.19 322 LEU A O 1
ATOM 2479 N N . VAL A 1 323 ? 13.505 1.239 -27.799 1.00 79.12 323 VAL A N 1
ATOM 2480 C CA . VAL A 1 323 ? 12.575 1.681 -26.760 1.00 79.12 323 VAL A CA 1
ATOM 2481 C C . VAL A 1 323 ? 11.524 0.607 -26.481 1.00 79.12 323 VAL A C 1
ATOM 2483 O O . VAL A 1 323 ? 11.309 0.257 -25.324 1.00 79.12 323 VAL A O 1
ATOM 2486 N N . VAL A 1 324 ? 10.927 0.025 -27.525 1.00 78.81 324 VAL A N 1
ATOM 2487 C CA . VAL A 1 324 ? 9.921 -1.042 -27.388 1.00 78.81 324 VAL A CA 1
ATOM 2488 C C . VAL A 1 324 ? 10.495 -2.266 -26.669 1.00 78.81 324 VAL A C 1
ATOM 2490 O O . VAL A 1 324 ? 9.901 -2.751 -25.706 1.00 78.81 324 VAL A O 1
ATOM 2493 N N . ILE A 1 325 ? 11.658 -2.756 -27.100 1.00 74.62 325 ILE A N 1
ATOM 2494 C CA . ILE A 1 325 ? 12.305 -3.935 -26.513 1.00 74.62 325 ILE A CA 1
ATOM 2495 C C . ILE A 1 325 ? 12.715 -3.658 -25.064 1.00 74.62 325 ILE A C 1
ATOM 2497 O O . ILE A 1 325 ? 12.486 -4.506 -24.204 1.00 74.62 325 ILE A O 1
ATOM 2501 N N . GLY A 1 326 ? 13.262 -2.474 -24.772 1.00 76.44 326 GLY A N 1
ATOM 2502 C CA . GLY A 1 326 ? 13.599 -2.063 -23.409 1.00 76.44 326 GLY A CA 1
ATOM 2503 C C . GLY A 1 326 ? 12.378 -2.061 -22.486 1.00 76.44 326 GLY A C 1
ATOM 2504 O O . GLY A 1 326 ? 12.423 -2.637 -21.398 1.00 76.44 326 GLY A O 1
ATOM 2505 N N . THR A 1 327 ? 11.251 -1.501 -22.937 1.00 80.56 327 THR A N 1
ATOM 2506 C CA . THR A 1 327 ? 9.987 -1.526 -22.184 1.00 80.56 327 THR A CA 1
ATOM 2507 C C . THR A 1 327 ? 9.483 -2.949 -21.942 1.00 80.56 327 THR A C 1
ATOM 2509 O O . THR A 1 327 ? 9.116 -3.283 -20.813 1.00 80.56 327 THR A O 1
ATOM 2512 N N . LEU A 1 328 ? 9.505 -3.809 -22.964 1.00 78.25 328 LEU A N 1
ATOM 2513 C CA . LEU A 1 328 ? 9.077 -5.206 -22.843 1.00 78.25 328 LEU A CA 1
ATOM 2514 C C . LEU A 1 328 ? 9.977 -6.009 -21.896 1.00 78.25 328 LEU A C 1
ATOM 2516 O O . LEU A 1 328 ? 9.468 -6.770 -21.074 1.00 78.25 328 LEU A O 1
ATOM 2520 N N . ALA A 1 329 ? 11.295 -5.813 -21.962 1.00 76.44 329 ALA A N 1
ATOM 2521 C CA . ALA A 1 329 ? 12.248 -6.459 -21.065 1.00 76.44 329 ALA A CA 1
ATOM 2522 C C . ALA A 1 329 ? 12.009 -6.055 -19.602 1.00 76.44 329 ALA A C 1
ATOM 2524 O O . ALA A 1 329 ? 12.000 -6.912 -18.718 1.00 76.44 329 ALA A O 1
ATOM 2525 N N . GLY A 1 330 ? 11.727 -4.774 -19.344 1.00 79.12 330 GLY A N 1
ATOM 2526 C CA . GLY A 1 330 ? 11.371 -4.293 -18.008 1.00 79.12 330 GLY A CA 1
ATOM 2527 C C . GLY A 1 330 ? 10.059 -4.870 -17.475 1.00 79.12 330 GLY A C 1
ATOM 2528 O O . GLY A 1 330 ? 9.978 -5.250 -16.307 1.00 79.12 330 GLY A O 1
ATOM 2529 N N . MET A 1 331 ? 9.039 -5.012 -18.327 1.00 81.81 331 MET A N 1
ATOM 2530 C CA . MET A 1 331 ? 7.793 -5.691 -17.948 1.00 81.81 331 MET A CA 1
ATOM 2531 C C . MET A 1 331 ? 8.019 -7.176 -17.653 1.00 81.81 331 MET A C 1
ATOM 2533 O O . MET A 1 331 ? 7.537 -7.679 -16.642 1.00 81.81 331 MET A O 1
ATOM 2537 N N . ALA A 1 332 ? 8.790 -7.874 -18.488 1.00 78.81 332 ALA A N 1
ATOM 2538 C CA . ALA A 1 332 ? 9.134 -9.276 -18.269 1.00 78.81 332 ALA A CA 1
ATOM 2539 C C . ALA A 1 332 ? 9.915 -9.472 -16.964 1.00 78.81 332 ALA A C 1
ATOM 2541 O O . ALA A 1 332 ? 9.638 -10.405 -16.207 1.00 78.81 332 ALA A O 1
ATOM 2542 N N . ARG A 1 333 ? 10.842 -8.554 -16.658 1.00 78.88 333 ARG A N 1
ATOM 2543 C CA . ARG A 1 333 ? 11.549 -8.528 -15.376 1.00 78.88 333 ARG A CA 1
ATOM 2544 C C . ARG A 1 333 ? 10.580 -8.423 -14.211 1.00 78.88 333 ARG A C 1
ATOM 2546 O O . ARG A 1 333 ? 10.665 -9.211 -13.273 1.00 78.88 333 ARG A O 1
ATOM 2553 N N . ALA A 1 334 ? 9.670 -7.459 -14.284 1.00 82.25 334 ALA A N 1
ATOM 2554 C CA . ALA A 1 334 ? 8.682 -7.222 -13.248 1.00 82.25 334 ALA A CA 1
ATOM 2555 C C . ALA A 1 334 ? 7.780 -8.444 -13.020 1.00 82.25 334 ALA A C 1
ATOM 2557 O O . ALA A 1 334 ? 7.507 -8.784 -11.871 1.00 82.25 334 ALA A O 1
ATOM 2558 N N . SER A 1 335 ? 7.395 -9.158 -14.082 1.00 81.81 335 SER A N 1
ATOM 2559 C CA . SER A 1 335 ? 6.681 -10.438 -13.978 1.00 81.81 335 SER A CA 1
ATOM 2560 C C . SER A 1 335 ? 7.493 -11.506 -13.247 1.00 81.81 335 SER A C 1
ATOM 2562 O O . SER A 1 335 ? 6.973 -12.162 -12.348 1.00 81.81 335 SER A O 1
ATOM 2564 N N . LEU A 1 336 ? 8.778 -11.667 -13.580 1.00 79.75 336 LEU A N 1
ATOM 2565 C CA . LEU A 1 336 ? 9.653 -12.630 -12.902 1.00 79.75 336 LEU A CA 1
ATOM 2566 C C . LEU A 1 336 ? 9.844 -12.288 -11.420 1.00 79.75 336 LEU A C 1
ATOM 2568 O O . LEU A 1 336 ? 9.809 -13.180 -10.574 1.00 79.75 336 LEU A O 1
ATOM 2572 N N . ASP A 1 337 ? 10.015 -11.008 -11.093 1.00 79.44 337 ASP A N 1
ATOM 2573 C CA . ASP A 1 337 ? 10.118 -10.546 -9.708 1.00 79.44 337 ASP A CA 1
ATOM 2574 C C . ASP A 1 337 ? 8.813 -10.766 -8.930 1.00 79.44 337 ASP A C 1
ATOM 2576 O O . ASP A 1 337 ? 8.853 -11.136 -7.758 1.00 79.44 337 ASP A O 1
ATOM 2580 N N . LEU A 1 338 ? 7.656 -10.597 -9.575 1.00 80.06 338 LEU A N 1
ATOM 2581 C CA . LEU A 1 338 ? 6.350 -10.906 -8.992 1.00 80.06 338 LEU A CA 1
ATOM 2582 C C . LEU A 1 338 ? 6.175 -12.400 -8.707 1.00 80.06 338 LEU A C 1
ATOM 2584 O O . LEU A 1 338 ? 5.645 -12.760 -7.655 1.00 80.06 338 LEU A O 1
ATOM 2588 N N . LEU A 1 339 ? 6.630 -13.265 -9.614 1.00 78.12 339 LEU A N 1
ATOM 2589 C CA . LEU A 1 339 ? 6.633 -14.714 -9.404 1.00 78.12 339 LEU A CA 1
ATOM 2590 C C . LEU A 1 339 ? 7.562 -15.090 -8.247 1.00 78.12 339 LEU A C 1
ATOM 2592 O O . LEU A 1 339 ? 7.165 -15.818 -7.340 1.00 78.12 339 LEU A O 1
ATOM 2596 N N . ALA A 1 340 ? 8.771 -14.528 -8.219 1.00 76.88 340 ALA A N 1
ATOM 2597 C CA . ALA A 1 340 ? 9.714 -14.754 -7.131 1.00 76.88 340 ALA A CA 1
ATOM 2598 C C . ALA A 1 340 ? 9.233 -14.202 -5.786 1.00 76.88 340 ALA A C 1
ATOM 2600 O O . ALA A 1 340 ? 9.531 -14.795 -4.752 1.00 76.88 340 ALA A O 1
ATOM 2601 N N . ALA A 1 341 ? 8.458 -13.115 -5.779 1.00 71.88 341 ALA A N 1
ATOM 2602 C CA . ALA A 1 341 ? 7.852 -12.567 -4.569 1.00 71.88 341 ALA A CA 1
ATOM 2603 C C . ALA A 1 341 ? 6.847 -13.529 -3.911 1.00 71.88 341 ALA A C 1
ATOM 2605 O O . ALA A 1 341 ? 6.558 -13.373 -2.729 1.00 71.88 341 ALA A O 1
ATOM 2606 N N . ARG A 1 342 ? 6.339 -14.535 -4.641 1.00 68.25 342 ARG A N 1
ATOM 2607 C CA . ARG A 1 342 ? 5.494 -15.603 -4.079 1.00 68.25 342 ARG A CA 1
ATOM 2608 C C . ARG A 1 342 ? 6.295 -16.739 -3.438 1.00 68.25 342 ARG A C 1
ATOM 2610 O O . ARG A 1 342 ? 5.707 -17.568 -2.751 1.00 68.25 342 ARG A O 1
ATOM 2617 N N . LEU A 1 343 ? 7.607 -16.818 -3.672 1.00 69.12 343 LEU A N 1
ATOM 2618 C CA . LEU A 1 343 ? 8.433 -17.893 -3.127 1.00 69.12 343 LEU A CA 1
ATOM 2619 C C . LEU A 1 343 ? 8.682 -17.687 -1.623 1.00 69.12 343 LEU A C 1
ATOM 2621 O O . LEU A 1 343 ? 8.831 -16.548 -1.186 1.00 69.12 343 LEU A O 1
ATOM 2625 N N . PRO A 1 344 ? 8.857 -18.767 -0.834 1.00 58.56 344 PRO A N 1
ATOM 2626 C CA . PRO A 1 344 ? 9.152 -18.668 0.601 1.00 58.56 344 PRO A CA 1
ATOM 2627 C C . PRO A 1 344 ? 10.431 -17.880 0.924 1.00 58.56 344 PRO A C 1
ATOM 2629 O O . PRO A 1 344 ? 10.589 -17.345 2.019 1.00 58.56 344 PRO A O 1
ATOM 2632 N N . ARG A 1 345 ? 11.378 -17.827 -0.022 1.00 64.88 345 ARG A N 1
ATOM 2633 C CA . ARG A 1 345 ? 12.632 -17.065 0.084 1.00 64.88 345 ARG A CA 1
ATOM 2634 C C . ARG A 1 345 ? 12.846 -16.231 -1.183 1.00 64.88 345 ARG A C 1
ATOM 2636 O O . ARG A 1 345 ? 13.668 -16.604 -2.021 1.00 64.88 345 ARG A O 1
ATOM 2643 N N . PRO A 1 346 ? 12.143 -15.094 -1.338 1.00 60.22 346 PRO A N 1
ATOM 2644 C CA . PRO A 1 346 ? 12.197 -14.285 -2.560 1.00 60.22 346 PRO A CA 1
ATOM 2645 C C . PRO A 1 346 ? 13.615 -13.804 -2.885 1.00 60.22 346 PRO A C 1
ATOM 2647 O O . PRO A 1 346 ? 14.039 -13.774 -4.040 1.00 60.22 346 PRO A O 1
ATOM 2650 N N . TRP A 1 347 ? 14.372 -13.474 -1.835 1.00 60.66 347 TRP A N 1
ATOM 2651 C CA . TRP A 1 347 ? 15.750 -12.986 -1.883 1.00 60.66 347 TRP A CA 1
ATOM 2652 C C . TRP A 1 347 ? 16.781 -14.061 -2.252 1.00 60.66 347 TRP A C 1
ATOM 2654 O O . TRP A 1 347 ? 17.893 -13.712 -2.630 1.00 60.66 347 TRP A O 1
ATOM 2664 N N . ALA A 1 348 ? 16.424 -15.347 -2.165 1.00 58.31 348 ALA A N 1
ATOM 2665 C CA . ALA A 1 348 ? 17.291 -16.457 -2.558 1.00 58.31 348 ALA A CA 1
ATOM 2666 C C . ALA A 1 348 ? 17.116 -16.853 -4.035 1.00 58.31 348 ALA A C 1
ATOM 2668 O O . ALA A 1 348 ? 17.882 -17.668 -4.547 1.00 58.31 348 ALA A O 1
ATOM 2669 N N . SER A 1 349 ? 16.109 -16.307 -4.728 1.00 58.66 349 SER A N 1
ATOM 2670 C CA . SER A 1 349 ? 15.894 -16.608 -6.142 1.00 58.66 349 SER A CA 1
ATOM 2671 C C . SER A 1 349 ? 16.938 -15.883 -7.005 1.00 58.66 349 SER A C 1
ATOM 2673 O O . SER A 1 349 ? 17.051 -14.656 -6.926 1.00 58.66 349 SER A O 1
ATOM 2675 N N . PRO A 1 350 ? 17.679 -16.580 -7.889 1.00 62.56 350 PRO A N 1
ATOM 2676 C CA . PRO A 1 350 ? 18.594 -15.945 -8.831 1.00 62.56 350 PRO A CA 1
ATOM 2677 C C . PRO A 1 350 ? 17.806 -15.373 -10.017 1.00 62.56 350 PRO A C 1
ATOM 2679 O O . PRO A 1 350 ? 18.200 -15.521 -11.173 1.00 62.56 350 PRO A O 1
ATOM 2682 N N . THR A 1 351 ? 16.658 -14.736 -9.763 1.00 63.22 351 THR A N 1
ATOM 2683 C CA . THR A 1 351 ? 15.808 -14.186 -10.823 1.00 63.22 351 THR A CA 1
ATOM 2684 C C . THR A 1 351 ? 16.599 -13.228 -11.700 1.00 63.22 351 THR A C 1
ATOM 2686 O O . THR A 1 351 ? 16.351 -13.172 -12.900 1.00 63.22 351 THR A O 1
ATOM 2689 N N . GLN A 1 352 ? 17.546 -12.468 -11.135 1.00 59.94 352 GLN A N 1
ATOM 2690 C CA . GLN A 1 352 ? 18.438 -11.577 -11.893 1.00 59.94 352 GLN A CA 1
ATOM 2691 C C . GLN A 1 352 ? 19.251 -12.323 -12.966 1.00 59.94 352 GLN A C 1
ATOM 2693 O O . GLN A 1 352 ? 19.409 -11.811 -14.070 1.00 59.94 352 GLN A O 1
ATOM 2698 N N . LEU A 1 353 ? 19.700 -13.551 -12.681 1.00 61.72 353 LEU A N 1
ATOM 2699 C CA . LEU A 1 353 ? 20.454 -14.379 -13.628 1.00 61.72 353 LEU A CA 1
ATOM 2700 C C . LEU A 1 353 ? 19.541 -15.033 -14.674 1.00 61.72 353 LEU A C 1
ATOM 2702 O O . LEU A 1 353 ? 19.905 -15.097 -15.842 1.00 61.72 353 LEU A O 1
ATOM 2706 N N . LEU A 1 354 ? 18.331 -15.450 -14.285 1.00 63.06 354 LEU A N 1
ATOM 2707 C CA . LEU A 1 354 ? 17.333 -16.029 -15.197 1.00 63.06 354 LEU A CA 1
ATOM 2708 C C . LEU A 1 354 ? 16.983 -15.094 -16.360 1.00 63.06 354 LEU A C 1
ATOM 2710 O O . LEU A 1 354 ? 16.867 -15.549 -17.495 1.00 63.06 354 LEU A O 1
ATOM 2714 N N . LEU A 1 355 ? 16.855 -13.791 -16.097 1.00 61.53 355 LEU A N 1
ATOM 2715 C CA . LEU A 1 355 ? 16.554 -12.820 -17.148 1.00 61.53 355 LEU A CA 1
ATOM 2716 C C . LEU A 1 355 ? 17.744 -12.596 -18.092 1.00 61.53 355 LEU A C 1
ATOM 2718 O O . LEU A 1 355 ? 17.539 -12.494 -19.296 1.00 61.53 355 LEU A O 1
ATOM 2722 N N . ALA A 1 356 ? 18.979 -12.582 -17.579 1.00 56.22 356 ALA A N 1
ATOM 2723 C CA . ALA A 1 356 ? 20.175 -12.520 -18.422 1.00 56.22 356 ALA A CA 1
ATOM 2724 C C . ALA A 1 356 ? 20.263 -13.737 -19.365 1.00 56.22 356 ALA A C 1
ATOM 2726 O O . ALA A 1 356 ? 20.576 -13.581 -20.543 1.00 56.22 356 ALA A O 1
ATOM 2727 N N . THR A 1 357 ? 19.895 -14.929 -18.883 1.00 58.19 357 THR A N 1
ATOM 2728 C CA . THR A 1 357 ? 19.807 -16.146 -19.705 1.00 58.19 357 THR A CA 1
ATOM 2729 C C . THR A 1 357 ? 18.666 -16.076 -20.726 1.00 58.19 357 THR A C 1
ATOM 2731 O O . THR A 1 357 ? 18.858 -16.452 -21.878 1.00 58.19 357 THR A O 1
ATOM 2734 N N . LEU A 1 358 ? 17.495 -15.556 -20.338 1.00 57.41 358 LEU A N 1
ATOM 2735 C CA . LEU A 1 358 ? 16.335 -15.389 -21.228 1.00 57.41 358 LEU A CA 1
ATOM 2736 C C . LEU A 1 358 ? 16.561 -14.323 -22.312 1.00 57.41 358 LEU A C 1
ATOM 2738 O O . LEU A 1 358 ? 16.006 -14.435 -23.402 1.00 57.41 358 LEU A O 1
ATOM 2742 N N . LEU A 1 359 ? 17.385 -13.310 -22.036 1.00 59.03 359 LEU A N 1
ATOM 2743 C CA . LEU A 1 359 ? 17.776 -12.279 -23.001 1.00 59.03 359 LEU A CA 1
ATOM 2744 C C . LEU A 1 359 ? 18.980 -12.690 -23.861 1.00 59.03 359 LEU A C 1
ATOM 2746 O O . LEU A 1 359 ? 19.207 -12.080 -24.901 1.00 59.03 359 LEU A O 1
ATOM 2750 N N . GLY A 1 360 ? 19.720 -13.737 -23.483 1.00 57.31 360 GLY A N 1
ATOM 2751 C CA . GLY A 1 360 ? 20.863 -14.270 -24.234 1.00 57.31 360 GLY A CA 1
ATOM 2752 C C . GLY A 1 360 ? 20.575 -14.563 -25.716 1.00 57.31 360 GLY A C 1
ATOM 2753 O O . GLY A 1 360 ? 21.331 -14.105 -26.572 1.00 57.31 360 GLY A O 1
ATOM 2754 N N . PRO A 1 361 ? 19.466 -15.239 -26.070 1.00 58.16 361 PRO A N 1
ATOM 2755 C CA . PRO A 1 361 ? 19.069 -15.434 -27.466 1.00 58.16 361 PRO A CA 1
ATOM 2756 C C . PRO A 1 361 ? 18.847 -14.119 -28.227 1.00 58.16 361 PRO A C 1
ATOM 2758 O O . PRO A 1 361 ? 19.139 -14.039 -29.418 1.00 58.16 361 PRO A O 1
ATOM 2761 N N . LEU A 1 362 ? 18.390 -13.064 -27.543 1.00 55.41 362 LEU A N 1
ATOM 2762 C CA . LEU A 1 362 ? 18.229 -11.739 -28.137 1.00 55.41 362 LEU A CA 1
ATOM 2763 C C . LEU A 1 362 ? 19.570 -11.105 -28.506 1.00 55.41 362 LEU A C 1
ATOM 2765 O O . LEU A 1 362 ? 19.688 -10.476 -29.553 1.00 55.41 362 LEU A O 1
ATOM 2769 N N . ILE A 1 363 ? 20.570 -11.290 -27.642 1.00 54.78 363 ILE A N 1
ATOM 2770 C CA . ILE A 1 363 ? 21.942 -10.809 -27.839 1.00 54.78 363 ILE A CA 1
ATOM 2771 C C . ILE A 1 363 ? 22.539 -11.447 -29.096 1.00 54.78 363 ILE A C 1
ATOM 2773 O O . ILE A 1 363 ? 23.129 -10.747 -29.915 1.00 54.78 363 ILE A O 1
ATOM 2777 N N . VAL A 1 364 ? 22.328 -12.753 -29.280 1.00 55.44 364 VAL A N 1
ATOM 2778 C CA . VAL A 1 364 ? 22.794 -13.488 -30.464 1.00 55.44 364 VAL A CA 1
ATOM 2779 C C . VAL A 1 364 ? 22.093 -12.987 -31.728 1.00 55.44 364 VAL A C 1
ATOM 2781 O O . VAL A 1 364 ? 22.769 -12.634 -32.687 1.00 55.44 364 VAL A O 1
ATOM 2784 N N . ILE A 1 365 ? 20.762 -12.852 -31.710 1.00 55.84 365 ILE A N 1
ATOM 2785 C CA . ILE A 1 365 ? 19.986 -12.382 -32.872 1.00 55.84 365 ILE A CA 1
ATOM 2786 C C . ILE A 1 365 ? 20.355 -10.941 -33.259 1.00 55.84 365 ILE A C 1
ATOM 2788 O O . ILE A 1 365 ? 20.478 -10.636 -34.444 1.00 55.84 365 ILE A O 1
ATOM 2792 N N . LEU A 1 366 ? 20.554 -10.048 -32.284 1.00 52.56 366 LEU A N 1
ATOM 2793 C CA . LEU A 1 366 ? 20.969 -8.662 -32.536 1.00 52.56 366 LEU A CA 1
ATOM 2794 C C . LEU A 1 366 ? 22.394 -8.588 -33.101 1.00 52.56 366 LEU A C 1
ATOM 2796 O O . LEU A 1 366 ? 22.628 -7.829 -34.040 1.00 52.56 366 LEU A O 1
ATOM 2800 N N . SER A 1 367 ? 23.315 -9.403 -32.576 1.00 50.69 367 SER A N 1
ATOM 2801 C CA . SER A 1 367 ? 24.688 -9.517 -33.083 1.00 50.69 367 SER A CA 1
ATOM 2802 C C . SER A 1 367 ? 24.733 -10.057 -34.516 1.00 50.69 367 SER A C 1
ATOM 2804 O O . SER A 1 367 ? 25.539 -9.611 -35.333 1.00 50.69 367 SER A O 1
ATOM 2806 N N . GLU A 1 368 ? 23.873 -11.020 -34.840 1.00 53.09 368 GLU A N 1
ATOM 2807 C CA . GLU A 1 368 ? 23.801 -11.628 -36.169 1.00 53.09 368 GLU A CA 1
ATOM 2808 C C . GLU A 1 368 ? 23.115 -10.694 -37.179 1.00 53.09 368 GLU A C 1
ATOM 2810 O O . GLU A 1 368 ? 23.519 -10.613 -38.339 1.00 53.09 368 GLU A O 1
ATOM 2815 N N . ALA A 1 369 ? 22.127 -9.913 -36.730 1.00 50.91 369 ALA A N 1
ATOM 2816 C CA . ALA A 1 369 ? 21.482 -8.883 -37.535 1.00 50.91 369 ALA A CA 1
ATOM 2817 C C . ALA A 1 369 ? 22.421 -7.703 -37.844 1.00 50.91 369 ALA A C 1
ATOM 2819 O O . ALA A 1 369 ? 22.405 -7.214 -38.973 1.00 50.91 369 ALA A O 1
ATOM 2820 N N . SER A 1 370 ? 23.287 -7.286 -36.906 1.00 48.09 370 SER A N 1
ATOM 2821 C CA . SER A 1 370 ? 24.313 -6.268 -37.187 1.00 48.09 370 SER A CA 1
ATOM 2822 C C . SER A 1 370 ? 25.337 -6.726 -38.225 1.00 48.09 370 SER A C 1
ATOM 2824 O O . SER A 1 370 ? 25.772 -5.914 -39.030 1.00 48.09 370 SER A O 1
ATOM 2826 N N . ALA A 1 371 ? 25.663 -8.022 -38.267 1.00 47.19 371 ALA A N 1
ATOM 2827 C CA . ALA A 1 371 ? 26.607 -8.580 -39.238 1.00 47.19 371 ALA A CA 1
ATOM 2828 C C . ALA A 1 371 ? 26.045 -8.673 -40.674 1.00 47.19 371 ALA A C 1
ATOM 2830 O O . ALA A 1 371 ? 26.807 -8.826 -41.622 1.00 47.19 371 ALA A O 1
ATOM 2831 N N . ARG A 1 372 ? 24.717 -8.591 -40.858 1.00 45.28 372 ARG A N 1
ATOM 2832 C CA . ARG A 1 372 ? 24.066 -8.630 -42.185 1.00 45.28 372 ARG A CA 1
ATOM 2833 C C . ARG A 1 372 ? 23.907 -7.258 -42.845 1.00 45.28 372 ARG A C 1
ATOM 2835 O O . ARG A 1 372 ? 23.591 -7.205 -44.029 1.00 45.28 372 ARG A O 1
ATOM 2842 N N . VAL A 1 373 ? 24.153 -6.166 -42.117 1.00 46.41 373 VAL A N 1
ATOM 2843 C CA . VAL A 1 373 ? 24.120 -4.793 -42.660 1.00 46.41 373 VAL A CA 1
ATOM 2844 C C . VAL A 1 373 ? 25.196 -4.575 -43.734 1.00 46.41 373 VAL A C 1
ATOM 2846 O O . VAL A 1 373 ? 24.999 -3.759 -44.631 1.00 46.41 373 VAL A O 1
ATOM 2849 N N . ASP A 1 374 ? 26.265 -5.375 -43.723 1.00 44.62 374 ASP A N 1
ATOM 2850 C CA . ASP A 1 374 ? 27.364 -5.313 -44.696 1.00 44.62 374 ASP A CA 1
ATOM 2851 C C . ASP A 1 374 ? 27.012 -5.888 -46.086 1.00 44.62 374 ASP A C 1
ATOM 2853 O O . ASP A 1 374 ? 27.802 -5.787 -47.025 1.00 44.62 374 ASP A O 1
ATOM 2857 N N . GLY A 1 375 ? 25.826 -6.487 -46.261 1.00 42.12 375 GLY A N 1
ATOM 2858 C CA . GLY A 1 375 ? 25.466 -7.243 -47.464 1.00 42.12 375 GLY A CA 1
ATOM 2859 C C . GLY A 1 375 ? 24.229 -6.737 -48.201 1.00 42.12 375 GLY A C 1
ATOM 2860 O O . GLY A 1 375 ? 23.257 -7.470 -48.285 1.00 42.12 375 GLY A O 1
ATOM 2861 N N . THR A 1 376 ? 24.247 -5.531 -48.781 1.00 42.91 376 THR A N 1
ATOM 2862 C CA . THR A 1 376 ? 23.277 -5.010 -49.790 1.00 42.91 376 THR A CA 1
ATOM 2863 C C . THR A 1 376 ? 21.763 -5.033 -49.478 1.00 42.91 376 THR A C 1
ATOM 2865 O O . THR A 1 376 ? 20.994 -4.425 -50.220 1.00 42.91 376 THR A O 1
ATOM 2868 N N . GLU A 1 377 ? 21.309 -5.641 -48.385 1.00 41.91 377 GLU A N 1
ATOM 2869 C CA . GLU A 1 377 ? 19.919 -5.652 -47.936 1.00 41.91 377 GLU A CA 1
ATOM 2870 C C . GLU A 1 377 ? 19.767 -4.724 -46.727 1.00 41.91 377 GLU A C 1
ATOM 2872 O O . GLU A 1 377 ? 20.184 -5.015 -45.610 1.00 41.91 377 GLU A O 1
ATOM 2877 N N . THR A 1 378 ? 19.133 -3.575 -46.947 1.00 41.97 378 THR A N 1
ATOM 2878 C CA . THR A 1 378 ? 18.882 -2.536 -45.934 1.00 41.97 378 THR A CA 1
ATOM 2879 C C . THR A 1 378 ? 17.748 -2.882 -44.958 1.00 41.97 378 THR A C 1
ATOM 2881 O O . THR A 1 378 ? 17.361 -2.061 -44.124 1.00 41.97 378 THR A O 1
ATOM 2884 N N . THR A 1 379 ? 17.192 -4.093 -45.025 1.00 43.28 379 THR A N 1
ATOM 2885 C CA . THR A 1 379 ? 16.079 -4.535 -44.179 1.00 43.28 379 THR A CA 1
ATOM 2886 C C . THR A 1 379 ? 16.582 -5.309 -42.966 1.00 43.28 379 THR A C 1
ATOM 2888 O O . THR A 1 379 ? 16.637 -6.535 -42.950 1.00 43.28 379 THR A O 1
ATOM 2891 N N . PHE A 1 380 ? 16.917 -4.577 -41.908 1.00 45.47 380 PHE A N 1
ATOM 2892 C CA . PHE A 1 380 ? 17.203 -5.146 -40.591 1.00 45.47 380 PHE A CA 1
ATOM 2893 C C . PHE A 1 380 ? 15.924 -5.816 -40.027 1.00 45.47 380 PHE A C 1
ATOM 2895 O O . PHE A 1 380 ? 14.881 -5.153 -39.963 1.00 45.47 380 PHE A O 1
ATOM 2902 N N . PRO A 1 381 ? 15.935 -7.093 -39.588 1.00 51.88 381 PRO A N 1
ATOM 2903 C CA . PRO A 1 381 ? 14.727 -7.837 -39.221 1.00 51.88 381 PRO A CA 1
ATOM 2904 C C . PRO A 1 381 ? 14.244 -7.515 -37.793 1.00 51.88 381 PRO A C 1
ATOM 2906 O O . PRO A 1 381 ? 13.823 -8.406 -37.051 1.00 51.88 381 PRO A O 1
ATOM 2909 N N . TRP A 1 382 ? 14.261 -6.236 -37.395 1.00 51.38 382 TRP A N 1
ATOM 2910 C CA . TRP A 1 382 ? 13.679 -5.772 -36.128 1.00 51.38 382 TRP A CA 1
ATOM 2911 C C . TRP A 1 382 ? 12.242 -6.260 -35.892 1.00 51.38 382 TRP A C 1
ATOM 2913 O O . TRP A 1 382 ? 11.950 -6.626 -34.756 1.00 51.38 382 TRP A O 1
ATOM 2923 N N . PRO A 1 383 ? 11.351 -6.353 -36.908 1.00 50.47 383 PRO A N 1
ATOM 2924 C CA . PRO A 1 383 ? 10.006 -6.876 -36.692 1.00 50.47 383 PRO A CA 1
ATOM 2925 C C . PRO A 1 383 ? 10.008 -8.328 -36.205 1.00 50.47 383 PRO A C 1
ATOM 2927 O O . PRO A 1 383 ? 9.218 -8.666 -35.334 1.00 50.47 383 PRO A O 1
ATOM 2930 N N . GLY A 1 384 ? 10.909 -9.176 -36.718 1.00 51.72 384 GLY A N 1
ATOM 2931 C CA . GLY A 1 384 ? 10.999 -10.593 -36.346 1.00 51.72 384 GLY A CA 1
ATOM 2932 C C . GLY A 1 384 ? 11.601 -10.809 -34.956 1.00 51.72 384 GLY A C 1
ATOM 2933 O O . GLY A 1 384 ? 11.041 -11.550 -34.150 1.00 51.72 384 GLY A O 1
ATOM 2934 N N . ALA A 1 385 ? 12.696 -10.110 -34.640 1.00 51.25 385 ALA A N 1
ATOM 2935 C CA . ALA A 1 385 ? 13.304 -10.143 -33.307 1.00 51.25 385 ALA A CA 1
ATOM 2936 C C . ALA A 1 385 ? 12.379 -9.517 -32.246 1.00 51.25 385 ALA A C 1
ATOM 2938 O O . ALA A 1 385 ? 12.206 -10.066 -31.159 1.00 51.25 385 ALA A O 1
ATOM 2939 N N . GLY A 1 386 ? 11.718 -8.409 -32.591 1.00 49.53 386 GLY A N 1
ATOM 2940 C CA . GLY A 1 386 ? 10.697 -7.768 -31.771 1.00 49.53 386 GLY A CA 1
ATOM 2941 C C . GLY A 1 386 ? 9.479 -8.663 -31.549 1.00 49.53 386 GLY A C 1
ATOM 2942 O O . GLY A 1 386 ? 9.017 -8.769 -30.420 1.00 49.53 386 GLY A O 1
ATOM 2943 N N . LEU A 1 387 ? 9.003 -9.376 -32.578 1.00 53.81 387 LEU A N 1
ATOM 2944 C CA . LEU A 1 387 ? 7.937 -10.377 -32.452 1.00 53.81 387 LEU A CA 1
ATOM 2945 C C . LEU A 1 387 ? 8.334 -11.511 -31.505 1.00 53.81 387 LEU A C 1
ATOM 2947 O O . LEU A 1 387 ? 7.529 -11.879 -30.661 1.00 53.81 387 LEU A O 1
ATOM 2951 N N . LEU A 1 388 ? 9.563 -12.029 -31.577 1.00 56.03 388 LEU A N 1
ATOM 2952 C CA . LEU A 1 388 ? 10.036 -13.078 -30.666 1.00 56.03 388 LEU A CA 1
ATOM 2953 C C . LEU A 1 388 ? 10.073 -12.602 -29.201 1.00 56.03 388 LEU A C 1
ATOM 2955 O O . LEU A 1 388 ? 9.661 -13.340 -28.303 1.00 56.03 388 LEU A O 1
ATOM 2959 N N . VAL A 1 389 ? 10.505 -11.356 -28.954 1.00 54.69 389 VAL A N 1
ATOM 2960 C CA . VAL A 1 389 ? 10.417 -10.719 -27.624 1.00 54.69 389 VAL A CA 1
ATOM 2961 C C . VAL A 1 389 ? 8.968 -10.591 -27.208 1.00 54.69 389 VAL A C 1
ATOM 2963 O O . VAL A 1 389 ? 8.623 -11.018 -26.117 1.00 54.69 389 VAL A O 1
ATOM 2966 N N . ILE A 1 390 ? 8.111 -10.049 -28.071 1.00 56.69 390 ILE A N 1
ATOM 2967 C CA . ILE A 1 390 ? 6.685 -9.888 -27.787 1.00 56.69 390 ILE A CA 1
ATOM 2968 C C . ILE A 1 390 ? 6.061 -11.242 -27.449 1.00 56.69 390 ILE A C 1
ATOM 2970 O O . ILE A 1 390 ? 5.344 -11.316 -26.464 1.00 56.69 390 ILE A O 1
ATOM 2974 N N . PHE A 1 391 ? 6.370 -12.316 -28.178 1.00 57.38 391 PHE A N 1
ATOM 2975 C CA . PHE A 1 391 ? 5.866 -13.663 -27.903 1.00 57.38 391 PHE A CA 1
ATOM 2976 C C . PHE A 1 391 ? 6.396 -14.233 -26.584 1.00 57.38 391 PHE A C 1
ATOM 2978 O O . PHE A 1 391 ? 5.619 -14.772 -25.802 1.00 57.38 391 PHE A O 1
ATOM 2985 N N . THR A 1 392 ? 7.690 -14.082 -26.298 1.00 59.38 392 THR A N 1
ATOM 2986 C CA . THR A 1 392 ? 8.301 -14.574 -25.050 1.00 59.38 392 THR A CA 1
ATOM 2987 C C . THR A 1 392 ? 7.773 -13.804 -23.837 1.00 59.38 392 THR A C 1
ATOM 2989 O O . THR A 1 392 ? 7.407 -14.388 -22.820 1.00 59.38 392 THR A O 1
ATOM 2992 N N . VAL A 1 393 ? 7.670 -12.480 -23.958 1.00 55.66 393 VAL A N 1
ATOM 2993 C CA . VAL A 1 393 ? 7.134 -11.590 -22.926 1.00 55.66 393 VAL A CA 1
ATOM 2994 C C . VAL A 1 393 ? 5.627 -11.784 -22.772 1.00 55.66 393 VAL A C 1
ATOM 2996 O O . VAL A 1 393 ? 5.150 -11.828 -21.646 1.00 55.66 393 VAL A O 1
ATOM 2999 N N . ALA A 1 394 ? 4.874 -11.993 -23.855 1.00 55.22 394 ALA A N 1
ATOM 3000 C CA . ALA A 1 394 ? 3.457 -12.344 -23.796 1.00 55.22 394 ALA A CA 1
ATOM 3001 C C . ALA A 1 394 ? 3.243 -13.704 -23.120 1.00 55.22 394 ALA A C 1
ATOM 3003 O O . ALA A 1 394 ? 2.367 -13.813 -22.271 1.00 55.22 394 ALA A O 1
ATOM 3004 N N . ALA A 1 395 ? 4.063 -14.715 -23.411 1.00 60.91 395 ALA A N 1
ATOM 3005 C CA . ALA A 1 395 ? 4.005 -15.998 -22.715 1.00 60.91 395 ALA A CA 1
ATOM 3006 C C . ALA A 1 395 ? 4.281 -15.843 -21.206 1.00 60.91 395 ALA A C 1
ATOM 3008 O O . ALA A 1 395 ? 3.583 -16.439 -20.392 1.00 60.91 395 ALA A O 1
ATOM 3009 N N . LEU A 1 396 ? 5.229 -14.984 -20.817 1.00 59.72 396 LEU A N 1
ATOM 3010 C CA . LEU A 1 396 ? 5.514 -14.675 -19.408 1.00 59.72 396 LEU A CA 1
ATOM 3011 C C . LEU A 1 396 ? 4.428 -13.818 -18.732 1.00 59.72 396 LEU A C 1
ATOM 3013 O O . LEU A 1 396 ? 4.200 -13.954 -17.534 1.00 59.72 396 LEU A O 1
ATOM 3017 N N . LEU A 1 397 ? 3.773 -12.918 -19.470 1.00 55.59 397 LEU A N 1
ATOM 3018 C CA . LEU A 1 397 ? 2.727 -12.023 -18.955 1.00 55.59 397 LEU A CA 1
ATOM 3019 C C . LEU A 1 397 ? 1.352 -12.699 -18.865 1.00 55.59 397 LEU A C 1
ATOM 3021 O O . LEU A 1 397 ? 0.579 -12.385 -17.960 1.00 55.59 397 LEU A O 1
ATOM 3025 N N . PHE A 1 398 ? 1.040 -13.593 -19.805 1.00 54.31 398 PHE A N 1
ATOM 3026 C CA . PHE A 1 398 ? -0.283 -14.202 -19.980 1.00 54.31 398 PHE A CA 1
ATOM 3027 C C . PHE A 1 398 ? -0.316 -15.713 -19.712 1.00 54.31 398 PHE A C 1
ATOM 3029 O O . PHE A 1 398 ? -1.398 -16.293 -19.724 1.00 54.31 398 PHE A O 1
ATOM 3036 N N . GLY A 1 399 ? 0.827 -16.350 -19.439 1.00 48.81 399 GLY A N 1
ATOM 3037 C CA . GLY A 1 399 ? 0.918 -17.789 -19.163 1.00 48.81 399 GLY A CA 1
ATOM 3038 C C . GLY A 1 399 ? 0.250 -18.254 -17.861 1.00 48.81 399 GLY A C 1
ATOM 3039 O O . GLY A 1 399 ? 0.028 -19.446 -17.703 1.00 48.81 399 GLY A O 1
ATOM 3040 N N . GLU A 1 400 ? -0.123 -17.347 -16.952 1.00 44.94 400 GLU A N 1
ATOM 3041 C CA . GLU A 1 400 ? -0.884 -17.667 -15.730 1.00 44.94 400 GLU A CA 1
ATOM 3042 C C . GLU A 1 400 ? -2.349 -17.210 -15.839 1.00 44.94 400 GLU A C 1
ATOM 3044 O O . GLU A 1 400 ? -2.783 -16.301 -15.129 1.00 44.94 400 GLU A O 1
ATOM 3049 N N . ASN A 1 401 ? -3.126 -17.821 -16.736 1.00 35.28 401 ASN A N 1
ATOM 3050 C CA . ASN A 1 401 ? -4.590 -17.698 -16.702 1.00 35.28 401 ASN A CA 1
ATOM 3051 C C . ASN A 1 401 ? -5.310 -19.000 -16.311 1.00 35.28 401 ASN A C 1
ATOM 3053 O O . ASN A 1 401 ? -6.533 -19.053 -16.397 1.00 35.28 401 ASN A O 1
ATOM 3057 N N . GLU A 1 402 ? -4.590 -20.011 -15.822 1.00 30.70 402 GLU A N 1
ATOM 3058 C CA . GLU A 1 402 ? -5.188 -21.207 -15.218 1.00 30.70 402 GLU A CA 1
ATOM 3059 C C . GLU A 1 402 ? -4.589 -21.450 -13.828 1.00 30.70 402 GLU A C 1
ATOM 3061 O O . GLU A 1 402 ? -3.373 -21.593 -13.687 1.00 30.70 402 GLU A O 1
ATOM 3066 N N . GLY A 1 403 ? -5.455 -21.442 -12.808 1.00 28.61 403 GLY A N 1
ATOM 3067 C CA . GLY A 1 403 ? -5.134 -21.657 -11.395 1.00 28.61 403 GLY A CA 1
ATOM 3068 C C . GLY A 1 403 ? -6.036 -20.857 -10.474 1.00 28.61 403 GLY A C 1
ATOM 3069 O O . GLY A 1 403 ? -5.510 -19.908 -9.851 1.00 28.61 403 GLY A O 1
#

Sequence (403 aa):
LHGHNGSGKSTILEMLAGILPIEGEGRRLLPEHVGLCLQRGGSVLDLTVGERLTEALDAAGCRFSNEESLTWLERWGIQHRRDSRVAHLSAGQQRRVDVACALGAGFFGGAELIILDEPEAGLDATGRDELLRCLNDRLTGEAAVLIATHDSEVIGACDRTIDLTVPLEVETIPLEITPAGRRKAPSPLEHLRWFSRLERRTLQSTAHRFPMGLLTAAAAAMSLPTAAALNEQVWATTVGLLIIMPIIMVSVQKPTALIWLQEQRGFEWTRAVLGGRAIRDRILMTAALESLVWSLIFAIWMRLVIPDSFSSILTTTCLTWLVVIGTLAGMARASLDLLAARLPRPWASPTQLLLATLLGPLIVILSEASARVDGTETTFPWPGAGLLVIFTVAALLFGENEG

Radius of gyration: 26.1 Å; chains: 1; bounding box: 66×46×78 Å

pLDDT: mean 78.51, std 15.08, range [28.61, 97.62]

Foldseek 3Di:
DEEDPPLCLLVVLLVQLVLDPDDDPDDRDAALAEQEFHPWFQDLQQDFLLRRLVVLQVLLVFDDDPVRSLVLCVLLVNSVRRRPGNNPDDRLSVLSSSLSSRLVSQQRPRAQEGEEEASVPSHDPSSVVSSLVSLQVDRPYNHHYHYYHHDPSVVVSDPDDDYSVDDDDDDDDPDPDPDHDNRDADDLVVLVVVLVSSCVRPVVLVVLLVVLVVVLVVLLVVQQVVQVVPDPLSNLLSVLVSLCSLLLSLLQDAQPLVVSCVPTVNVSSCCSRRNDVNSLCSRLSSLLVSQLVSLLVSLVVCVVPDDPVCVLVSDPVSSVLSSLLSSLSSSLSSLLLSVLVPDPCSVPDVSSVVSVVVCVVVSVLSSVLSVCCVPPDSDRVSVVSSVVSVVVSCCSVVVPPDD

Secondary structure (DSSP, 8-state):
-B-STTSSHHHHHHHHTTSS---SS------SSEEEE-SS--S-TTSBHHHHHHHHHHHTT----HHHHHHHHHHTT-GGGTTSBGGGS-HHHHHHHHHHHHHHHHHTT--SEEEEESTTTT--HHHHHHHHHHHHS--SS--EEEEE---HHHHHT-S---BTTS-----------PPPP---PPPHHHHHHHHHHHHHHH-HHHHHHHHHHHHHHHHHHHHHHHHHHH-HHHHHHHHHHHHHHHHHHHHHSPPHHHHHHHGGGHHHHHHHHH-HHHHHHHHHHHHHHHHHHHHHHHHHHHHHHS-GGGTTTS-HHHHHHHHHHHHHHHHHHHHHHHHHTTSS-GGG--HHHHHHHHHHHHHHHHHHHHHTTTSS-----HHHHHHHHHHHHHHHHHS----